Protein AF-0000000069435451 (afdb_homodimer)

Organism: Salmonella typhimurium (strain SL1344) (NCBI:txid216597)

Foldseek 3Di:
DLPQDEDDPVDDPLVVLLVVVLVCLLLCVPFAFAFDDLVVSCVSNVHDSPSVVSSVVLCVLLVQKDQDPPPGMGGHFQELVLLLVLLVLLLVLLLVLLLLLLVQPDPVLLVVLVVLLVQLVVCVVVVPLVSNLVSVLVNSCSSNVSSVHNVSNVVSVSSCSSLSSLVSLCCPPQNPSVNLSVLSVQLSVCSVVSPSVSNSVSSNVNSCSSVVCVVVSCVVVVVRHDDD/DLPQDEDDPVDDPLVVLLVVVLVCLLLCVPFAFAFDDLVVSCVSNVHDSVSVVSSVVLCVLLVQKDQDPPPGMGGHFQELVLLLVLLVLLLVLLLVLLLLLLVQPDPVLLVVLVVLLVQLVVCVVVVPLVSNLVSVLVNSCSSNVSSVHNVSNVVSVSSCSSLSSLVSLCCPPQNPSVNLSVLSVQLSVCSVVSPSVSNSVSSNVNSCSSVVCVVVSCVVVVVRHDDD

pLDDT: mean 94.06, std 7.67, range [33.41, 98.88]

Nearest PDB structures (foldseek):
  7u5q-assembly2_B  TM=8.990E-01  e=1.396E-15  Brucella melitensis ATCC 23457
  4p9f-assembly1_A  TM=8.411E-01  e=2.327E-09  Escherichia coli UMEA 3718-1
  7xp1-assembly1_A-2  TM=8.049E-01  e=1.745E-09  Pseudomonas aeruginosa PAO1
  7xp0-assembly1_A-2  TM=7.928E-01  e=4.337E-09  Pseudomonas aeruginosa PAO1
  3c7j-assembly1_A-2  TM=5.617E-01  e=1.128E-07  Pseudomonas syringae pv. tomato str. DC3000

InterPro domains:
  IPR000524 Transcription regulator HTH, GntR [PF00392] (15-75)
  IPR000524 Transcription regulator HTH, GntR [PR00035] (35-49)
  IPR000524 Transcription regulator HTH, GntR [PR00035] (49-65)
  IPR000524 Transcription regulator HTH, GntR [PS50949] (11-78)
  IPR000524 Transcription regulator HTH, GntR [SM00345] (17-75)
  IPR000524 Transcription regulator HTH, GntR [cd07377] (15-76)
  IPR008920 Transcription regulator FadR/GntR, C-terminal [G3DSA:1.20.120.530] (81-215)
  IPR008920 Transcription regulator FadR/GntR, C-terminal [SSF48008] (83-212)
  IPR011711 GntR, C-terminal [PF07729] (89-208)
  IPR011711 GntR, C-terminal [SM00895] (85-209)
  IPR036388 Winged helix-like DNA-binding domain superfamily [G3DSA:1.10.10.10] (11-76)
  IPR036390 Winged helix DNA-binding domain superfamily [SSF46785] (7-102)

Secondary structure (DSSP, 8-state):
-----PPPTTS-HHHHHHHHHHHHHHTTSS-TT-EE-HHHHHHHHT--HHHHHHHHHHHHHTTSEEEETTTEEEEPPBPHHHHHHHHHHHHHHHHHHHHHHHHH--HHHHHHHHHHHHHHHHHHHTT-HHHHHHHHHHHHHHHHHHTT-HHHHHHHHHHHHHHHHHHHHHTTTTS-HHHHHHHHHHHHHHHHTT-HHHHHHHHHHHHHHHHHHHHHHHHHTGGGB---/-----PPPTTS-HHHHHHHHHHHHHHTTSS-TT-EE-HHHHHHHHT--HHHHHHHHHHHHHTTSEEEETTTEEEEPPBPHHHHHHHHHHHHHHHHHHHHHHHHH--HHHHHHHHHHHHHHHHHHHTT-HHHHHHHHHHHHHHHHHHTT-HHHHHHHHHHHHHHHHHHHHHTTTTS-HHHHHHHHHHHHHHHHTT-HHHHHHHHHHHHHHHHHHHHHHHHHTGGGB---

Solvent-accessible surface area (backbone atoms only — not comparable to full-atom values): 23550 Å² total; per-residue (Å²): 127,82,73,60,57,81,76,64,84,92,45,64,63,31,57,51,51,30,52,52,52,49,50,31,42,34,68,50,74,46,43,48,62,39,76,48,51,62,67,59,51,16,60,43,52,70,49,64,55,64,43,46,51,53,19,48,51,54,38,32,74,40,60,48,29,45,79,38,87,98,73,49,29,28,30,39,46,44,44,65,66,58,32,48,38,33,47,52,44,43,45,28,39,51,32,48,28,42,28,49,16,22,77,55,60,45,71,68,56,51,50,53,51,50,50,50,53,50,51,32,50,50,21,56,75,67,68,34,62,68,56,28,55,52,42,53,51,48,53,55,47,49,37,21,54,51,38,69,26,63,60,55,41,55,52,41,62,53,47,38,51,59,41,43,30,54,49,53,68,27,36,78,72,79,51,33,62,68,58,53,50,52,38,51,48,48,27,50,54,21,38,75,67,44,33,40,67,53,20,27,53,33,42,49,59,54,57,42,50,53,69,68,40,48,63,60,51,38,67,77,40,50,86,38,39,48,94,122,128,82,74,61,56,80,73,63,84,91,45,62,62,31,57,51,51,31,51,53,52,49,50,33,43,34,69,50,74,46,44,50,64,38,75,48,52,60,66,59,51,17,59,46,54,71,49,65,54,64,43,47,51,52,20,49,50,55,38,32,74,41,58,49,29,44,80,37,86,97,73,48,30,28,29,38,47,45,45,66,68,58,30,50,39,33,46,52,46,43,46,27,38,49,32,48,29,42,28,49,15,22,77,54,61,45,71,69,56,51,50,52,51,51,50,48,52,51,52,33,51,50,21,57,75,68,68,32,61,69,56,28,54,51,44,52,52,48,53,55,46,49,37,21,53,51,40,68,24,63,60,55,42,54,52,41,63,54,48,38,52,59,40,42,30,54,48,54,69,27,37,78,72,78,51,32,61,68,59,54,51,51,38,50,48,48,27,50,55,22,39,76,66,45,32,41,67,53,20,27,53,33,43,50,58,56,58,42,49,55,68,69,41,47,62,59,51,40,68,76,39,49,86,37,38,50,91,123

Sequence (456 aa):
MTVETQLNPTQPVNQQIYRILRRDIVHCLIPPGTPLSEKEVSTRFNVSRQPVREAFIKLAENGLIQIRPQRGSYVNKISLSQVQNGCFVRQAIECAVVRRAAAMITDNQCYQLAQNLHLQHIAIERKQIDDFFQLDDDFHQKLAQIADCQLAWDTIENIKATIDRVRYMSLDHVSPPEMLLRQHHDIFSALENRDGNAVESAMTQHLQEISESVQLIRQENSGWFSEEMTVETQLNPTQPVNQQIYRILRRDIVHCLIPPGTPLSEKEVSTRFNVSRQPVREAFIKLAENGLIQIRPQRGSYVNKISLSQVQNGCFVRQAIECAVVRRAAAMITDNQCYQLAQNLHLQHIAIERKQIDDFFQLDDDFHQKLAQIADCQLAWDTIENIKATIDRVRYMSLDHVSPPEMLLRQHHDIFSALEN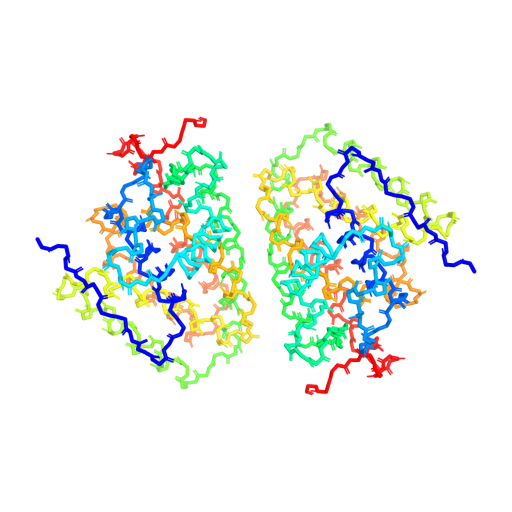RDGNAVESAMTQHLQEISESVQLIRQENSGWFSEE

Radius of gyration: 23.48 Å; Cα contacts (8 Å, |Δi|>4): 606; chains: 2; bounding box: 56×66×57 Å

Structure (mmCIF, N/CA/C/O backbone):
data_AF-0000000069435451-model_v1
#
loop_
_entity.id
_entity.type
_entity.pdbx_description
1 polymer 'GntR family transcriptional regulator'
#
loop_
_atom_site.group_PDB
_atom_site.id
_atom_site.type_symbol
_atom_site.label_atom_id
_atom_site.label_alt_id
_atom_site.label_comp_id
_atom_site.label_asym_id
_atom_site.label_entity_id
_atom_site.label_seq_id
_atom_site.pdbx_PDB_ins_code
_atom_site.Cartn_x
_atom_site.Cartn_y
_atom_site.Cartn_z
_atom_site.occupancy
_atom_site.B_iso_or_equiv
_atom_site.auth_seq_id
_atom_site.auth_comp_id
_atom_site.auth_asym_id
_atom_site.auth_atom_id
_atom_site.pdbx_PDB_model_num
ATOM 1 N N . MET A 1 1 ? 17.672 36.812 2.326 1 33.72 1 MET A N 1
ATOM 2 C CA . MET A 1 1 ? 18.656 35.875 2.869 1 33.72 1 MET A CA 1
ATOM 3 C C . MET A 1 1 ? 18.062 34.469 2.994 1 33.72 1 MET A C 1
ATOM 5 O O . MET A 1 1 ? 17.094 34.25 3.736 1 33.72 1 MET A O 1
ATOM 9 N N . THR A 1 2 ? 18.078 33.656 2.008 1 44.72 2 THR A N 1
ATOM 10 C CA . THR A 1 2 ? 17.359 32.375 1.986 1 44.72 2 THR A CA 1
ATOM 11 C C . THR A 1 2 ? 17.734 31.516 3.193 1 44.72 2 THR A C 1
ATOM 13 O O . THR A 1 2 ? 18.922 31.281 3.439 1 44.72 2 THR A O 1
ATOM 16 N N . VAL A 1 3 ? 16.984 31.609 4.203 1 50.03 3 VAL A N 1
ATOM 17 C CA . VAL A 1 3 ? 17.25 30.969 5.488 1 50.03 3 VAL A CA 1
ATOM 18 C C . VAL A 1 3 ? 17.703 29.531 5.266 1 50.03 3 VAL A C 1
ATOM 20 O O . VAL A 1 3 ? 16.984 28.719 4.664 1 50.03 3 VAL A O 1
ATOM 23 N N . GLU A 1 4 ? 18.953 29.359 5.324 1 60.5 4 GLU A N 1
ATOM 24 C CA . GLU A 1 4 ? 19.609 28.062 5.293 1 60.5 4 GLU A CA 1
ATOM 25 C C . GLU A 1 4 ? 19.031 27.125 6.363 1 60.5 4 GLU A C 1
ATOM 27 O O . GLU A 1 4 ? 19 27.484 7.543 1 60.5 4 GLU A O 1
ATOM 32 N N . THR A 1 5 ? 18.172 26.297 5.977 1 72.12 5 THR A N 1
ATOM 33 C CA . THR A 1 5 ? 17.688 25.312 6.934 1 72.12 5 THR A CA 1
ATOM 34 C C . THR A 1 5 ? 18.797 24.375 7.367 1 72.12 5 THR A C 1
ATOM 36 O O . THR A 1 5 ? 19.5 23.797 6.531 1 72.12 5 THR A O 1
ATOM 39 N N . GLN A 1 6 ? 19.141 24.469 8.539 1 78.69 6 GLN A N 1
ATOM 40 C CA . GLN A 1 6 ? 20.203 23.641 9.109 1 78.69 6 GLN A CA 1
ATOM 41 C C . GLN A 1 6 ? 19.75 22.203 9.289 1 78.69 6 GLN A C 1
ATOM 43 O O . GLN A 1 6 ? 18.719 21.938 9.914 1 78.69 6 GLN A O 1
ATOM 48 N N . LEU A 1 7 ? 20.547 21.328 8.664 1 85.62 7 LEU A N 1
ATOM 49 C CA . LEU A 1 7 ? 20.25 19.891 8.727 1 85.62 7 LEU A CA 1
ATOM 50 C C . LEU A 1 7 ? 20.953 19.25 9.906 1 85.62 7 LEU A C 1
ATOM 52 O O . LEU A 1 7 ? 22.031 19.703 10.32 1 85.62 7 LEU A O 1
ATOM 56 N N . ASN A 1 8 ? 20.328 18.375 10.469 1 85.94 8 ASN A N 1
ATOM 57 C CA . ASN A 1 8 ? 20.922 17.562 11.531 1 85.94 8 ASN A CA 1
ATOM 58 C C . ASN A 1 8 ? 21.984 16.625 10.984 1 85.94 8 ASN A C 1
ATOM 60 O O . ASN A 1 8 ? 21.688 15.734 10.188 1 85.94 8 ASN A O 1
ATOM 64 N N . PRO A 1 9 ? 23.141 16.734 11.398 1 83.25 9 PRO A N 1
ATOM 65 C CA . PRO A 1 9 ? 24.25 15.977 10.828 1 83.25 9 PRO A CA 1
ATOM 66 C C . PRO A 1 9 ? 24.172 14.484 11.156 1 83.25 9 PRO A C 1
ATOM 68 O O . PRO A 1 9 ? 24.859 13.672 10.531 1 83.25 9 PRO A O 1
ATOM 71 N N . THR A 1 10 ? 23.422 14.039 12.047 1 86.94 10 THR A N 1
ATOM 72 C CA . THR A 1 10 ? 23.375 12.641 12.461 1 86.94 10 THR A CA 1
ATOM 73 C C . THR A 1 10 ? 22.359 11.875 11.633 1 86.94 10 THR A C 1
ATOM 75 O O . THR A 1 10 ? 22.266 10.648 11.727 1 86.94 10 THR A O 1
ATOM 78 N N . GLN A 1 11 ? 21.672 12.602 10.82 1 88.75 11 GLN A N 1
ATOM 79 C CA . GLN A 1 11 ? 20.672 11.969 9.977 1 88.75 11 GLN A CA 1
ATOM 80 C C . GLN A 1 11 ? 21.047 12.062 8.5 1 88.75 11 GLN A C 1
ATOM 82 O O . GLN A 1 11 ? 21.672 13.039 8.078 1 88.75 11 GLN A O 1
ATOM 87 N N . PRO A 1 12 ? 20.656 11.062 7.801 1 89.94 12 PRO A N 1
ATOM 88 C CA . PRO A 1 12 ? 20.938 11.141 6.367 1 89.94 12 PRO A CA 1
ATOM 89 C C . PRO A 1 12 ? 20.344 12.391 5.719 1 89.94 12 PRO A C 1
ATOM 91 O O . PRO A 1 12 ? 19.156 12.688 5.91 1 89.94 12 PRO A O 1
ATOM 94 N N . VAL A 1 13 ? 21.156 13.023 5.02 1 91.94 13 VAL A N 1
ATOM 95 C CA . VAL A 1 13 ? 20.812 14.32 4.445 1 91.94 13 VAL A CA 1
ATOM 96 C C . VAL A 1 13 ? 19.641 14.18 3.492 1 91.94 13 VAL A C 1
ATOM 98 O O . VAL A 1 13 ? 18.703 14.992 3.521 1 91.94 13 VAL A O 1
ATOM 101 N N . ASN A 1 14 ? 19.625 13.148 2.574 1 92.25 14 ASN A N 1
ATOM 102 C CA . ASN A 1 14 ? 18.547 12.945 1.603 1 92.25 14 ASN A CA 1
ATOM 103 C C . ASN A 1 14 ? 17.203 12.766 2.287 1 92.25 14 ASN A C 1
ATOM 105 O O . ASN A 1 14 ? 16.188 13.273 1.811 1 92.25 14 ASN A O 1
ATOM 109 N N . GLN A 1 15 ? 17.219 12.133 3.434 1 92.88 15 GLN A N 1
ATOM 110 C CA . GLN A 1 15 ? 15.984 11.898 4.164 1 92.88 15 GLN A CA 1
ATOM 111 C C . GLN A 1 15 ? 15.453 13.188 4.773 1 92.88 15 GLN A C 1
ATOM 113 O O . GLN A 1 15 ? 14.234 13.414 4.805 1 92.88 15 GLN A O 1
ATOM 118 N N . GLN A 1 16 ? 16.328 13.914 5.297 1 94.88 16 GLN A N 1
ATOM 119 C CA . GLN A 1 16 ? 15.914 15.188 5.867 1 94.88 16 GLN A CA 1
ATOM 120 C C . GLN A 1 16 ? 15.328 16.109 4.797 1 94.88 16 GLN A C 1
ATOM 122 O O . GLN A 1 16 ? 14.289 16.734 5.004 1 94.88 16 GLN A O 1
ATOM 127 N N . ILE A 1 17 ? 16.016 16.172 3.699 1 95.81 17 ILE A N 1
ATOM 128 C CA . ILE A 1 17 ? 15.539 17 2.602 1 95.81 17 ILE A CA 1
ATOM 129 C C . ILE A 1 17 ? 14.164 16.516 2.146 1 95.81 17 ILE A C 1
ATOM 131 O O . ILE A 1 17 ? 13.258 17.312 1.923 1 95.81 17 ILE A O 1
ATOM 135 N N . TYR A 1 18 ? 14.031 15.211 2.008 1 95.69 18 TYR A N 1
ATOM 136 C CA . TYR A 1 18 ? 12.742 14.641 1.639 1 95.69 18 TYR A CA 1
ATOM 137 C C . TYR A 1 18 ? 11.648 15.086 2.602 1 95.69 18 TYR A C 1
ATOM 139 O O . TYR A 1 18 ? 10.594 15.547 2.176 1 95.69 18 TYR A O 1
ATOM 147 N N . ARG A 1 19 ? 11.898 15.008 3.873 1 94.25 19 ARG A N 1
ATOM 148 C CA . ARG A 1 19 ? 10.906 15.328 4.895 1 94.25 19 ARG A CA 1
ATOM 149 C C . ARG A 1 19 ? 10.516 16.797 4.832 1 94.25 19 ARG A C 1
ATOM 151 O O . ARG A 1 19 ? 9.328 17.141 4.93 1 94.25 19 ARG A O 1
ATOM 158 N N . ILE A 1 20 ? 11.477 17.594 4.684 1 95.94 20 ILE A N 1
ATOM 159 C CA . ILE A 1 20 ? 11.227 19.031 4.676 1 95.94 20 ILE A CA 1
ATOM 160 C C . ILE A 1 20 ? 10.422 19.422 3.432 1 95.94 20 ILE A C 1
ATOM 162 O O . ILE A 1 20 ? 9.414 20.125 3.525 1 95.94 20 ILE A O 1
ATOM 166 N N . LEU A 1 21 ? 10.828 18.922 2.277 1 96.5 21 LEU A N 1
ATOM 167 C CA . LEU A 1 21 ? 10.125 19.25 1.041 1 96.5 21 LEU A CA 1
ATOM 168 C C . LEU A 1 21 ? 8.719 18.656 1.043 1 96.5 21 LEU A C 1
ATOM 170 O O . LEU A 1 21 ? 7.77 19.281 0.574 1 96.5 21 LEU A O 1
ATOM 174 N N . ARG A 1 22 ? 8.625 17.453 1.527 1 96.19 22 ARG A N 1
ATOM 175 C CA . ARG A 1 22 ? 7.301 16.844 1.639 1 96.19 22 ARG A CA 1
ATOM 176 C C . ARG A 1 22 ? 6.367 17.703 2.475 1 96.19 22 ARG A C 1
ATOM 178 O O . ARG A 1 22 ? 5.227 17.969 2.08 1 96.19 22 ARG A O 1
ATOM 185 N N . ARG A 1 23 ? 6.855 18.141 3.6 1 95.12 23 ARG A N 1
ATOM 186 C CA . ARG A 1 23 ? 6.07 19.016 4.469 1 95.12 23 ARG A CA 1
ATOM 187 C C . ARG A 1 23 ? 5.664 20.297 3.742 1 95.12 23 ARG A C 1
ATOM 189 O O . ARG A 1 23 ? 4.5 20.703 3.785 1 95.12 23 ARG A O 1
ATOM 196 N N . ASP A 1 24 ? 6.598 20.875 3.051 1 96.31 24 ASP A N 1
ATOM 197 C CA . ASP A 1 24 ? 6.324 22.125 2.346 1 96.31 24 ASP A CA 1
ATOM 198 C C . ASP A 1 24 ? 5.273 21.922 1.256 1 96.31 24 ASP A C 1
ATOM 200 O O . ASP A 1 24 ? 4.414 22.781 1.048 1 96.31 24 ASP A O 1
ATOM 204 N N . ILE A 1 25 ? 5.316 20.828 0.601 1 97.06 25 ILE A N 1
ATOM 205 C CA . ILE A 1 25 ? 4.383 20.547 -0.482 1 97.06 25 ILE A CA 1
ATOM 206 C C . ILE A 1 25 ? 3.006 20.219 0.095 1 97.06 25 ILE A C 1
ATOM 208 O O . ILE A 1 25 ? 1.993 20.75 -0.369 1 97.06 25 ILE A O 1
ATOM 212 N N . VAL A 1 26 ? 2.963 19.453 1.135 1 96.06 26 VAL A N 1
ATOM 213 C CA . VAL A 1 26 ? 1.713 19.047 1.762 1 96.06 26 VAL A CA 1
ATOM 214 C C . VAL A 1 26 ? 1.021 20.25 2.387 1 96.06 26 VAL A C 1
ATOM 216 O O . VAL A 1 26 ? -0.2 20.391 2.287 1 96.06 26 VAL A O 1
ATOM 219 N N . HIS A 1 27 ? 1.807 21.141 2.916 1 93.69 27 HIS A N 1
ATOM 220 C CA . HIS A 1 27 ? 1.255 22.312 3.58 1 93.69 27 HIS A CA 1
ATOM 221 C C . HIS A 1 27 ? 1.042 23.453 2.594 1 93.69 27 HIS A C 1
ATOM 223 O O . HIS A 1 27 ? 0.733 24.578 2.994 1 93.69 27 HIS A O 1
ATOM 229 N N . CYS A 1 28 ? 1.318 23.266 1.311 1 91.19 28 CYS A N 1
ATOM 230 C CA . CYS A 1 28 ? 1.105 24.188 0.194 1 91.19 28 CYS A CA 1
ATOM 231 C C . CYS A 1 28 ? 1.979 25.422 0.332 1 91.19 28 CYS A C 1
ATOM 233 O O . CYS A 1 28 ? 1.61 26.5 -0.134 1 91.19 28 CYS A O 1
ATOM 235 N N . LEU A 1 29 ? 3.008 25.266 1.132 1 94.19 29 LEU A N 1
ATOM 236 C CA . LEU A 1 29 ? 4.043 26.297 1.11 1 94.19 29 LEU A CA 1
ATOM 237 C C . LEU A 1 29 ? 4.75 26.328 -0.239 1 94.19 29 LEU A C 1
ATOM 239 O O . LEU A 1 29 ? 5.258 27.375 -0.658 1 94.19 29 LEU A O 1
ATOM 243 N N . ILE A 1 30 ? 4.848 25.203 -0.855 1 96.19 30 ILE A N 1
ATOM 244 C CA . ILE A 1 30 ? 5.148 25.078 -2.277 1 96.19 30 ILE A CA 1
ATOM 245 C C . ILE A 1 30 ? 3.904 24.609 -3.029 1 96.19 30 ILE A C 1
ATOM 247 O O . ILE A 1 30 ? 3.574 23.422 -3.027 1 96.19 30 ILE A O 1
ATOM 251 N N . PRO A 1 31 ? 3.266 25.484 -3.719 1 95.69 31 PRO A N 1
ATOM 252 C CA . PRO A 1 31 ? 1.965 25.188 -4.316 1 95.69 31 PRO A CA 1
ATOM 253 C C . PRO A 1 31 ? 2.059 24.156 -5.441 1 95.69 31 PRO A C 1
ATOM 255 O O . PRO A 1 31 ? 3.111 24.016 -6.07 1 95.69 31 PRO A O 1
ATOM 258 N N . PRO A 1 32 ? 0.932 23.484 -5.684 1 96.38 32 PRO A N 1
ATOM 259 C CA . PRO A 1 32 ? 0.875 22.609 -6.855 1 96.38 32 PRO A CA 1
ATOM 260 C C . PRO A 1 32 ? 1.178 23.344 -8.156 1 96.38 32 PRO A C 1
ATOM 262 O O . PRO A 1 32 ? 0.757 24.484 -8.336 1 96.38 32 PRO A O 1
ATOM 265 N N . GLY A 1 33 ? 1.966 22.688 -8.992 1 94.75 33 GLY A N 1
ATOM 266 C CA . GLY A 1 33 ? 2.312 23.281 -10.281 1 94.75 33 GLY A CA 1
ATOM 267 C C . GLY A 1 33 ? 3.621 24.047 -10.258 1 94.75 33 GLY A C 1
ATOM 268 O O . GLY A 1 33 ? 4.137 24.438 -11.305 1 94.75 33 GLY A O 1
ATOM 269 N N . THR A 1 34 ? 4.203 24.25 -9.102 1 96 34 THR A N 1
ATOM 270 C CA . THR A 1 34 ? 5.422 25.031 -8.945 1 96 34 THR A CA 1
ATOM 271 C C . THR A 1 34 ? 6.641 24.25 -9.422 1 96 34 THR A C 1
ATOM 273 O O . THR A 1 34 ? 6.801 23.078 -9.078 1 96 34 THR A O 1
ATOM 276 N N . PRO A 1 35 ? 7.504 24.875 -10.18 1 95.81 35 PRO A N 1
ATOM 277 C CA . PRO A 1 35 ? 8.758 24.219 -10.547 1 95.81 35 PRO A CA 1
ATOM 278 C C . PRO A 1 35 ? 9.711 24.062 -9.367 1 95.81 35 PRO A C 1
ATOM 280 O O . PRO A 1 35 ? 9.773 24.922 -8.5 1 95.81 35 PRO A O 1
ATOM 283 N N . LEU A 1 36 ? 10.367 22.938 -9.352 1 94.94 36 LEU A N 1
ATOM 284 C CA . LEU A 1 36 ? 11.391 22.656 -8.359 1 94.94 36 LEU A CA 1
ATOM 285 C C . LEU A 1 36 ? 12.75 22.438 -9.016 1 94.94 36 LEU A C 1
ATOM 287 O O . LEU A 1 36 ? 12.898 21.578 -9.883 1 94.94 36 LEU A O 1
ATOM 291 N N . SER A 1 37 ? 13.727 23.203 -8.617 1 92.88 37 SER A N 1
ATOM 292 C CA . SER A 1 37 ? 15.07 23.109 -9.172 1 92.88 37 SER A CA 1
ATOM 293 C C . SER A 1 37 ? 16.016 22.406 -8.203 1 92.88 37 SER A C 1
ATOM 295 O O . SER A 1 37 ? 16.156 22.812 -7.051 1 92.88 37 SER A O 1
ATOM 297 N N . GLU A 1 38 ? 16.672 21.375 -8.742 1 93.38 38 GLU A N 1
ATOM 298 C CA . GLU A 1 38 ? 17.688 20.703 -7.934 1 93.38 38 GLU A CA 1
ATOM 299 C C . GLU A 1 38 ? 18.766 21.688 -7.484 1 93.38 38 GLU A C 1
ATOM 301 O O . GLU A 1 38 ? 19.234 21.609 -6.344 1 93.38 38 GLU A O 1
ATOM 306 N N . LYS A 1 39 ? 19.094 22.531 -8.367 1 93.12 39 LYS A N 1
ATOM 307 C CA . LYS A 1 39 ? 20.125 23.531 -8.078 1 93.12 39 LYS A CA 1
ATOM 308 C C . LYS A 1 39 ? 19.688 24.453 -6.945 1 93.12 39 LYS A C 1
ATOM 310 O O . LYS A 1 39 ? 20.453 24.703 -6.008 1 93.12 39 LYS A O 1
ATOM 315 N N . GLU A 1 40 ? 18.531 24.984 -7 1 93.94 40 GLU A N 1
ATOM 316 C CA . GLU A 1 40 ? 18.016 25.906 -5.988 1 93.94 40 GLU A CA 1
ATOM 317 C C . GLU A 1 40 ? 17.906 25.219 -4.629 1 93.94 40 GLU A C 1
ATOM 319 O O . GLU A 1 40 ? 18.234 25.812 -3.6 1 93.94 40 GLU A O 1
ATOM 324 N N . VAL A 1 41 ? 17.406 23.984 -4.625 1 95 41 VAL A N 1
ATOM 325 C CA . VAL A 1 41 ? 17.266 23.25 -3.375 1 95 41 VAL A CA 1
ATOM 326 C C . VAL A 1 41 ? 18.656 22.953 -2.791 1 95 41 VAL A C 1
ATOM 328 O O . VAL A 1 41 ? 18.859 23.047 -1.58 1 95 41 VAL A O 1
ATOM 331 N N . SER A 1 42 ? 19.547 22.547 -3.666 1 95.56 42 SER A N 1
ATOM 332 C CA . SER A 1 42 ? 20.906 22.312 -3.23 1 95.56 42 SER A CA 1
ATOM 333 C C . SER A 1 42 ? 21.5 23.547 -2.555 1 95.56 42 SER A C 1
ATOM 335 O O . SER A 1 42 ? 22.156 23.453 -1.52 1 95.56 42 SER A O 1
ATOM 337 N N . THR A 1 43 ? 21.281 24.703 -3.121 1 94.62 43 THR A N 1
ATOM 338 C CA . THR A 1 43 ? 21.75 25.969 -2.576 1 94.62 43 THR A CA 1
ATOM 339 C C . THR A 1 43 ? 21.062 26.281 -1.256 1 94.62 43 THR A C 1
ATOM 341 O O . THR A 1 43 ? 21.703 26.672 -0.285 1 94.62 43 THR A O 1
ATOM 344 N N . ARG A 1 44 ? 19.75 26.047 -1.197 1 93.12 44 ARG A N 1
ATOM 345 C CA . ARG A 1 44 ? 18.953 26.312 -0.01 1 93.12 44 ARG A CA 1
ATOM 346 C C . ARG A 1 44 ? 19.484 25.547 1.199 1 93.12 44 ARG A C 1
ATOM 348 O O . ARG A 1 44 ? 19.516 26.094 2.311 1 93.12 44 ARG A O 1
ATOM 355 N N . PHE A 1 45 ? 19.922 24.359 0.958 1 94.62 45 PHE A N 1
ATOM 356 C CA . PHE A 1 45 ? 20.312 23.5 2.076 1 94.62 45 PHE A CA 1
ATOM 357 C C . PHE A 1 45 ? 21.828 23.375 2.156 1 94.62 45 PHE A C 1
ATOM 359 O O . PHE A 1 45 ? 22.344 22.672 3.029 1 94.62 45 PHE A O 1
ATOM 366 N N . ASN A 1 46 ? 22.531 23.969 1.251 1 93.94 46 ASN A N 1
ATOM 367 C CA . ASN A 1 46 ? 23.984 23.922 1.192 1 93.94 46 ASN A CA 1
ATOM 368 C C . ASN A 1 46 ? 24.5 22.484 1.136 1 93.94 46 ASN A C 1
ATOM 370 O O . ASN A 1 46 ? 25.328 22.094 1.958 1 93.94 46 ASN A O 1
ATOM 374 N N . VAL A 1 47 ? 23.969 21.75 0.204 1 94.81 47 VAL A N 1
ATOM 375 C CA . VAL A 1 47 ? 24.375 20.359 -0.018 1 94.81 47 VAL A CA 1
ATOM 376 C C . VAL A 1 47 ? 24.625 20.125 -1.506 1 94.81 47 VAL A C 1
ATOM 378 O O . VAL A 1 47 ? 24.312 20.969 -2.338 1 94.81 47 VAL A O 1
ATOM 381 N N . SER A 1 48 ? 25.281 19.016 -1.74 1 93.56 48 SER A N 1
ATOM 382 C CA . SER A 1 48 ? 25.469 18.625 -3.135 1 93.56 48 SER A CA 1
ATOM 383 C C . SER A 1 48 ? 24.156 18.234 -3.789 1 93.56 48 SER A C 1
ATOM 385 O O . SER A 1 48 ? 23.141 18.078 -3.105 1 93.56 48 SER A O 1
ATOM 387 N N . ARG A 1 49 ? 24.156 18.016 -5.102 1 93.19 49 ARG A N 1
ATOM 388 C CA . ARG A 1 49 ? 22.938 17.703 -5.855 1 93.19 49 ARG A CA 1
ATOM 389 C C . ARG A 1 49 ? 22.5 16.266 -5.629 1 93.19 49 ARG A C 1
ATOM 391 O O . ARG A 1 49 ? 21.312 15.945 -5.77 1 93.19 49 ARG A O 1
ATOM 398 N N . GLN A 1 50 ? 23.344 15.484 -5.32 1 90.12 50 GLN A N 1
ATOM 399 C CA . GLN A 1 50 ? 23.047 14.062 -5.242 1 90.12 50 GLN A CA 1
ATOM 400 C C . GLN A 1 50 ? 21.969 13.773 -4.203 1 90.12 50 GLN A C 1
ATOM 402 O O . GLN A 1 50 ? 20.953 13.164 -4.512 1 90.12 50 GLN A O 1
ATOM 407 N N . PRO A 1 51 ? 22.094 14.188 -2.932 1 93.38 51 PRO A N 1
ATOM 408 C CA . PRO A 1 51 ? 21.031 13.938 -1.953 1 93.38 51 PRO A CA 1
ATOM 409 C C . PRO A 1 51 ? 19.703 14.586 -2.338 1 93.38 51 PRO A C 1
ATOM 411 O O . PRO A 1 51 ? 18.641 14.062 -2.006 1 93.38 51 PRO A O 1
ATOM 414 N N . VAL A 1 52 ? 19.766 15.664 -3.047 1 94.88 52 VAL A N 1
ATOM 415 C CA . VAL A 1 52 ? 18.562 16.328 -3.518 1 94.88 52 VAL A CA 1
ATOM 416 C C . VAL A 1 52 ? 17.844 15.461 -4.547 1 94.88 52 VAL A C 1
ATOM 418 O O . VAL A 1 52 ? 16.625 15.258 -4.473 1 94.88 52 VAL A O 1
ATOM 421 N N . ARG A 1 53 ? 18.594 14.969 -5.414 1 91.31 53 ARG A N 1
ATOM 422 C CA . ARG A 1 53 ? 18.047 14.078 -6.426 1 91.31 53 ARG A CA 1
ATOM 423 C C . ARG A 1 53 ? 17.375 12.867 -5.781 1 91.31 53 ARG A C 1
ATOM 425 O O . ARG A 1 53 ? 16.281 12.453 -6.207 1 91.31 53 ARG A O 1
ATOM 432 N N . GLU A 1 54 ? 17.984 12.352 -4.812 1 90 54 GLU A N 1
ATOM 433 C CA . GLU A 1 54 ? 17.438 11.211 -4.094 1 90 54 GLU A CA 1
ATOM 434 C C . GLU A 1 54 ? 16.109 11.57 -3.42 1 90 54 GLU A C 1
ATOM 436 O O . GLU A 1 54 ? 15.156 10.789 -3.451 1 90 54 GLU A O 1
ATOM 441 N N . ALA A 1 55 ? 16.078 12.68 -2.875 1 94.44 55 ALA A N 1
ATOM 442 C CA . ALA A 1 55 ? 14.844 13.164 -2.25 1 94.44 55 ALA A CA 1
ATOM 443 C C . ALA A 1 55 ? 13.742 13.359 -3.287 1 94.44 55 ALA A C 1
ATOM 445 O O . ALA A 1 55 ? 12.586 13.008 -3.047 1 94.44 55 ALA A O 1
ATOM 446 N N . PHE A 1 56 ? 14.172 13.891 -4.422 1 94.88 56 PHE A N 1
ATOM 447 C CA . PHE A 1 56 ? 13.227 14.117 -5.504 1 94.88 56 PHE A CA 1
ATOM 448 C C . PHE A 1 56 ? 12.641 12.797 -5.992 1 94.88 56 PHE A C 1
ATOM 450 O O . PHE A 1 56 ? 11.438 12.703 -6.25 1 94.88 56 PHE A O 1
ATOM 457 N N . ILE A 1 57 ? 13.422 11.836 -6.078 1 88.88 57 ILE A N 1
ATOM 458 C CA . ILE A 1 57 ? 12.969 10.523 -6.527 1 88.88 57 ILE A CA 1
ATOM 459 C C . ILE A 1 57 ? 11.922 9.977 -5.555 1 88.88 57 ILE A C 1
ATOM 461 O O . ILE A 1 57 ? 10.875 9.484 -5.973 1 88.88 57 ILE A O 1
ATOM 465 N N . LYS A 1 58 ? 12.188 10.094 -4.332 1 90.38 58 LYS A N 1
ATOM 466 C CA . LYS A 1 58 ? 11.234 9.625 -3.326 1 90.38 58 LYS A CA 1
ATOM 467 C C . LYS A 1 58 ? 9.938 10.414 -3.381 1 90.38 58 LYS A C 1
ATOM 469 O O . LYS A 1 58 ? 8.852 9.836 -3.271 1 90.38 58 LYS A O 1
ATOM 474 N N . LEU A 1 59 ? 10.055 11.703 -3.547 1 94.75 59 LEU A N 1
ATOM 475 C CA . LEU A 1 59 ? 8.875 12.539 -3.68 1 94.75 59 LEU A CA 1
ATOM 476 C C . LEU A 1 59 ? 8.062 12.148 -4.91 1 94.75 59 LEU A C 1
ATOM 478 O O . LEU A 1 59 ? 6.828 12.148 -4.871 1 94.75 59 LEU A O 1
ATOM 482 N N . ALA A 1 60 ? 8.758 11.812 -5.953 1 93.12 60 ALA A N 1
ATOM 483 C CA . ALA A 1 60 ? 8.094 11.391 -7.184 1 93.12 60 ALA A CA 1
ATOM 484 C C . ALA A 1 60 ? 7.383 10.055 -7 1 93.12 60 ALA A C 1
ATOM 486 O O . ALA A 1 60 ? 6.266 9.867 -7.488 1 93.12 60 ALA A O 1
ATOM 487 N N . GLU A 1 61 ? 7.961 9.195 -6.285 1 85.31 61 GLU A N 1
ATOM 488 C CA . GLU A 1 61 ? 7.375 7.887 -5.992 1 85.31 61 GLU A CA 1
ATOM 489 C C . GLU A 1 61 ? 6.07 8.031 -5.215 1 85.31 61 GLU A C 1
ATOM 491 O O . GLU A 1 61 ? 5.16 7.211 -5.359 1 85.31 61 GLU A O 1
ATOM 496 N N . ASN A 1 62 ? 6.031 9.086 -4.496 1 89.25 62 ASN A N 1
ATOM 497 C CA . ASN A 1 62 ? 4.836 9.32 -3.691 1 89.25 62 ASN A CA 1
ATOM 498 C C . ASN A 1 62 ? 3.836 10.211 -4.422 1 89.25 62 ASN A C 1
ATOM 500 O O . ASN A 1 62 ? 2.852 10.656 -3.828 1 89.25 62 ASN A O 1
ATOM 504 N N . GLY A 1 63 ? 4.188 10.609 -5.637 1 91.38 63 GLY A N 1
ATOM 505 C CA . GLY A 1 63 ? 3.256 11.32 -6.496 1 91.38 63 GLY A CA 1
ATOM 506 C C . GLY A 1 63 ? 3.227 12.812 -6.238 1 91.38 63 GLY A C 1
ATOM 507 O O . GLY A 1 63 ? 2.336 13.516 -6.719 1 91.38 63 GLY A O 1
ATOM 508 N N . LEU A 1 64 ? 4.172 13.32 -5.488 1 95.94 64 LEU A N 1
ATOM 509 C CA . LEU A 1 64 ? 4.137 14.727 -5.098 1 95.94 64 LEU A CA 1
ATOM 510 C C . LEU A 1 64 ? 4.812 15.602 -6.148 1 95.94 64 LEU A C 1
ATOM 512 O O . LEU A 1 64 ? 4.453 16.766 -6.312 1 95.94 64 LEU A O 1
ATOM 516 N N . ILE A 1 65 ? 5.773 15.008 -6.844 1 96.56 65 ILE A N 1
ATOM 517 C CA . ILE A 1 65 ? 6.426 15.781 -7.898 1 96.56 65 ILE A CA 1
ATOM 518 C C . ILE A 1 65 ? 6.57 14.922 -9.148 1 96.56 65 ILE A C 1
ATOM 520 O O . ILE A 1 65 ? 6.414 13.695 -9.094 1 96.56 65 ILE A O 1
ATOM 524 N N . GLN A 1 66 ? 6.758 15.523 -10.195 1 95.25 66 GLN A N 1
ATOM 525 C CA . GLN A 1 66 ? 7.094 14.883 -11.461 1 95.25 66 GLN A CA 1
ATOM 526 C C . GLN A 1 66 ? 8.469 15.328 -11.953 1 95.25 66 GLN A C 1
ATOM 528 O O . GLN A 1 66 ? 8.758 16.531 -12 1 95.25 66 GLN A O 1
ATOM 533 N N . ILE A 1 67 ? 9.258 14.359 -12.219 1 93.19 67 ILE A N 1
ATOM 534 C CA . ILE A 1 67 ? 10.586 14.641 -12.758 1 93.19 67 ILE A CA 1
ATOM 535 C C . ILE A 1 67 ? 10.57 14.484 -14.273 1 93.19 67 ILE A C 1
ATOM 537 O O . ILE A 1 67 ? 10.219 13.422 -14.797 1 93.19 67 ILE A O 1
ATOM 541 N N . ARG A 1 68 ? 10.852 15.477 -15.023 1 86.94 68 ARG A N 1
ATOM 542 C CA . ARG A 1 68 ? 10.938 15.43 -16.484 1 86.94 68 ARG A CA 1
ATOM 543 C C . ARG A 1 68 ? 12.367 15.648 -16.953 1 86.94 68 ARG A C 1
ATOM 545 O O . ARG A 1 68 ? 12.961 16.703 -16.703 1 86.94 68 ARG A O 1
ATOM 552 N N . PRO A 1 69 ? 12.82 14.664 -17.688 1 82.75 69 PRO A N 1
ATOM 553 C CA . PRO A 1 69 ? 14.195 14.805 -18.156 1 82.75 69 PRO A CA 1
ATOM 554 C C . PRO A 1 69 ? 14.398 16.078 -18.984 1 82.75 69 PRO A C 1
ATOM 556 O O . PRO A 1 69 ? 13.617 16.359 -19.891 1 82.75 69 PRO A O 1
ATOM 559 N N . GLN A 1 70 ? 15.352 16.812 -18.672 1 80.31 70 GLN A N 1
ATOM 560 C CA . GLN A 1 70 ? 15.82 18 -19.375 1 80.31 70 GLN A CA 1
ATOM 561 C C . GLN A 1 70 ? 14.781 19.125 -19.312 1 80.31 70 GLN A C 1
ATOM 563 O O . GLN A 1 70 ? 14.906 20.141 -20 1 80.31 70 GLN A O 1
ATOM 568 N N . ARG A 1 71 ? 13.656 18.906 -18.703 1 85.94 71 ARG A N 1
ATOM 569 C CA . ARG A 1 71 ? 12.617 19.938 -18.625 1 85.94 71 ARG A CA 1
ATOM 570 C C . ARG A 1 71 ? 12.398 20.375 -17.188 1 85.94 71 ARG A C 1
ATOM 572 O O . ARG A 1 71 ? 11.594 21.281 -16.922 1 85.94 71 ARG A O 1
ATOM 579 N N . GLY A 1 72 ? 13.047 19.641 -16.312 1 88.75 72 GLY A N 1
ATOM 580 C CA . GLY A 1 72 ? 12.945 20.016 -14.906 1 88.75 72 GLY A CA 1
ATOM 581 C C . GLY A 1 72 ? 11.898 19.219 -14.148 1 88.75 72 GLY A C 1
ATOM 582 O O . GLY A 1 72 ? 11.312 18.281 -14.695 1 88.75 72 GLY A O 1
ATOM 583 N N . SER A 1 73 ? 11.781 19.516 -12.781 1 94.94 73 SER A N 1
ATOM 584 C CA . SER A 1 73 ? 10.805 18.875 -11.898 1 94.94 73 SER A CA 1
ATOM 585 C C . SER A 1 73 ? 9.758 19.875 -11.422 1 94.94 73 SER A C 1
ATOM 587 O O . SER A 1 73 ? 10.023 21.078 -11.344 1 94.94 73 SER A O 1
ATOM 589 N N . TYR A 1 74 ? 8.555 19.391 -11.188 1 96.69 74 TYR A N 1
ATOM 590 C CA . TYR A 1 74 ? 7.492 20.25 -10.695 1 96.69 74 TYR A CA 1
ATOM 591 C C . TYR A 1 74 ? 6.625 19.531 -9.672 1 96.69 74 TYR A C 1
ATOM 593 O O . TYR A 1 74 ? 6.504 18.297 -9.711 1 96.69 74 TYR A O 1
ATOM 601 N N . VAL A 1 75 ? 6.051 20.312 -8.828 1 97.5 75 VAL A N 1
ATOM 602 C CA . VAL A 1 75 ? 5.074 19.766 -7.898 1 97.5 75 VAL A CA 1
ATOM 603 C C . VAL A 1 75 ? 3.793 19.406 -8.648 1 97.5 75 VAL A C 1
ATOM 605 O O . VAL A 1 75 ? 3.232 20.234 -9.367 1 97.5 75 VAL A O 1
ATOM 608 N N . ASN A 1 76 ? 3.32 18.203 -8.492 1 97.19 76 ASN A N 1
ATOM 609 C CA . ASN A 1 76 ? 2.119 17.75 -9.188 1 97.19 76 ASN A CA 1
ATOM 610 C C . ASN A 1 76 ? 0.885 18.531 -8.734 1 97.19 76 ASN A C 1
ATOM 612 O O . ASN A 1 76 ? 0.732 18.828 -7.551 1 97.19 76 ASN A O 1
ATOM 616 N N . LYS A 1 77 ? 0.053 18.844 -9.711 1 97.19 77 LYS A N 1
ATOM 617 C CA . LYS A 1 77 ? -1.298 19.219 -9.312 1 97.19 77 LYS A CA 1
ATOM 618 C C . LYS A 1 77 ? -2.018 18.078 -8.609 1 97.19 77 LYS A C 1
ATOM 620 O O . LYS A 1 77 ? -1.618 16.922 -8.742 1 97.19 77 LYS A O 1
ATOM 625 N N . ILE A 1 78 ? -3.01 18.438 -7.883 1 95.94 78 ILE A N 1
ATOM 626 C CA . ILE A 1 78 ? -3.723 17.422 -7.105 1 95.94 78 ILE A CA 1
ATOM 627 C C . ILE A 1 78 ? -4.77 16.75 -7.984 1 95.94 78 ILE A C 1
ATOM 629 O O . ILE A 1 78 ? -5.605 17.406 -8.594 1 95.94 78 ILE A O 1
ATOM 633 N N . SER A 1 79 ? -4.676 15.508 -8.109 1 95 79 SER A N 1
ATOM 634 C CA . SER A 1 79 ? -5.645 14.711 -8.852 1 95 79 SER A CA 1
ATOM 635 C C . SER A 1 79 ? -6.781 14.234 -7.949 1 95 79 SER A C 1
ATOM 637 O O . SER A 1 79 ? -6.547 13.531 -6.965 1 95 79 SER A O 1
ATOM 639 N N . LEU A 1 80 ? -8.008 14.625 -8.328 1 94.56 80 LEU A N 1
ATOM 640 C CA . LEU A 1 80 ? -9.18 14.203 -7.555 1 94.56 80 LEU A CA 1
ATOM 641 C C . LEU A 1 80 ? -9.289 12.688 -7.52 1 94.56 80 LEU A C 1
ATOM 643 O O . LEU A 1 80 ? -9.57 12.102 -6.469 1 94.56 80 LEU A O 1
ATOM 647 N N . SER A 1 81 ? -9.039 12.047 -8.633 1 94.44 81 SER A N 1
ATOM 648 C CA . SER A 1 81 ? -9.125 10.586 -8.719 1 94.44 81 SER A CA 1
ATOM 649 C C . SER A 1 81 ? -8.086 9.922 -7.828 1 94.44 81 SER A C 1
ATOM 651 O O . SER A 1 81 ? -8.367 8.906 -7.18 1 94.44 81 SER A O 1
ATOM 653 N N . GLN A 1 82 ? -6.891 10.453 -7.762 1 93.94 82 GLN A N 1
ATOM 654 C CA . GLN A 1 82 ? -5.852 9.891 -6.906 1 93.94 82 GLN A CA 1
ATOM 655 C C . GLN A 1 82 ? -6.219 10.039 -5.43 1 93.94 82 GLN A C 1
ATOM 657 O O . GLN A 1 82 ? -5.965 9.133 -4.633 1 93.94 82 GLN A O 1
ATOM 662 N N . VAL A 1 83 ? -6.797 11.18 -5.094 1 95.75 83 VAL A N 1
ATOM 663 C CA . VAL A 1 83 ? -7.242 11.383 -3.717 1 95.75 83 VAL A CA 1
ATOM 664 C C . VAL A 1 83 ? -8.328 10.367 -3.365 1 95.75 83 VAL A C 1
ATOM 666 O O . VAL A 1 83 ? -8.258 9.719 -2.32 1 95.75 83 VAL A O 1
ATOM 669 N N . GLN A 1 84 ? -9.289 10.195 -4.242 1 95.88 84 GLN A N 1
ATOM 670 C CA . GLN A 1 84 ? -10.406 9.289 -3.994 1 95.88 84 GLN A CA 1
ATOM 671 C C . GLN A 1 84 ? -9.922 7.844 -3.9 1 95.88 84 GLN A C 1
ATOM 673 O O . GLN A 1 84 ? -10.359 7.094 -3.023 1 95.88 84 GLN A O 1
ATOM 678 N N . ASN A 1 85 ? -9.031 7.473 -4.777 1 96.38 85 ASN A N 1
ATOM 679 C CA . ASN A 1 85 ? -8.461 6.133 -4.727 1 96.38 85 ASN A CA 1
ATOM 680 C C . ASN A 1 85 ? -7.664 5.91 -3.443 1 96.38 85 ASN A C 1
ATOM 682 O O . ASN A 1 85 ? -7.75 4.844 -2.828 1 96.38 85 ASN A O 1
ATOM 686 N N . GLY A 1 86 ? -6.887 6.898 -3.082 1 97.06 86 GLY A N 1
ATOM 687 C CA . GLY A 1 86 ? -6.164 6.824 -1.823 1 97.06 86 GLY A CA 1
ATOM 688 C C . GLY A 1 86 ? -7.074 6.664 -0.621 1 97.06 86 GLY A C 1
ATOM 689 O O . GLY A 1 86 ? -6.805 5.848 0.263 1 97.06 86 GLY A O 1
ATOM 690 N N . CYS A 1 87 ? -8.133 7.449 -0.593 1 97.69 87 CYS A N 1
ATOM 691 C CA . CYS A 1 87 ? -9.109 7.363 0.492 1 97.69 87 CYS A CA 1
ATOM 692 C C . CYS A 1 87 ? -9.711 5.965 0.573 1 97.69 87 CYS A C 1
ATOM 694 O O . CYS A 1 87 ? -9.859 5.41 1.664 1 97.69 87 CYS A O 1
ATOM 696 N N . PHE A 1 88 ? -10 5.426 -0.555 1 97.94 88 PHE A N 1
ATOM 697 C CA . PHE A 1 88 ? -10.586 4.094 -0.626 1 97.94 88 PHE A CA 1
ATOM 698 C C . PHE A 1 88 ? -9.648 3.051 -0.03 1 97.94 88 PHE A C 1
ATOM 700 O O . PHE A 1 88 ? -10.055 2.266 0.831 1 97.94 88 PHE A O 1
ATOM 707 N N . VAL A 1 89 ? -8.391 3.023 -0.434 1 98.38 89 VAL A N 1
ATOM 708 C CA . VAL A 1 89 ? -7.414 2.041 0.019 1 98.38 89 VAL A CA 1
ATOM 709 C C . VAL A 1 89 ? -7.094 2.271 1.494 1 98.38 89 VAL A C 1
ATOM 711 O O . VAL A 1 89 ? -7.027 1.321 2.277 1 98.38 89 VAL A O 1
ATOM 714 N N . ARG A 1 90 ? -6.906 3.498 1.876 1 98.38 90 ARG A N 1
ATOM 715 C CA . ARG A 1 90 ? -6.625 3.818 3.271 1 98.38 90 ARG A CA 1
ATOM 716 C C . ARG A 1 90 ? -7.738 3.316 4.184 1 98.38 90 ARG A C 1
ATOM 718 O O . ARG A 1 90 ? -7.469 2.697 5.219 1 98.38 90 ARG A O 1
ATOM 725 N N . GLN A 1 91 ? -8.969 3.635 3.789 1 98.19 91 GLN A N 1
ATOM 726 C CA . GLN A 1 91 ? -10.102 3.197 4.602 1 98.19 91 GLN A CA 1
ATOM 727 C C . GLN A 1 91 ? -10.109 1.681 4.762 1 98.19 91 GLN A C 1
ATOM 729 O O . GLN A 1 91 ? -10.312 1.167 5.863 1 98.19 91 GLN A O 1
ATOM 734 N N . ALA A 1 92 ? -9.883 0.976 3.678 1 98.5 92 ALA A N 1
ATOM 735 C CA . ALA A 1 92 ? -9.867 -0.484 3.727 1 98.5 92 ALA A CA 1
ATOM 736 C C . ALA A 1 92 ? -8.844 -0.986 4.738 1 98.5 92 ALA A C 1
ATOM 738 O O . ALA A 1 92 ? -9.164 -1.805 5.602 1 98.5 92 ALA A O 1
ATOM 739 N N . ILE A 1 93 ? -7.684 -0.473 4.695 1 98.75 93 ILE A N 1
ATOM 740 C CA . ILE A 1 93 ? -6.574 -0.945 5.52 1 98.75 93 ILE A CA 1
ATOM 741 C C . ILE A 1 93 ? -6.797 -0.531 6.973 1 98.75 93 ILE A C 1
ATOM 743 O O . ILE A 1 93 ? -6.695 -1.356 7.883 1 98.75 93 ILE A O 1
ATOM 747 N N . GLU A 1 94 ? -7.145 0.724 7.207 1 98.69 94 GLU A N 1
ATOM 748 C CA . GLU A 1 94 ? -7.219 1.229 8.578 1 98.69 94 GLU A CA 1
ATOM 749 C C . GLU A 1 94 ? -8.422 0.651 9.312 1 98.69 94 GLU A C 1
ATOM 751 O O . GLU A 1 94 ? -8.375 0.446 10.523 1 98.69 94 GLU A O 1
ATOM 756 N N . CYS A 1 95 ? -9.5 0.383 8.594 1 98.5 95 CYS A N 1
ATOM 757 C CA . CYS A 1 95 ? -10.625 -0.282 9.234 1 98.5 95 CYS A CA 1
ATOM 758 C C . CYS A 1 95 ? -10.242 -1.689 9.68 1 98.5 95 CYS A C 1
ATOM 760 O O . CYS A 1 95 ? -10.602 -2.117 10.781 1 98.5 95 CYS A O 1
ATOM 762 N N . ALA A 1 96 ? -9.508 -2.408 8.836 1 98.44 96 ALA A N 1
ATOM 763 C CA . ALA A 1 96 ? -9.016 -3.719 9.242 1 98.44 96 ALA A CA 1
ATOM 764 C C . ALA A 1 96 ? -8.055 -3.602 10.422 1 98.44 96 ALA A C 1
ATOM 766 O O . ALA A 1 96 ? -8.117 -4.398 11.367 1 98.44 96 ALA A O 1
ATOM 767 N N . VAL A 1 97 ? -7.191 -2.623 10.398 1 98.69 97 VAL A N 1
ATOM 768 C CA . VAL A 1 97 ? -6.191 -2.383 11.438 1 98.69 97 VAL A CA 1
ATOM 769 C C . VAL A 1 97 ? -6.879 -2.139 12.773 1 98.69 97 VAL A C 1
ATOM 771 O O . VAL A 1 97 ? -6.527 -2.76 13.781 1 98.69 97 VAL A O 1
ATOM 774 N N . VAL A 1 98 ? -7.867 -1.271 12.789 1 98.69 98 VAL A N 1
ATOM 775 C CA . VAL A 1 98 ? -8.469 -0.897 14.07 1 98.69 98 VAL A CA 1
ATOM 776 C C . VAL A 1 98 ? -9.289 -2.062 14.617 1 98.69 98 VAL A C 1
ATOM 778 O O . VAL A 1 98 ? -9.383 -2.25 15.828 1 98.69 98 VAL A O 1
ATOM 781 N N . ARG A 1 99 ? -9.93 -2.82 13.727 1 98.12 99 ARG A N 1
ATOM 782 C CA . ARG A 1 99 ? -10.633 -4.016 14.18 1 98.12 99 ARG A CA 1
ATOM 783 C C . ARG A 1 99 ? -9.672 -4.984 14.867 1 98.12 99 ARG A C 1
ATOM 785 O O . ARG A 1 99 ? -9.969 -5.496 15.953 1 98.12 99 ARG A O 1
ATOM 792 N N . ARG A 1 100 ? -8.57 -5.273 14.258 1 98.12 100 ARG A N 1
ATOM 793 C CA . ARG A 1 100 ? -7.559 -6.133 14.859 1 98.12 100 ARG A CA 1
ATOM 794 C C . ARG A 1 100 ? -7.012 -5.516 16.141 1 98.12 100 ARG A C 1
ATOM 796 O O . ARG A 1 100 ? -6.789 -6.223 17.141 1 98.12 100 ARG A O 1
ATOM 803 N N . ALA A 1 101 ? -6.77 -4.207 16.141 1 98.5 101 ALA A N 1
ATOM 804 C CA . ALA A 1 101 ? -6.266 -3.502 17.312 1 98.5 101 ALA A CA 1
ATOM 805 C C . ALA A 1 101 ? -7.215 -3.66 18.5 1 98.5 101 ALA A C 1
ATOM 807 O O . ALA A 1 101 ? -6.773 -3.797 19.641 1 98.5 101 ALA A O 1
ATOM 808 N N . ALA A 1 102 ? -8.508 -3.639 18.25 1 98.38 102 ALA A N 1
ATOM 809 C CA . ALA A 1 102 ? -9.508 -3.775 19.297 1 98.38 102 ALA A CA 1
ATOM 810 C C . ALA A 1 102 ? -9.359 -5.109 20.031 1 98.38 102 ALA A C 1
ATOM 812 O O . ALA A 1 102 ? -9.609 -5.203 21.234 1 98.38 102 ALA A O 1
ATOM 813 N N . ALA A 1 103 ? -8.953 -6.102 19.312 1 97.69 103 ALA A N 1
ATOM 814 C CA . ALA A 1 103 ? -8.805 -7.438 19.891 1 97.69 103 ALA A CA 1
ATOM 815 C C . ALA A 1 103 ? -7.484 -7.582 20.625 1 97.69 103 ALA A C 1
ATOM 817 O O . ALA A 1 103 ? -7.309 -8.5 21.438 1 97.69 103 ALA A O 1
ATOM 818 N N . MET A 1 104 ? -6.562 -6.676 20.453 1 97.88 104 MET A N 1
ATOM 819 C CA . MET A 1 104 ? -5.199 -6.902 20.922 1 97.88 104 MET A CA 1
ATOM 820 C C . MET A 1 104 ? -4.789 -5.832 21.922 1 97.88 104 MET A C 1
ATOM 822 O O . MET A 1 104 ? -3.805 -6 22.641 1 97.88 104 MET A O 1
ATOM 826 N N . ILE A 1 105 ? -5.453 -4.742 21.984 1 98.12 105 ILE A N 1
ATOM 827 C CA . ILE A 1 105 ? -5.012 -3.545 22.688 1 98.12 105 ILE A CA 1
ATOM 828 C C . ILE A 1 105 ? -4.836 -3.865 24.172 1 98.12 105 ILE A C 1
ATOM 830 O O . ILE A 1 105 ? -5.633 -4.602 24.766 1 98.12 105 ILE A O 1
ATOM 834 N N . THR A 1 106 ? -3.803 -3.311 24.719 1 98.06 106 THR A N 1
ATOM 835 C CA . THR A 1 106 ? -3.496 -3.461 26.141 1 98.06 106 THR A CA 1
ATOM 836 C C . THR A 1 106 ? -3.777 -2.166 26.891 1 98.06 106 THR A C 1
ATOM 838 O O . THR A 1 106 ? -3.965 -1.112 26.281 1 98.06 106 THR A O 1
ATOM 841 N N . ASP A 1 107 ? -3.693 -2.297 28.188 1 97.44 107 ASP A N 1
ATOM 842 C CA . ASP A 1 107 ? -3.92 -1.121 29.016 1 97.44 107 ASP A CA 1
ATOM 843 C C . ASP A 1 107 ? -2.838 -0.068 28.781 1 97.44 107 ASP A C 1
ATOM 845 O O . ASP A 1 107 ? -3.129 1.13 28.75 1 97.44 107 ASP A O 1
ATOM 849 N N . ASN A 1 108 ? -1.705 -0.546 28.641 1 98.12 108 ASN A N 1
ATOM 850 C CA . ASN A 1 108 ? -0.61 0.383 28.391 1 98.12 108 ASN A CA 1
ATOM 851 C C . ASN A 1 108 ? -0.794 1.109 27.047 1 98.12 108 ASN A C 1
ATOM 853 O O . ASN A 1 108 ? -0.536 2.311 26.953 1 98.12 108 ASN A O 1
ATOM 857 N N . GLN A 1 109 ? -1.224 0.438 26.078 1 98.19 109 GLN A N 1
ATOM 858 C CA . GLN A 1 109 ? -1.455 1.035 24.766 1 98.19 109 GLN A CA 1
ATOM 859 C C . GLN A 1 109 ? -2.645 1.99 24.812 1 98.19 109 GLN A C 1
ATOM 861 O O . GLN A 1 109 ? -2.635 3.027 24.141 1 98.19 109 GLN A O 1
ATOM 866 N N . CYS A 1 110 ? -3.645 1.638 25.609 1 97.88 110 CYS A N 1
ATOM 867 C CA . CYS A 1 110 ? -4.75 2.562 25.828 1 97.88 110 CYS A CA 1
ATOM 868 C C . CYS A 1 110 ? -4.254 3.871 26.438 1 97.88 110 CYS A C 1
ATOM 870 O O . CYS A 1 110 ? -4.664 4.949 26 1 97.88 110 CYS A O 1
ATOM 872 N N . TYR A 1 111 ? -3.381 3.723 27.359 1 98.25 111 TYR A N 1
ATOM 873 C CA . TYR A 1 111 ? -2.812 4.906 28 1 98.25 111 TYR A CA 1
ATOM 874 C C . TYR A 1 111 ? -2.049 5.754 26.984 1 98.25 111 TYR A C 1
ATOM 876 O O . TYR A 1 111 ? -2.172 6.98 26.984 1 98.25 111 TYR A O 1
ATOM 884 N N . GLN A 1 112 ? -1.279 5.168 26.094 1 98.5 112 GLN A N 1
ATOM 885 C CA . GLN A 1 112 ? -0.511 5.875 25.078 1 98.5 112 GLN A CA 1
ATOM 886 C C . GLN A 1 112 ? -1.431 6.609 24.109 1 98.5 112 GLN A C 1
ATOM 888 O O . GLN A 1 112 ? -1.138 7.734 23.703 1 98.5 112 GLN A O 1
ATOM 893 N N . LEU A 1 113 ? -2.514 5.977 23.75 1 98.75 113 LEU A N 1
ATOM 894 C CA . LEU A 1 113 ? -3.479 6.617 22.859 1 98.75 113 LEU A CA 1
ATOM 895 C C . LEU A 1 113 ? -4.141 7.805 23.547 1 98.75 113 LEU A C 1
ATOM 897 O O . LEU A 1 113 ? -4.324 8.859 22.938 1 98.75 113 LEU A O 1
ATOM 901 N N . ALA A 1 114 ? -4.465 7.605 24.828 1 98.62 114 ALA A N 1
ATOM 902 C CA . ALA A 1 114 ? -5.062 8.695 25.609 1 98.62 114 ALA A CA 1
ATOM 903 C C . ALA A 1 114 ? -4.109 9.883 25.703 1 98.62 114 ALA A C 1
ATOM 905 O O . ALA A 1 114 ? -4.535 11.039 25.609 1 98.62 114 ALA A O 1
ATOM 906 N N . GLN A 1 115 ? -2.867 9.594 25.859 1 98.75 115 GLN A N 1
ATOM 907 C CA . GLN A 1 115 ? -1.866 10.656 25.906 1 98.75 115 GLN A CA 1
ATOM 908 C C . GLN A 1 115 ? -1.791 11.391 24.578 1 98.75 115 GLN A C 1
ATOM 910 O O . GLN A 1 115 ? -1.687 12.625 24.547 1 98.75 115 GLN A O 1
ATOM 915 N N . ASN A 1 116 ? -1.822 10.664 23.516 1 98.88 116 ASN A N 1
ATOM 916 C CA . ASN A 1 116 ? -1.823 11.289 22.188 1 98.88 116 ASN A CA 1
ATOM 917 C C . ASN A 1 116 ? -3.025 12.203 22 1 98.88 116 ASN A C 1
ATOM 919 O O . ASN A 1 116 ? -2.885 13.328 21.516 1 98.88 116 ASN A O 1
ATOM 923 N N . LEU A 1 117 ? -4.23 11.734 22.453 1 98.81 117 LEU A N 1
ATOM 924 C CA . LEU A 1 117 ? -5.449 12.523 22.297 1 98.81 117 LEU A CA 1
ATOM 925 C C . LEU A 1 117 ? -5.379 13.789 23.141 1 98.81 117 LEU A C 1
ATOM 927 O O . LEU A 1 117 ? -5.848 14.852 22.703 1 98.81 117 LEU A O 1
ATOM 931 N N . HIS A 1 118 ? -4.777 13.672 24.281 1 98.81 118 HIS A N 1
ATOM 932 C CA . HIS A 1 118 ? -4.578 14.844 25.125 1 98.81 118 HIS A CA 1
ATOM 933 C C . HIS A 1 118 ? -3.664 15.859 24.453 1 98.81 118 HIS A C 1
ATOM 935 O O . HIS A 1 118 ? -3.939 17.062 24.469 1 98.81 118 HIS A O 1
ATOM 941 N N . LEU A 1 119 ? -2.604 15.414 23.844 1 98.81 119 LEU A N 1
ATOM 942 C CA . LEU A 1 119 ? -1.686 16.281 23.125 1 98.81 119 LEU A CA 1
ATOM 943 C C . LEU A 1 119 ? -2.373 16.922 21.922 1 98.81 119 LEU A C 1
ATOM 945 O O . LEU A 1 119 ? -2.109 18.094 21.609 1 98.81 119 LEU A O 1
ATOM 949 N N . GLN A 1 120 ? -3.262 16.156 21.25 1 98.75 120 GLN A N 1
ATOM 950 C CA . GLN A 1 120 ? -4.055 16.75 20.172 1 98.75 120 GLN A CA 1
ATOM 951 C C . GLN A 1 120 ? -4.91 17.906 20.688 1 98.75 120 GLN A C 1
ATOM 953 O O . GLN A 1 120 ? -4.965 18.969 20.062 1 98.75 120 GLN A O 1
ATOM 958 N N . HIS A 1 121 ? -5.535 17.656 21.797 1 98.75 121 HIS A N 1
ATOM 959 C CA . HIS A 1 121 ? -6.363 18.688 22.422 1 98.75 121 HIS A CA 1
ATOM 960 C C . HIS A 1 121 ? -5.551 19.953 22.703 1 98.75 121 HIS A C 1
ATOM 962 O O . HIS A 1 121 ? -5.992 21.062 22.406 1 98.75 121 HIS A O 1
ATOM 968 N N . ILE A 1 122 ? -4.379 19.781 23.266 1 98.81 122 ILE A N 1
ATOM 969 C CA . ILE A 1 122 ? -3.498 20.906 23.594 1 98.81 122 ILE A CA 1
ATOM 970 C C . ILE A 1 122 ? -3.105 21.656 22.328 1 98.81 122 ILE A C 1
ATOM 972 O O . ILE A 1 122 ? -3.121 22.891 22.297 1 98.81 122 ILE A O 1
ATOM 976 N N . ALA A 1 123 ? -2.746 20.906 21.281 1 98.5 123 ALA A N 1
ATOM 977 C CA . ALA A 1 123 ? -2.371 21.516 20.016 1 98.5 123 ALA A CA 1
ATOM 978 C C . ALA A 1 123 ? -3.506 22.375 19.469 1 98.5 123 ALA A C 1
ATOM 980 O O . ALA A 1 123 ? -3.268 23.469 18.938 1 98.5 123 ALA A O 1
ATOM 981 N N . ILE A 1 124 ? -4.723 21.906 19.625 1 97.88 124 ILE A N 1
ATOM 982 C CA . ILE A 1 124 ? -5.895 22.625 19.141 1 97.88 124 ILE A CA 1
ATOM 983 C C . ILE A 1 124 ? -6.074 23.906 19.953 1 97.88 124 ILE A C 1
ATOM 985 O O . ILE A 1 124 ? -6.258 24.984 19.391 1 97.88 124 ILE A O 1
ATOM 989 N N . GLU A 1 125 ? -5.938 23.812 21.266 1 97.94 125 GLU A N 1
ATOM 990 C CA . GLU A 1 125 ? -6.098 24.969 22.156 1 97.94 125 GLU A CA 1
ATOM 991 C C . GLU A 1 125 ? -5.059 26.031 21.859 1 97.94 125 GLU A C 1
ATOM 993 O O . GLU A 1 125 ? -5.355 27.234 21.938 1 97.94 125 GLU A O 1
ATOM 998 N N . ARG A 1 126 ? -3.932 25.562 21.5 1 97.94 126 ARG A N 1
ATOM 999 C CA . ARG A 1 126 ? -2.83 26.484 21.25 1 97.94 126 ARG A CA 1
ATOM 1000 C C . ARG A 1 126 ? -2.801 26.922 19.781 1 97.94 126 ARG A C 1
ATOM 1002 O O . ARG A 1 126 ? -1.857 27.594 19.344 1 97.94 126 ARG A O 1
ATOM 1009 N N . LYS A 1 127 ? -3.738 26.469 19 1 96.12 127 LYS A N 1
ATOM 1010 C CA . LYS A 1 127 ? -3.879 26.797 17.594 1 96.12 127 LYS A CA 1
ATOM 1011 C C . LYS A 1 127 ? -2.639 26.391 16.797 1 96.12 127 LYS A C 1
ATOM 1013 O O . LYS A 1 127 ? -2.172 27.125 15.938 1 96.12 127 LYS A O 1
ATOM 1018 N N . GLN A 1 128 ? -2.088 25.312 17.234 1 96.25 128 GLN A N 1
ATOM 1019 C CA . GLN A 1 128 ? -0.944 24.734 16.547 1 96.25 128 GLN A CA 1
ATOM 1020 C C . GLN A 1 128 ? -1.39 23.641 15.57 1 96.25 128 GLN A C 1
ATOM 1022 O O . GLN A 1 128 ? -1.281 22.453 15.867 1 96.25 128 GLN A O 1
ATOM 1027 N N . ILE A 1 129 ? -1.72 24 14.406 1 94.38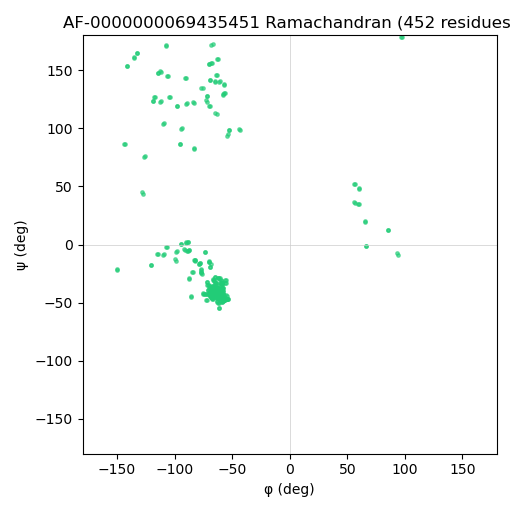 129 ILE A N 1
ATOM 1028 C CA . ILE A 1 129 ? -2.354 23.125 13.422 1 94.38 129 ILE A CA 1
ATOM 1029 C C . ILE A 1 129 ? -1.358 22.078 12.953 1 94.38 129 ILE A C 1
ATOM 1031 O O . ILE A 1 129 ? -1.72 20.906 12.773 1 94.38 129 ILE A O 1
ATOM 1035 N N . ASP A 1 130 ? -0.14 22.469 12.758 1 94.38 130 ASP A N 1
ATOM 1036 C CA . ASP A 1 130 ? 0.894 21.531 12.328 1 94.38 130 ASP A CA 1
ATOM 1037 C C . ASP A 1 130 ? 1.09 20.422 13.352 1 94.38 130 ASP A C 1
ATOM 1039 O O . ASP A 1 130 ? 1.227 19.25 12.992 1 94.38 130 ASP A O 1
ATOM 1043 N N . ASP A 1 131 ? 1.11 20.828 14.57 1 96.19 131 ASP A N 1
ATOM 1044 C CA . ASP A 1 131 ? 1.254 19.828 15.633 1 96.19 131 ASP A CA 1
ATOM 1045 C C . ASP A 1 131 ? 0.073 18.859 15.641 1 96.19 131 ASP A C 1
ATOM 1047 O O . ASP A 1 131 ? 0.257 17.656 15.773 1 96.19 131 ASP A O 1
ATOM 1051 N N . PHE A 1 132 ? -1.141 19.422 15.531 1 97.75 132 PHE A N 1
ATOM 1052 C CA . PHE A 1 132 ? -2.316 18.562 15.484 1 97.75 132 PHE A CA 1
ATOM 1053 C C . PHE A 1 132 ? -2.217 17.578 14.32 1 97.75 132 PHE A C 1
ATOM 1055 O O . PHE A 1 132 ? -2.484 16.391 14.484 1 97.75 132 PHE A O 1
ATOM 1062 N N . PHE A 1 133 ? -1.792 18.109 13.188 1 96.75 133 PHE A N 1
ATOM 1063 C CA . PHE A 1 133 ? -1.649 17.297 11.984 1 96.75 133 PHE A CA 1
ATOM 1064 C C . PHE A 1 133 ? -0.711 16.125 12.227 1 96.75 133 PHE A C 1
ATOM 1066 O O . PHE A 1 133 ? -1.025 14.992 11.859 1 96.75 133 PHE A O 1
ATOM 1073 N N . GLN A 1 134 ? 0.403 16.344 12.859 1 95.88 134 GLN A N 1
ATOM 1074 C CA . GLN A 1 134 ? 1.39 15.312 13.156 1 95.88 134 GLN A CA 1
ATOM 1075 C C . GLN A 1 134 ? 0.862 14.328 14.195 1 95.88 134 GLN A C 1
ATOM 1077 O O . GLN A 1 134 ? 1.058 13.117 14.07 1 95.88 134 GLN A O 1
ATOM 1082 N N . LEU A 1 135 ? 0.194 14.812 15.188 1 98.19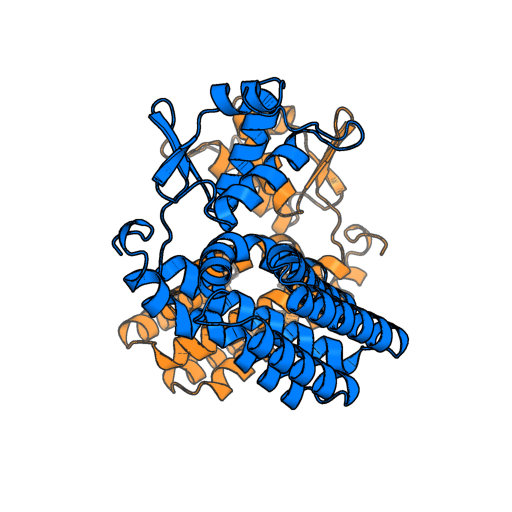 135 LEU A N 1
ATOM 1083 C CA . LEU A 1 135 ? -0.347 13.977 16.25 1 98.19 135 LEU A CA 1
ATOM 1084 C C . LEU A 1 135 ? -1.462 13.078 15.727 1 98.19 135 LEU A C 1
ATOM 1086 O O . LEU A 1 135 ? -1.619 11.945 16.172 1 98.19 135 LEU A O 1
ATOM 1090 N N . ASP A 1 136 ? -2.229 13.625 14.828 1 97.88 136 ASP A N 1
ATOM 1091 C CA . ASP A 1 136 ? -3.232 12.828 14.133 1 97.88 136 ASP A CA 1
ATOM 1092 C C . ASP A 1 136 ? -2.592 11.633 13.43 1 97.88 136 ASP A C 1
ATOM 1094 O O . ASP A 1 136 ? -3.049 10.5 13.578 1 97.88 136 ASP A O 1
ATOM 1098 N N . ASP A 1 137 ? -1.552 11.852 12.727 1 96.88 137 ASP A N 1
ATOM 1099 C CA . ASP A 1 137 ? -0.813 10.789 12.062 1 96.88 137 ASP A CA 1
ATOM 1100 C C . ASP A 1 137 ? -0.284 9.773 13.07 1 96.88 137 ASP A C 1
ATOM 1102 O O . ASP A 1 137 ? -0.372 8.562 12.844 1 96.88 137 ASP A O 1
ATOM 1106 N N . ASP A 1 138 ? 0.239 10.305 14.086 1 98.25 138 ASP A N 1
ATOM 1107 C CA . ASP A 1 138 ? 0.79 9.453 15.133 1 98.25 138 ASP A CA 1
ATOM 1108 C C . ASP A 1 138 ? -0.284 8.539 15.719 1 98.25 138 ASP A C 1
ATOM 1110 O O . ASP A 1 138 ? -0.003 7.391 16.078 1 98.25 138 ASP A O 1
ATOM 1114 N N . PHE A 1 139 ? -1.489 9.062 15.883 1 98.81 139 PHE A N 1
ATOM 1115 C CA . PHE A 1 139 ? -2.613 8.281 16.391 1 98.81 139 PHE A CA 1
ATOM 1116 C C . PHE A 1 139 ? -2.869 7.066 15.508 1 98.81 139 PHE A C 1
ATOM 1118 O O . PHE A 1 139 ? -2.965 5.941 16 1 98.81 139 PHE A O 1
ATOM 1125 N N . HIS A 1 140 ? -2.865 7.262 14.234 1 98.56 140 HIS A N 1
ATOM 1126 C CA . HIS A 1 140 ? -3.107 6.18 13.281 1 98.56 140 HIS A CA 1
ATOM 1127 C C . HIS A 1 140 ? -1.933 5.207 13.242 1 98.56 140 HIS A C 1
ATOM 1129 O O . HIS A 1 140 ? -2.127 3.994 13.133 1 98.56 140 HIS A O 1
ATOM 1135 N N . GLN A 1 141 ? -0.719 5.746 13.32 1 98.38 141 GLN A N 1
ATOM 1136 C CA . GLN A 1 141 ? 0.464 4.895 13.359 1 98.38 141 GLN A CA 1
ATOM 1137 C C . GLN A 1 141 ? 0.436 3.975 14.578 1 98.38 141 GLN A C 1
ATOM 1139 O O . GLN A 1 141 ? 0.771 2.791 14.477 1 98.38 141 GLN A O 1
ATOM 1144 N N . LYS A 1 142 ? 0.072 4.504 15.695 1 98.62 142 LYS A N 1
ATOM 1145 C CA . LYS A 1 142 ? -0.017 3.707 16.922 1 98.62 142 LYS A CA 1
ATOM 1146 C C . LYS A 1 142 ? -1.036 2.582 16.766 1 98.62 142 LYS A C 1
ATOM 1148 O O . LYS A 1 142 ? -0.825 1.476 17.266 1 98.62 142 LYS A O 1
ATOM 1153 N N . LEU A 1 143 ? -2.135 2.861 16.109 1 98.75 143 LEU A N 1
ATOM 1154 C CA . LEU A 1 143 ? -3.133 1.824 15.867 1 98.75 143 LEU A CA 1
ATOM 1155 C C . LEU A 1 143 ? -2.543 0.682 15.047 1 98.75 143 LEU A C 1
ATOM 1157 O O . LEU A 1 143 ? -2.801 -0.49 15.336 1 98.75 143 LEU A O 1
ATOM 1161 N N . ALA A 1 144 ? -1.779 1.019 14.062 1 98.44 144 ALA A N 1
ATOM 1162 C CA . ALA A 1 144 ? -1.121 -0.005 13.258 1 98.44 144 ALA A CA 1
ATOM 1163 C C . ALA A 1 144 ? -0.139 -0.817 14.094 1 98.44 144 ALA A C 1
ATOM 1165 O O . ALA A 1 144 ? -0.011 -2.029 13.914 1 98.44 144 ALA A O 1
ATOM 1166 N N . GLN A 1 145 ? 0.557 -0.146 15 1 97.94 145 GLN A N 1
ATOM 1167 C CA . GLN A 1 145 ? 1.479 -0.827 15.906 1 97.94 145 GLN A CA 1
ATOM 1168 C C . GLN A 1 145 ? 0.734 -1.785 16.828 1 97.94 145 GLN A C 1
ATOM 1170 O O . GLN A 1 145 ? 1.181 -2.912 17.062 1 97.94 145 GLN A O 1
ATOM 1175 N N . ILE A 1 146 ? -0.355 -1.355 17.375 1 98.38 146 ILE A N 1
ATOM 1176 C CA . ILE A 1 146 ? -1.181 -2.178 18.25 1 98.38 146 ILE A CA 1
ATOM 1177 C C . ILE A 1 146 ? -1.671 -3.408 17.484 1 98.38 146 ILE A C 1
ATOM 1179 O O . ILE A 1 146 ? -1.674 -4.52 18.031 1 98.38 146 ILE A O 1
ATOM 1183 N N . ALA A 1 147 ? -2.031 -3.209 16.25 1 98.25 147 ALA A N 1
ATOM 1184 C CA . ALA A 1 147 ? -2.51 -4.305 15.398 1 98.25 147 ALA A CA 1
ATOM 1185 C C . ALA A 1 147 ? -1.358 -5.207 14.969 1 98.25 147 ALA A C 1
ATOM 1187 O O . ALA A 1 147 ? -1.568 -6.195 14.258 1 98.25 147 ALA A O 1
ATOM 1188 N N . ASP A 1 148 ? -0.111 -4.848 15.281 1 97.5 148 ASP A N 1
ATOM 1189 C CA . ASP A 1 148 ? 1.095 -5.613 14.992 1 97.5 148 ASP A CA 1
ATOM 1190 C C . ASP A 1 148 ? 1.255 -5.828 13.484 1 97.5 148 ASP A C 1
ATOM 1192 O O . ASP A 1 148 ? 1.455 -6.957 13.031 1 97.5 148 ASP A O 1
ATOM 1196 N N . CYS A 1 149 ? 1.104 -4.77 12.789 1 97.56 149 CYS A N 1
ATOM 1197 C CA . CYS A 1 149 ? 1.307 -4.82 11.344 1 97.56 149 CYS A CA 1
ATOM 1198 C C . CYS A 1 149 ? 1.961 -3.537 10.836 1 97.56 149 CYS A C 1
ATOM 1200 O O . CYS A 1 149 ? 1.282 -2.654 10.312 1 97.56 149 CYS A O 1
ATOM 1202 N N . GLN A 1 150 ? 3.191 -3.488 10.867 1 95.38 150 GLN A N 1
ATOM 1203 C CA . GLN A 1 150 ? 3.955 -2.33 10.414 1 95.38 150 GLN A CA 1
ATOM 1204 C C . GLN A 1 150 ? 3.758 -2.092 8.922 1 95.38 150 GLN A C 1
ATOM 1206 O O . GLN A 1 150 ? 3.742 -0.945 8.469 1 95.38 150 GLN A O 1
ATOM 1211 N N . LEU A 1 151 ? 3.586 -3.145 8.211 1 96.06 151 LEU A N 1
ATOM 1212 C CA . LEU A 1 151 ? 3.379 -3.043 6.773 1 96.06 151 LEU A CA 1
ATOM 1213 C C . LEU A 1 151 ? 2.146 -2.201 6.457 1 96.06 151 LEU A C 1
ATOM 1215 O O . LEU A 1 151 ? 2.137 -1.448 5.48 1 96.06 151 LEU A O 1
ATOM 1219 N N . ALA A 1 152 ? 1.12 -2.34 7.27 1 98.12 152 ALA A N 1
ATOM 1220 C CA . ALA A 1 152 ? -0.091 -1.547 7.07 1 98.12 152 ALA A CA 1
ATOM 1221 C C . ALA A 1 152 ? 0.219 -0.053 7.102 1 98.12 152 ALA A C 1
ATOM 1223 O O . ALA A 1 152 ? -0.193 0.691 6.211 1 98.12 152 ALA A O 1
ATOM 1224 N N . TRP A 1 153 ? 0.993 0.332 8.047 1 97.38 153 TRP A N 1
ATOM 1225 C CA . TRP A 1 153 ? 1.32 1.749 8.164 1 97.38 153 TRP A CA 1
ATOM 1226 C C . TRP A 1 153 ? 2.227 2.199 7.023 1 97.38 153 TRP A C 1
ATOM 1228 O O . TRP A 1 153 ? 2.035 3.281 6.461 1 97.38 153 TRP A O 1
ATOM 1238 N N . ASP A 1 154 ? 3.158 1.391 6.715 1 94.19 154 ASP A N 1
ATOM 1239 C CA . ASP A 1 154 ? 4.047 1.721 5.605 1 94.19 154 ASP A CA 1
ATOM 1240 C C . ASP A 1 154 ? 3.26 1.925 4.312 1 94.19 154 ASP A C 1
ATOM 1242 O O . ASP A 1 154 ? 3.559 2.832 3.535 1 94.19 154 ASP A O 1
ATOM 1246 N N . THR A 1 155 ? 2.318 1.052 4.109 1 95.75 155 THR A N 1
ATOM 1247 C CA . THR A 1 155 ? 1.467 1.145 2.926 1 95.75 155 THR A CA 1
ATOM 1248 C C . THR A 1 155 ? 0.66 2.439 2.941 1 95.75 155 THR A C 1
ATOM 1250 O O . THR A 1 155 ? 0.606 3.156 1.939 1 95.75 155 THR A O 1
ATOM 1253 N N . ILE A 1 156 ? 0.093 2.785 4.078 1 97 156 ILE A N 1
ATOM 1254 C CA . ILE A 1 156 ? -0.689 4.008 4.219 1 97 156 ILE A CA 1
ATOM 1255 C C . ILE A 1 156 ? 0.201 5.223 3.965 1 97 156 ILE A C 1
ATOM 1257 O O . ILE A 1 156 ? -0.188 6.148 3.246 1 97 156 ILE A O 1
ATOM 1261 N N . GLU A 1 157 ? 1.361 5.18 4.527 1 92.75 157 GLU A N 1
ATOM 1262 C CA . GLU A 1 157 ? 2.299 6.289 4.379 1 92.75 157 GLU A CA 1
ATOM 1263 C C . GLU A 1 157 ? 2.635 6.535 2.912 1 92.75 157 GLU A C 1
ATOM 1265 O O . GLU A 1 157 ? 2.814 7.684 2.496 1 92.75 157 GLU A O 1
ATOM 1270 N N . ASN A 1 158 ? 2.648 5.516 2.209 1 89.75 158 ASN A N 1
ATOM 1271 C CA . ASN A 1 158 ? 3.014 5.617 0.8 1 89.75 158 ASN A CA 1
ATOM 1272 C C . ASN A 1 158 ? 1.868 6.18 -0.037 1 89.75 158 ASN A C 1
ATOM 1274 O O . ASN A 1 158 ? 2.096 6.742 -1.109 1 89.75 158 ASN A O 1
ATOM 1278 N N . ILE A 1 159 ? 0.667 6.078 0.462 1 93.31 159 ILE A N 1
ATOM 1279 C CA . ILE A 1 159 ? -0.435 6.469 -0.41 1 93.31 159 ILE A CA 1
ATOM 1280 C C . ILE A 1 159 ? -1.052 7.77 0.091 1 93.31 159 ILE A C 1
ATOM 1282 O O . ILE A 1 159 ? -1.832 8.406 -0.62 1 93.31 159 ILE A O 1
ATOM 1286 N N . LYS A 1 160 ? -0.642 8.227 1.261 1 94.31 160 LYS A N 1
ATOM 1287 C CA . LYS A 1 160 ? -1.427 9.281 1.89 1 94.31 160 LYS A CA 1
ATOM 1288 C C . LYS A 1 160 ? -0.901 10.664 1.499 1 94.31 160 LYS A C 1
ATOM 1290 O O . LYS A 1 160 ? -1.508 11.68 1.835 1 94.31 160 LYS A O 1
ATOM 1295 N N . ALA A 1 161 ? 0.152 10.773 0.766 1 91.88 161 ALA A N 1
ATOM 1296 C CA . ALA A 1 161 ? 0.771 12.062 0.492 1 91.88 161 ALA A CA 1
ATOM 1297 C C . ALA A 1 161 ? -0.199 12.992 -0.233 1 91.88 161 ALA A C 1
ATOM 1299 O O . ALA A 1 161 ? -0.354 14.156 0.145 1 91.88 161 ALA A O 1
ATOM 1300 N N . THR A 1 162 ? -0.856 12.492 -1.223 1 91.38 162 THR A N 1
ATOM 1301 C CA . THR A 1 162 ? -1.809 13.305 -1.973 1 91.38 162 THR A CA 1
ATOM 1302 C C . THR A 1 162 ? -3.039 13.617 -1.125 1 91.38 162 THR A C 1
ATOM 1304 O O . THR A 1 162 ? -3.564 14.734 -1.168 1 91.38 162 THR A O 1
ATOM 1307 N N . ILE A 1 163 ? -3.475 12.695 -0.34 1 95.81 163 ILE A N 1
ATOM 1308 C CA . ILE A 1 163 ? -4.602 12.875 0.57 1 95.81 163 ILE A CA 1
ATOM 1309 C C . ILE A 1 163 ? -4.273 13.969 1.585 1 95.81 163 ILE A C 1
ATOM 1311 O O . ILE A 1 163 ? -5.121 14.805 1.901 1 95.81 163 ILE A O 1
ATOM 1315 N N . ASP A 1 164 ? -3.037 13.984 2.006 1 96.19 164 ASP A N 1
ATOM 1316 C CA . ASP A 1 164 ? -2.602 14.891 3.068 1 96.19 164 ASP A CA 1
ATOM 1317 C C . ASP A 1 164 ? -2.664 16.344 2.611 1 96.19 164 ASP A C 1
ATOM 1319 O O . ASP A 1 164 ? -2.904 17.234 3.42 1 96.19 164 ASP A O 1
ATOM 1323 N N . ARG A 1 165 ? -2.488 16.594 1.381 1 95.06 165 ARG A N 1
ATOM 1324 C CA . ARG A 1 165 ? -2.607 17.953 0.866 1 95.06 165 ARG A CA 1
ATOM 1325 C C . ARG A 1 165 ? -4.035 18.469 1.009 1 95.06 165 ARG A C 1
ATOM 1327 O O . ARG A 1 165 ? -4.254 19.578 1.479 1 95.06 165 ARG A O 1
ATOM 1334 N N . VAL A 1 166 ? -4.965 17.625 0.661 1 95 166 VAL A N 1
ATOM 1335 C CA . VAL A 1 166 ? -6.375 17.984 0.786 1 95 166 VAL A CA 1
ATOM 1336 C C . VAL A 1 166 ? -6.75 18.078 2.262 1 95 166 VAL A C 1
ATOM 1338 O O . VAL A 1 166 ? -7.438 19.031 2.666 1 95 166 VAL A O 1
ATOM 1341 N N . ARG A 1 167 ? -6.301 17.125 3.008 1 95.06 167 ARG A N 1
ATOM 1342 C CA . ARG A 1 167 ? -6.555 17.125 4.445 1 95.06 167 ARG A CA 1
ATOM 1343 C C . ARG A 1 167 ? -6.078 18.438 5.082 1 95.06 167 ARG A C 1
ATOM 1345 O O . ARG A 1 167 ? -6.812 19.062 5.848 1 95.06 167 ARG A O 1
ATOM 1352 N N . TYR A 1 168 ? -4.906 18.859 4.75 1 94.75 168 TYR A N 1
ATOM 1353 C CA . TYR A 1 168 ? -4.352 20.078 5.344 1 94.75 168 TYR A CA 1
ATOM 1354 C C . TYR A 1 168 ? -5.176 21.297 4.953 1 94.75 168 TYR A C 1
ATOM 1356 O O . TYR A 1 168 ? -5.461 22.156 5.793 1 94.75 168 TYR A O 1
ATOM 1364 N N . MET A 1 169 ? -5.559 21.344 3.73 1 92.94 169 MET A N 1
ATOM 1365 C CA . MET A 1 169 ? -6.348 22.469 3.238 1 92.94 169 MET A CA 1
ATOM 1366 C C . MET A 1 169 ? -7.711 22.516 3.924 1 92.94 169 MET A C 1
ATOM 1368 O O . MET A 1 169 ? -8.305 23.594 4.047 1 92.94 169 MET A O 1
ATOM 1372 N N . SER A 1 170 ? -8.141 21.375 4.309 1 93.44 170 SER A N 1
ATOM 1373 C CA . SER A 1 170 ? -9.492 21.297 4.852 1 93.44 170 SER A CA 1
ATOM 1374 C C . SER A 1 170 ? -9.523 21.688 6.324 1 93.44 170 SER A C 1
ATOM 1376 O O . SER A 1 170 ? -10.594 21.953 6.875 1 93.44 170 SER A O 1
ATOM 1378 N N . LEU A 1 171 ? -8.414 21.781 6.992 1 90.88 171 LEU A N 1
ATOM 1379 C CA . LEU A 1 171 ? -8.344 21.906 8.445 1 90.88 171 LEU A CA 1
ATOM 1380 C C . LEU A 1 171 ? -8.867 23.266 8.906 1 90.88 171 LEU A C 1
ATOM 1382 O O . LEU A 1 171 ? -9.32 23.406 10.039 1 90.88 171 LEU A O 1
ATOM 1386 N N . ASP A 1 172 ? -8.906 24.141 8.031 1 85.62 172 ASP A N 1
ATOM 1387 C CA . ASP A 1 172 ? -9.297 25.484 8.414 1 85.62 172 ASP A CA 1
ATOM 1388 C C . ASP A 1 172 ? -10.805 25.578 8.656 1 85.62 172 ASP A C 1
ATOM 1390 O O . ASP A 1 172 ? -11.25 26.172 9.641 1 85.62 172 ASP A O 1
ATOM 1394 N N . HIS A 1 173 ? -11.617 24.969 7.797 1 84.69 173 HIS A N 1
ATOM 1395 C CA . HIS A 1 173 ? -13.039 25.219 8 1 84.69 173 HIS A CA 1
ATOM 1396 C C . HIS A 1 173 ? -13.883 24.016 7.555 1 84.69 173 HIS A C 1
ATOM 1398 O O . HIS A 1 173 ? -14.977 23.797 8.078 1 84.69 173 HIS A O 1
ATOM 1404 N N . VAL A 1 174 ? -13.406 23.234 6.773 1 88.19 174 VAL A N 1
ATOM 1405 C CA . VAL A 1 174 ? -14.211 22.156 6.238 1 88.19 174 VAL A CA 1
ATOM 1406 C C . VAL A 1 174 ? -14.172 20.953 7.199 1 88.19 174 VAL A C 1
ATOM 1408 O O . VAL A 1 174 ? -15.203 20.359 7.492 1 88.19 174 VAL A O 1
ATOM 1411 N N . SER A 1 175 ? -13.008 20.625 7.688 1 92.5 175 SER A N 1
ATOM 1412 C CA . SER A 1 175 ? -12.773 19.594 8.68 1 92.5 175 SER A CA 1
ATOM 1413 C C . SER A 1 175 ? -11.992 20.125 9.875 1 92.5 175 SER A C 1
ATOM 1415 O O . SER A 1 175 ? -10.828 19.766 10.07 1 92.5 175 SER A O 1
ATOM 1417 N N . PRO A 1 176 ? -12.727 20.891 10.719 1 94.44 176 PRO A N 1
ATOM 1418 C CA . PRO A 1 176 ? -12 21.531 11.828 1 94.44 176 PRO A CA 1
ATOM 1419 C C . PRO A 1 176 ? -11.391 20.516 12.789 1 94.44 176 PRO A C 1
ATOM 1421 O O . PRO A 1 176 ? -11.992 19.469 13.055 1 94.44 176 PRO A O 1
ATOM 1424 N N . PRO A 1 177 ? -10.242 20.812 13.367 1 96.88 177 PRO A N 1
ATOM 1425 C CA . PRO A 1 177 ? -9.523 19.891 14.258 1 96.88 177 PRO A CA 1
ATOM 1426 C C . PRO A 1 177 ? -10.383 19.422 15.43 1 96.88 177 PRO A C 1
ATOM 1428 O O . PRO A 1 177 ? -10.266 18.266 15.859 1 96.88 177 PRO A O 1
ATOM 1431 N N . GLU A 1 178 ? -11.305 20.25 15.875 1 97.31 178 GLU A N 1
ATOM 1432 C CA . GLU A 1 178 ? -12.164 19.875 16.984 1 97.31 178 GLU A CA 1
ATOM 1433 C C . GLU A 1 178 ? -13.07 18.703 16.625 1 97.31 178 GLU A C 1
ATOM 1435 O O . GLU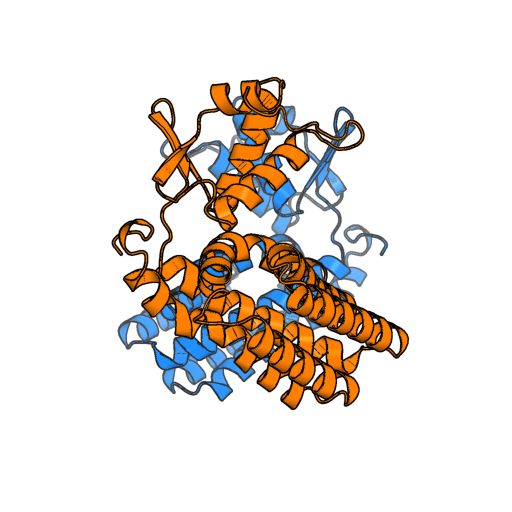 A 1 178 ? -13.289 17.797 17.422 1 97.31 178 GLU A O 1
ATOM 1440 N N . MET A 1 179 ? -13.57 18.812 15.445 1 96.94 179 MET A N 1
ATOM 1441 C CA . MET A 1 179 ? -14.414 17.719 14.961 1 96.94 179 MET A CA 1
ATOM 1442 C C . MET A 1 179 ? -13.609 16.438 14.812 1 96.94 179 MET A C 1
ATOM 1444 O O . MET A 1 179 ? -14.062 15.367 15.227 1 96.94 179 MET A O 1
ATOM 1448 N N . LEU A 1 180 ? -12.461 16.531 14.242 1 97.75 180 LEU A N 1
ATOM 1449 C CA . LEU A 1 180 ? -11.602 15.359 14.047 1 97.75 180 LEU A CA 1
ATOM 1450 C C . LEU A 1 180 ? -11.195 14.758 15.383 1 97.75 180 LEU A C 1
ATOM 1452 O O . LEU A 1 180 ? -11.148 13.531 15.531 1 97.75 180 LEU A O 1
ATOM 1456 N N . LEU A 1 181 ? -10.906 15.609 16.344 1 98.5 181 LEU A N 1
ATOM 1457 C CA . LEU A 1 181 ? -10.547 15.125 17.672 1 98.5 181 LEU A CA 1
ATOM 1458 C C . LEU A 1 181 ? -11.703 14.359 18.312 1 98.5 181 LEU A C 1
ATOM 1460 O O . LEU A 1 181 ? -11.5 13.312 18.922 1 98.5 181 LEU A O 1
ATOM 1464 N N . ARG A 1 182 ? -12.883 14.875 18.141 1 98.5 182 ARG A N 1
ATOM 1465 C CA . ARG A 1 182 ? -14.055 14.164 18.641 1 98.5 182 ARG A CA 1
ATOM 1466 C C . ARG A 1 182 ? -14.18 12.781 18 1 98.5 182 ARG A C 1
ATOM 1468 O O . ARG A 1 182 ? -14.492 11.805 18.688 1 98.5 182 ARG A O 1
ATOM 1475 N N . GLN A 1 183 ? -13.945 12.742 16.781 1 98.38 183 GLN A N 1
ATOM 1476 C CA . GLN A 1 183 ? -14.008 11.469 16.062 1 98.38 183 GLN A CA 1
ATOM 1477 C C . GLN A 1 183 ? -12.914 10.516 16.531 1 98.38 183 GLN A C 1
ATOM 1479 O O . GLN A 1 183 ? -13.141 9.312 16.641 1 98.38 183 GLN A O 1
ATOM 1484 N N . HIS A 1 184 ? -11.711 11.039 16.812 1 98.75 184 HIS A N 1
ATOM 1485 C CA . HIS A 1 184 ? -10.656 10.211 17.391 1 98.75 184 HIS A CA 1
ATOM 1486 C C . HIS A 1 184 ? -11.062 9.672 18.75 1 98.75 184 HIS A C 1
ATOM 1488 O O . HIS A 1 184 ? -10.766 8.516 19.078 1 98.75 184 HIS A O 1
ATOM 1494 N N . HIS A 1 185 ? -11.758 10.484 19.5 1 98.75 185 HIS A N 1
ATOM 1495 C CA . HIS A 1 185 ? -12.25 10.031 20.797 1 98.75 185 HIS A CA 1
ATOM 1496 C C . HIS A 1 185 ? -13.273 8.914 20.625 1 98.75 185 HIS A C 1
ATOM 1498 O O . HIS A 1 185 ? -13.32 7.977 21.438 1 98.75 185 HIS A O 1
ATOM 1504 N N . ASP A 1 186 ? -14.117 9.023 19.641 1 98.69 186 ASP A N 1
ATOM 1505 C CA . ASP A 1 186 ? -15.07 7.957 19.359 1 98.69 186 ASP A CA 1
ATOM 1506 C C . ASP A 1 186 ? -14.367 6.645 19.047 1 98.69 186 ASP A C 1
ATOM 1508 O O . ASP A 1 186 ? -14.766 5.586 19.531 1 98.69 186 ASP A O 1
ATOM 1512 N N . ILE A 1 187 ? -13.336 6.711 18.234 1 98.75 187 ILE A N 1
ATOM 1513 C CA . ILE A 1 187 ? -12.539 5.535 17.906 1 98.75 187 ILE A CA 1
ATOM 1514 C C . ILE A 1 187 ? -11.906 4.957 19.172 1 98.75 187 ILE A C 1
ATOM 1516 O O . ILE A 1 187 ? -11.992 3.754 19.422 1 98.75 187 ILE A O 1
ATOM 1520 N N . PHE A 1 188 ? -11.352 5.84 19.984 1 98.75 188 PHE A N 1
ATOM 1521 C CA . PHE A 1 188 ? -10.68 5.43 21.203 1 98.75 188 PHE A CA 1
ATOM 1522 C C . PHE A 1 188 ? -11.664 4.762 22.172 1 98.75 188 PHE A C 1
ATOM 1524 O O . PHE A 1 188 ? -11.359 3.721 22.75 1 98.75 188 PHE A O 1
ATOM 1531 N N . SER A 1 189 ? -12.844 5.344 22.281 1 98.38 189 SER A N 1
ATOM 1532 C CA . SER A 1 189 ? -13.867 4.785 23.172 1 98.38 189 SER A CA 1
ATOM 1533 C C . SER A 1 189 ? -14.273 3.383 22.719 1 98.38 189 SER A C 1
ATOM 1535 O O . SER A 1 189 ? -14.414 2.48 23.547 1 98.38 189 SER A O 1
ATOM 1537 N N . ALA A 1 190 ? -14.414 3.223 21.484 1 98.25 190 ALA A N 1
ATOM 1538 C CA . ALA A 1 190 ? -14.758 1.91 20.953 1 98.25 190 ALA A CA 1
ATOM 1539 C C . ALA A 1 190 ? -13.625 0.914 21.172 1 98.25 190 ALA A C 1
ATOM 1541 O O . ALA A 1 190 ? -13.867 -0.268 21.422 1 98.25 190 ALA A O 1
ATOM 1542 N N . LEU A 1 191 ? -12.383 1.35 21.078 1 97.94 191 LEU A N 1
ATOM 1543 C CA . LEU A 1 191 ? -11.211 0.512 21.328 1 97.94 191 LEU A CA 1
ATOM 1544 C C . LEU A 1 191 ? -11.164 0.063 22.781 1 97.94 191 LEU A C 1
ATOM 1546 O O . LEU A 1 191 ? -10.891 -1.104 23.062 1 97.94 191 LEU A O 1
ATOM 1550 N N . GLU A 1 192 ? -11.43 0.981 23.656 1 96.5 192 GLU A N 1
ATOM 1551 C CA . GLU A 1 192 ? -11.43 0.673 25.078 1 96.5 192 GLU A CA 1
ATOM 1552 C C . GLU A 1 192 ? -12.445 -0.416 25.406 1 96.5 192 GLU A C 1
ATOM 1554 O O . GLU A 1 192 ? -12.219 -1.24 26.297 1 96.5 192 GLU A O 1
ATOM 1559 N N . ASN A 1 193 ? -13.492 -0.407 24.688 1 96.5 193 ASN A N 1
ATOM 1560 C CA . ASN A 1 193 ? -14.555 -1.385 24.906 1 96.5 193 ASN A CA 1
ATOM 1561 C C . ASN A 1 193 ? -14.305 -2.666 24.125 1 96.5 193 ASN A C 1
ATOM 1563 O O . ASN A 1 193 ? -15.125 -3.584 24.141 1 96.5 193 ASN A O 1
ATOM 1567 N N . ARG A 1 194 ? -13.281 -2.639 23.344 1 96.62 194 ARG A N 1
ATOM 1568 C CA . ARG A 1 194 ? -12.875 -3.773 22.516 1 96.62 194 ARG A CA 1
ATOM 1569 C C . ARG A 1 194 ? -14.016 -4.227 21.609 1 96.62 194 ARG A C 1
ATOM 1571 O O . ARG A 1 194 ? -14.25 -5.43 21.453 1 96.62 194 ARG A O 1
ATOM 1578 N N . ASP A 1 195 ? -14.727 -3.307 21.172 1 96.5 195 ASP A N 1
ATOM 1579 C CA . ASP A 1 195 ? -15.844 -3.547 20.266 1 96.5 195 ASP A CA 1
ATOM 1580 C C . ASP A 1 195 ? -15.414 -3.389 18.812 1 96.5 195 ASP A C 1
ATOM 1582 O O . ASP A 1 195 ? -15.383 -2.273 18.281 1 96.5 195 ASP A O 1
ATOM 1586 N N . GLY A 1 196 ? -15.164 -4.492 18.172 1 96.56 196 GLY A N 1
ATOM 1587 C CA . GLY A 1 196 ? -14.641 -4.492 16.812 1 96.56 196 GLY A CA 1
ATOM 1588 C C . GLY A 1 196 ? -15.562 -3.805 15.828 1 96.56 196 GLY A C 1
ATOM 1589 O O . GLY A 1 196 ? -15.102 -3.057 14.961 1 96.56 196 GLY A O 1
ATOM 1590 N N . ASN A 1 197 ? -16.797 -4.012 15.922 1 96.81 197 ASN A N 1
ATOM 1591 C CA . ASN A 1 197 ? -17.766 -3.4 15.008 1 96.81 197 ASN A CA 1
ATOM 1592 C C . ASN A 1 197 ? -17.859 -1.895 15.227 1 96.81 197 ASN A C 1
ATOM 1594 O O . ASN A 1 197 ? -17.891 -1.124 14.266 1 96.81 197 ASN A O 1
ATOM 1598 N N . ALA A 1 198 ? -17.906 -1.505 16.469 1 98 198 ALA A N 1
ATOM 1599 C CA . ALA A 1 198 ? -18.016 -0.084 16.781 1 98 198 ALA A CA 1
ATOM 1600 C C . ALA A 1 198 ? -16.766 0.678 16.344 1 98 198 ALA A C 1
ATOM 1602 O O . ALA A 1 198 ? -16.859 1.803 15.852 1 98 198 ALA A O 1
ATOM 1603 N N . VAL A 1 199 ? -15.617 0.084 16.547 1 98.44 199 VAL A N 1
ATOM 1604 C CA . VAL A 1 199 ? -14.383 0.788 16.203 1 98.44 199 VAL A CA 1
ATOM 1605 C C . VAL A 1 199 ? -14.281 0.942 14.688 1 98.44 199 VAL A C 1
ATOM 1607 O O . VAL A 1 199 ? -13.844 1.983 14.188 1 98.44 199 VAL A O 1
ATOM 1610 N N . GLU A 1 200 ? -14.672 -0.067 13.969 1 97.94 200 GLU A N 1
ATOM 1611 C CA . GLU A 1 200 ? -14.672 0.015 12.516 1 97.94 200 GLU A CA 1
ATOM 1612 C C . GLU A 1 200 ? -15.625 1.103 12.023 1 97.94 200 GLU A C 1
ATOM 1614 O O . GLU A 1 200 ? -15.289 1.863 11.109 1 97.94 200 GLU A O 1
ATOM 1619 N N . SER A 1 201 ? -16.781 1.167 12.602 1 98.19 201 SER A N 1
ATOM 1620 C CA . SER A 1 201 ? -17.766 2.188 12.227 1 98.19 201 SER A CA 1
ATOM 1621 C C . SER A 1 201 ? -17.234 3.588 12.516 1 98.19 201 SER A C 1
ATOM 1623 O O . SER A 1 201 ? -17.359 4.492 11.688 1 98.19 201 SER A O 1
ATOM 1625 N N . ALA A 1 202 ? -16.625 3.773 13.672 1 98.56 202 ALA A N 1
ATOM 1626 C CA . ALA A 1 202 ? -16.062 5.066 14.039 1 98.56 202 ALA A CA 1
ATOM 1627 C C . ALA A 1 202 ? -14.938 5.461 13.094 1 98.56 202 ALA A C 1
ATOM 1629 O O . ALA A 1 202 ? -14.844 6.617 12.672 1 98.56 202 ALA A O 1
ATOM 1630 N N . MET A 1 203 ? -14.109 4.527 12.734 1 98.62 203 MET A N 1
ATOM 1631 C CA . MET A 1 203 ? -13 4.785 11.82 1 98.62 203 MET A CA 1
ATOM 1632 C C . MET A 1 203 ? -13.516 5.133 10.422 1 98.62 203 MET A C 1
ATOM 1634 O O . MET A 1 203 ? -13 6.039 9.773 1 98.62 203 MET A O 1
ATOM 1638 N N . THR A 1 204 ? -14.523 4.406 10 1 98 204 THR A N 1
ATOM 1639 C CA . THR A 1 204 ? -15.133 4.684 8.703 1 98 204 THR A CA 1
ATOM 1640 C C . THR A 1 204 ? -15.641 6.121 8.648 1 98 204 THR A C 1
ATOM 1642 O O . THR A 1 204 ? -15.359 6.844 7.688 1 98 204 THR A O 1
ATOM 1645 N N . GLN A 1 205 ? -16.328 6.555 9.664 1 97.19 205 GLN A N 1
ATOM 1646 C CA . GLN A 1 205 ? -16.844 7.918 9.727 1 97.19 205 GLN A CA 1
ATOM 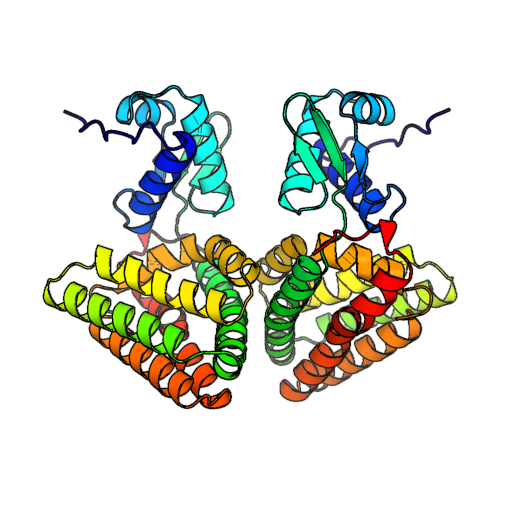1647 C C . GLN A 1 205 ? -15.711 8.938 9.688 1 97.19 205 GLN A C 1
ATOM 1649 O O . GLN A 1 205 ? -15.789 9.93 8.961 1 97.19 205 GLN A O 1
ATOM 1654 N N . HIS A 1 206 ? -14.68 8.68 10.438 1 98 206 HIS A N 1
ATOM 1655 C CA . HIS A 1 206 ? -13.531 9.57 10.508 1 98 206 HIS A CA 1
ATOM 1656 C C . HIS A 1 206 ? -12.852 9.711 9.148 1 98 206 HIS A C 1
ATOM 1658 O O . HIS A 1 206 ? -12.578 10.828 8.703 1 98 206 HIS A O 1
ATOM 1664 N N . LEU A 1 207 ? -12.656 8.578 8.445 1 97.25 207 LEU A N 1
ATOM 1665 C CA . LEU A 1 207 ? -11.891 8.562 7.207 1 97.25 207 LEU A CA 1
ATOM 1666 C C . LEU A 1 207 ? -12.727 9.07 6.035 1 97.25 207 LEU A C 1
ATOM 1668 O O . LEU A 1 207 ? -12.188 9.461 5 1 97.25 207 LEU A O 1
ATOM 1672 N N . GLN A 1 208 ? -14 9.117 6.18 1 95.12 208 GLN A N 1
ATOM 1673 C CA . GLN A 1 208 ? -14.867 9.562 5.098 1 95.12 208 GLN A CA 1
ATOM 1674 C C . GLN A 1 208 ? -14.859 11.086 4.988 1 95.12 208 GLN A C 1
ATOM 1676 O O . GLN A 1 208 ? -15.328 11.648 3.992 1 95.12 208 GLN A O 1
ATOM 1681 N N . GLU A 1 209 ? -14.375 11.766 6.02 1 91.31 209 GLU A N 1
ATOM 1682 C CA . GLU A 1 209 ? -14.352 13.227 6.039 1 91.31 209 GLU A CA 1
ATOM 1683 C C . GLU A 1 209 ? -13.648 13.781 4.805 1 91.31 209 GLU A C 1
ATOM 1685 O O . GLU A 1 209 ? -14.148 14.719 4.172 1 91.31 209 GLU A O 1
ATOM 1690 N N . ILE A 1 210 ? -12.492 13.234 4.488 1 89.19 210 ILE A N 1
ATOM 1691 C CA . ILE A 1 210 ? -11.719 13.766 3.377 1 89.19 210 ILE A CA 1
ATOM 1692 C C . ILE A 1 210 ? -12.422 13.461 2.057 1 89.19 210 ILE A C 1
ATOM 1694 O O . ILE A 1 210 ? -12.5 14.32 1.174 1 89.19 210 ILE A O 1
ATOM 1698 N N . SER A 1 211 ? -12.914 12.242 1.931 1 89.88 211 SER A N 1
ATOM 1699 C CA . SER A 1 211 ? -13.641 11.875 0.715 1 89.88 211 SER A CA 1
ATOM 1700 C C . SER A 1 211 ? -14.852 12.781 0.497 1 89.88 211 SER A C 1
ATOM 1702 O O . SER A 1 211 ? -15.18 13.125 -0.64 1 89.88 211 SER A O 1
ATOM 1704 N N . GLU A 1 212 ? -15.445 13.242 1.543 1 88.5 212 GLU A N 1
ATOM 1705 C CA . GLU A 1 212 ? -16.641 14.07 1.47 1 88.5 212 GLU A CA 1
ATOM 1706 C C . GLU A 1 212 ? -16.297 15.539 1.235 1 88.5 212 GLU A C 1
ATOM 1708 O O . GLU A 1 212 ? -17.094 16.281 0.67 1 88.5 212 GLU A O 1
ATOM 1713 N N . SER A 1 213 ? -15.109 15.914 1.606 1 90.69 213 SER A N 1
ATOM 1714 C CA . SER A 1 213 ? -14.742 17.328 1.582 1 90.69 213 SER A CA 1
ATOM 1715 C C . SER A 1 213 ? -13.945 17.672 0.331 1 90.69 213 SER A C 1
ATOM 1717 O O . SER A 1 213 ? -13.758 18.844 0.009 1 90.69 213 SER A O 1
ATOM 1719 N N . VAL A 1 214 ? -13.484 16.688 -0.348 1 93.56 214 VAL A N 1
ATOM 1720 C CA . VAL A 1 214 ? -12.484 16.906 -1.388 1 93.56 214 VAL A CA 1
ATOM 1721 C C . VAL A 1 214 ? -13.086 17.734 -2.514 1 93.56 214 VAL A C 1
ATOM 1723 O O . VAL A 1 214 ? -12.398 18.578 -3.102 1 93.56 214 VAL A O 1
ATOM 1726 N N . GLN A 1 215 ? -14.336 17.609 -2.797 1 91.75 215 GLN A N 1
ATOM 1727 C CA . GLN A 1 215 ? -14.953 18.391 -3.869 1 91.75 215 GLN A CA 1
ATOM 1728 C C . GLN A 1 215 ? -15.016 19.859 -3.508 1 91.75 215 GLN A C 1
ATOM 1730 O O . GLN A 1 215 ? -14.773 20.734 -4.355 1 91.75 215 GLN A O 1
ATOM 1735 N N . LEU A 1 216 ? -15.414 20.141 -2.328 1 94 216 LEU A N 1
ATOM 1736 C CA . LEU A 1 216 ? -15.461 21.516 -1.866 1 94 216 LEU A CA 1
ATOM 1737 C C . LEU A 1 216 ? -14.07 22.141 -1.881 1 94 216 LEU A C 1
ATOM 1739 O O . LEU A 1 216 ? -13.906 23.297 -2.305 1 94 216 LEU A O 1
ATOM 1743 N N . ILE A 1 217 ? -13.117 21.422 -1.439 1 94.69 217 ILE A N 1
ATOM 1744 C CA . ILE A 1 217 ? -11.742 21.906 -1.414 1 94.69 217 ILE A CA 1
ATOM 1745 C C . ILE A 1 217 ? -11.258 22.188 -2.838 1 94.69 217 ILE A C 1
ATOM 1747 O O . ILE A 1 217 ? -10.578 23.188 -3.09 1 94.69 217 ILE A O 1
ATOM 1751 N N . ARG A 1 218 ? -11.602 21.297 -3.762 1 94.62 218 ARG A N 1
ATOM 1752 C CA . ARG A 1 218 ? -11.266 21.484 -5.168 1 94.62 218 ARG A CA 1
ATOM 1753 C C . ARG A 1 218 ? -11.875 22.766 -5.719 1 94.62 218 ARG A C 1
ATOM 1755 O O . ARG A 1 218 ? -11.203 23.516 -6.43 1 94.62 218 ARG A O 1
ATOM 1762 N N . GLN A 1 219 ? -13.078 22.984 -5.375 1 94.06 219 GLN A N 1
ATOM 1763 C CA . GLN A 1 219 ? -13.758 24.188 -5.844 1 94.06 219 GLN A CA 1
ATOM 1764 C C . GLN A 1 219 ? -13.086 25.453 -5.309 1 94.06 219 GLN A C 1
ATOM 1766 O O . GLN A 1 219 ? -12.945 26.438 -6.027 1 94.06 219 GLN A O 1
ATOM 1771 N N . GLU A 1 220 ? -12.641 25.406 -4.109 1 94.12 220 GLU A N 1
ATOM 1772 C CA . GLU A 1 220 ? -12.031 26.547 -3.459 1 94.12 220 GLU A CA 1
ATOM 1773 C C . GLU A 1 220 ? -10.594 26.766 -3.936 1 94.12 220 GLU A C 1
ATOM 1775 O O . GLU A 1 220 ? -10.023 27.844 -3.746 1 94.12 220 GLU A O 1
ATOM 1780 N N . ASN A 1 221 ? -9.984 25.703 -4.418 1 93.69 221 ASN A N 1
ATOM 1781 C CA . ASN A 1 221 ? -8.594 25.75 -4.863 1 93.69 221 ASN A CA 1
ATOM 1782 C C . ASN A 1 221 ? -8.445 25.188 -6.281 1 93.69 221 ASN A C 1
ATOM 1784 O O . ASN A 1 221 ? -7.566 24.375 -6.543 1 93.69 221 ASN A O 1
ATOM 1788 N N . SER A 1 222 ? -9.312 25.562 -7.184 1 92.19 222 SER A N 1
ATOM 1789 C CA . SER A 1 222 ? -9.438 24.953 -8.5 1 92.19 222 SER A CA 1
ATOM 1790 C C . SER A 1 222 ? -8.117 24.984 -9.258 1 92.19 222 SER A C 1
ATOM 1792 O O . SER A 1 222 ? -7.766 24.031 -9.953 1 92.19 222 SER A O 1
ATOM 1794 N N . GLY A 1 223 ? -7.324 25.969 -9.07 1 94.88 223 GLY A N 1
ATOM 1795 C CA . GLY A 1 223 ? -6.062 26.094 -9.781 1 94.88 223 GLY A CA 1
ATOM 1796 C C . GLY A 1 223 ? -5.023 25.078 -9.344 1 94.88 223 GLY A C 1
ATOM 1797 O O . GLY A 1 223 ? -4.023 24.875 -10.031 1 94.88 223 GLY A O 1
ATOM 1798 N N . TRP A 1 224 ? -5.27 24.453 -8.227 1 95.69 224 TRP A N 1
ATOM 1799 C CA . TRP A 1 224 ? -4.293 23.531 -7.652 1 95.69 224 TRP A CA 1
ATOM 1800 C C . TRP A 1 224 ? -4.629 22.078 -8.008 1 95.69 224 TRP A C 1
ATOM 1802 O O . TRP A 1 224 ? -3.844 21.172 -7.738 1 95.69 224 TRP A O 1
ATOM 1812 N N . PHE A 1 225 ? -5.762 21.844 -8.648 1 96.69 225 PHE A N 1
ATOM 1813 C CA . PHE A 1 225 ? -6.203 20.5 -8.992 1 96.69 225 PHE A CA 1
ATOM 1814 C C . PHE A 1 225 ? -6.051 20.25 -10.492 1 96.69 225 PHE A C 1
ATOM 1816 O O . PHE A 1 225 ? -6.184 21.172 -11.297 1 96.69 225 PHE A O 1
ATOM 1823 N N . SER A 1 226 ? -5.723 19.047 -10.828 1 94.75 226 SER A N 1
ATOM 1824 C CA . SER A 1 226 ? -5.648 18.656 -12.234 1 94.75 226 SER A CA 1
ATOM 1825 C C . SER A 1 226 ? -7.035 18.594 -12.867 1 94.75 226 SER A C 1
ATOM 1827 O O . SER A 1 226 ? -8.031 18.438 -12.164 1 94.75 226 SER A O 1
ATOM 1829 N N . GLU A 1 227 ? -7.016 18.781 -14.266 1 83.94 227 GLU A N 1
ATOM 1830 C CA . GLU A 1 227 ? -8.273 18.719 -15.008 1 83.94 227 GLU A CA 1
ATOM 1831 C C . GLU A 1 227 ? -8.648 17.266 -15.336 1 83.94 227 GLU A C 1
ATOM 1833 O O . GLU A 1 227 ? -7.852 16.531 -15.922 1 83.94 227 GLU A O 1
ATOM 1838 N N . GLU A 1 228 ? -9.234 16.562 -14.438 1 76.56 228 GLU A N 1
ATOM 1839 C CA . GLU A 1 228 ? -9.594 15.188 -14.75 1 76.56 228 GLU A CA 1
ATOM 1840 C C . GLU A 1 228 ? -11.023 15.102 -15.297 1 76.56 228 GLU A C 1
ATOM 1842 O O . GLU A 1 228 ? -11.859 15.953 -14.992 1 76.56 228 GLU A O 1
ATOM 1847 N N . MET B 1 1 ? 26.188 -23.812 -21.641 1 33.41 1 MET B N 1
ATOM 1848 C CA . MET B 1 1 ? 25.891 -22.641 -22.484 1 33.41 1 MET B CA 1
ATOM 1849 C C . MET B 1 1 ? 24.797 -21.781 -21.844 1 33.41 1 MET B C 1
ATOM 1851 O O . MET B 1 1 ? 23.656 -22.234 -21.703 1 33.41 1 MET B O 1
ATOM 1855 N N . THR B 1 2 ? 25.062 -20.906 -20.969 1 44.69 2 THR B N 1
ATOM 1856 C CA . THR B 1 2 ? 24.062 -20.172 -20.188 1 44.69 2 THR B CA 1
ATOM 1857 C C . THR B 1 2 ? 23.062 -19.516 -21.125 1 44.69 2 THR B C 1
ATOM 1859 O O . THR B 1 2 ? 23.438 -18.766 -22.031 1 44.69 2 THR B O 1
ATOM 1862 N N . VAL B 1 3 ? 21.984 -20.156 -21.359 1 49.5 3 VAL B N 1
ATOM 1863 C CA . VAL B 1 3 ? 20.953 -19.734 -22.297 1 49.5 3 VAL B CA 1
ATOM 1864 C C . VAL B 1 3 ? 20.688 -18.234 -22.141 1 49.5 3 VAL B C 1
ATOM 1866 O O . VAL B 1 3 ? 20.297 -17.781 -21.062 1 49.5 3 VAL B O 1
ATOM 1869 N N . GLU B 1 4 ? 21.297 -17.5 -23 1 59.62 4 GLU B N 1
ATOM 1870 C CA . GLU B 1 4 ? 21.062 -16.062 -23.125 1 59.62 4 GLU B CA 1
ATOM 1871 C C . GLU B 1 4 ? 19.578 -15.758 -23.297 1 59.62 4 GLU B C 1
ATOM 1873 O O . GLU B 1 4 ? 18.938 -16.281 -24.219 1 59.62 4 GLU B O 1
ATOM 1878 N N . THR B 1 5 ? 18.969 -15.414 -22.25 1 71.94 5 THR B N 1
ATOM 1879 C CA . THR B 1 5 ? 17.578 -15 -22.391 1 71.94 5 THR B CA 1
ATOM 1880 C C . THR B 1 5 ? 17.469 -13.742 -23.25 1 71.94 5 THR B C 1
ATOM 1882 O O . THR B 1 5 ? 18.156 -12.75 -23 1 71.94 5 THR B O 1
ATOM 1885 N N . GLN B 1 6 ? 16.922 -13.898 -24.344 1 78.5 6 GLN B N 1
ATOM 1886 C CA . GLN B 1 6 ? 16.75 -12.797 -25.297 1 78.5 6 GLN B CA 1
ATOM 1887 C C . GLN B 1 6 ? 15.688 -11.82 -24.812 1 78.5 6 GLN B C 1
ATOM 1889 O O . GLN B 1 6 ? 14.555 -12.219 -24.516 1 78.5 6 GLN B O 1
ATOM 1894 N N . LEU B 1 7 ? 16.156 -10.578 -24.703 1 85.5 7 LEU B N 1
ATOM 1895 C CA . LEU B 1 7 ? 15.258 -9.516 -24.266 1 85.5 7 LEU B CA 1
ATOM 1896 C C . LEU B 1 7 ? 14.555 -8.859 -25.438 1 85.5 7 LEU B C 1
ATOM 1898 O O . LEU B 1 7 ? 15.102 -8.828 -26.547 1 85.5 7 LEU B O 1
ATOM 1902 N N . ASN B 1 8 ? 13.406 -8.539 -25.234 1 85.88 8 ASN B N 1
ATOM 1903 C CA . ASN B 1 8 ? 12.641 -7.781 -26.234 1 85.88 8 ASN B CA 1
ATOM 1904 C C . ASN B 1 8 ? 13.148 -6.348 -26.359 1 85.88 8 ASN B C 1
ATOM 1906 O O . ASN B 1 8 ? 13.086 -5.574 -25.406 1 85.88 8 ASN B O 1
ATOM 1910 N N . PRO B 1 9 ? 13.586 -5.977 -27.438 1 83.19 9 PRO B N 1
ATOM 1911 C CA . PRO B 1 9 ? 14.219 -4.668 -27.625 1 83.19 9 PRO B CA 1
ATOM 1912 C C . PRO B 1 9 ? 13.234 -3.51 -27.484 1 83.19 9 PRO B C 1
ATOM 1914 O O . PRO B 1 9 ? 13.641 -2.357 -27.344 1 83.19 9 PRO B O 1
ATOM 1917 N N . THR B 1 10 ? 12 -3.664 -27.547 1 86.88 10 THR B N 1
ATOM 1918 C CA . THR B 1 10 ? 11.016 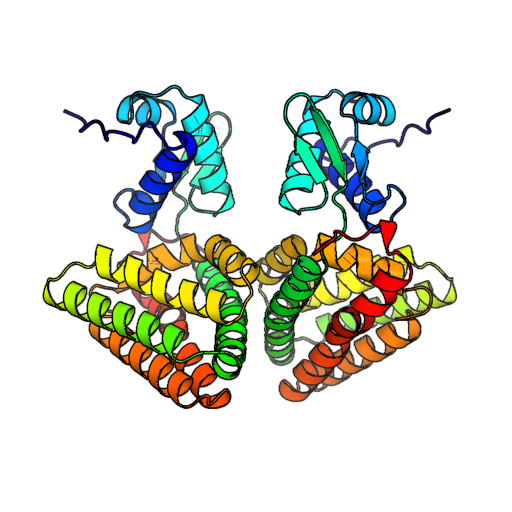-2.588 -27.516 1 86.88 10 THR B CA 1
ATOM 1919 C C . THR B 1 10 ? 10.617 -2.254 -26.078 1 86.88 10 THR B C 1
ATOM 1921 O O . THR B 1 10 ? 9.906 -1.278 -25.844 1 86.88 10 THR B O 1
ATOM 1924 N N . GLN B 1 11 ? 11.133 -3.049 -25.203 1 88.5 11 GLN B N 1
ATOM 1925 C CA . GLN B 1 11 ? 10.82 -2.822 -23.797 1 88.5 11 GLN B CA 1
ATOM 1926 C C . GLN B 1 11 ? 12.062 -2.414 -23.016 1 88.5 11 GLN B C 1
ATOM 1928 O O . GLN B 1 11 ? 13.172 -2.854 -23.328 1 88.5 11 GLN B O 1
ATOM 1933 N N . PRO B 1 12 ? 11.828 -1.607 -22.047 1 89.88 12 PRO B N 1
ATOM 1934 C CA . PRO B 1 12 ? 12.977 -1.24 -21.219 1 89.88 12 PRO B CA 1
ATOM 1935 C C . PRO B 1 12 ? 13.688 -2.453 -20.625 1 89.88 12 PRO B C 1
ATOM 1937 O O . PRO B 1 12 ? 13.031 -3.318 -20.031 1 89.88 12 PRO B O 1
ATOM 1940 N N . VAL B 1 13 ? 14.906 -2.457 -20.781 1 91.94 13 VAL B N 1
ATOM 1941 C CA . VAL B 1 13 ? 15.734 -3.604 -20.422 1 91.94 13 VAL B CA 1
ATOM 1942 C C . VAL B 1 13 ? 15.633 -3.859 -18.922 1 91.94 13 VAL B C 1
ATOM 1944 O O . VAL B 1 13 ? 15.484 -5.008 -18.484 1 91.94 13 VAL B O 1
ATOM 1947 N N . ASN B 1 14 ? 15.742 -2.797 -18.047 1 92.25 14 ASN B N 1
ATOM 1948 C CA . ASN B 1 14 ? 15.688 -2.941 -16.594 1 92.25 14 ASN B CA 1
ATOM 1949 C C . ASN B 1 14 ? 14.375 -3.584 -16.141 1 92.25 14 ASN B C 1
ATOM 1951 O O . ASN B 1 14 ? 14.367 -4.41 -15.219 1 92.25 14 ASN B O 1
ATOM 1955 N N . GLN B 1 15 ? 13.328 -3.281 -16.844 1 92.81 15 GLN B N 1
ATOM 1956 C CA . GLN B 1 15 ? 12.023 -3.832 -16.484 1 92.81 15 GLN B CA 1
ATOM 1957 C C . GLN B 1 15 ? 11.945 -5.316 -16.828 1 92.81 15 GLN B C 1
ATOM 1959 O O . GLN B 1 15 ? 11.352 -6.102 -16.094 1 92.81 15 GLN B O 1
ATOM 1964 N N . GLN B 1 16 ? 12.438 -5.605 -17.938 1 94.81 16 GLN B N 1
ATOM 1965 C CA . GLN B 1 16 ? 12.438 -7.008 -18.344 1 94.81 16 GLN B CA 1
ATOM 1966 C C . GLN B 1 16 ? 13.273 -7.848 -17.375 1 94.81 16 GLN B C 1
ATOM 1968 O O . GLN B 1 16 ? 12.852 -8.93 -16.969 1 94.81 16 GLN B O 1
ATOM 1973 N N . ILE B 1 17 ? 14.422 -7.348 -17.062 1 95.75 17 ILE B N 1
ATOM 1974 C CA . ILE B 1 17 ? 15.289 -8.062 -16.141 1 95.75 17 ILE B CA 1
ATOM 1975 C C . ILE B 1 17 ? 14.586 -8.219 -14.789 1 95.75 17 ILE B C 1
ATOM 1977 O O . ILE B 1 17 ? 14.609 -9.289 -14.195 1 95.75 17 ILE B O 1
ATOM 1981 N N . TYR B 1 18 ? 13.969 -7.141 -14.336 1 95.62 18 TYR B N 1
ATOM 1982 C CA . TYR B 1 18 ? 13.211 -7.203 -13.086 1 95.62 18 TYR B CA 1
ATOM 1983 C C . TYR B 1 18 ? 12.164 -8.312 -13.141 1 95.62 18 TYR B C 1
ATOM 1985 O O . TYR B 1 18 ? 12.078 -9.133 -12.227 1 95.62 18 TYR B O 1
ATOM 1993 N N . ARG B 1 19 ? 11.422 -8.391 -14.195 1 94.12 19 ARG B N 1
ATOM 1994 C CA . ARG B 1 19 ? 10.336 -9.359 -14.328 1 94.12 19 ARG B CA 1
ATOM 1995 C C . ARG B 1 19 ? 10.875 -10.789 -14.328 1 94.12 19 ARG B C 1
ATOM 1997 O O . ARG B 1 19 ? 10.312 -11.664 -13.68 1 94.12 19 ARG B O 1
ATOM 2004 N N . ILE B 1 20 ? 11.906 -10.969 -15.039 1 95.81 20 ILE B N 1
ATOM 2005 C CA . ILE B 1 20 ? 12.469 -12.312 -15.164 1 95.81 20 ILE B CA 1
ATOM 2006 C C . ILE B 1 20 ? 13.023 -12.766 -13.812 1 95.81 20 ILE B C 1
ATOM 2008 O O . ILE B 1 20 ? 12.734 -13.875 -13.359 1 95.81 20 ILE B O 1
ATOM 2012 N N . LEU B 1 21 ? 13.781 -11.906 -13.164 1 96.38 21 LEU B N 1
ATOM 2013 C CA . LEU B 1 21 ? 14.367 -12.273 -11.875 1 96.38 21 LEU B CA 1
ATOM 2014 C C . LEU B 1 21 ? 13.289 -12.445 -10.812 1 96.38 21 LEU B C 1
ATOM 2016 O O . LEU B 1 21 ? 13.375 -13.352 -9.977 1 96.38 21 LEU B O 1
ATOM 2020 N N . ARG B 1 22 ? 12.328 -11.57 -10.836 1 96.06 22 ARG B N 1
ATOM 2021 C CA . ARG B 1 22 ? 11.211 -11.719 -9.906 1 96.06 22 ARG B CA 1
ATOM 2022 C C . ARG B 1 22 ? 10.555 -13.086 -10.062 1 96.06 22 ARG B C 1
ATOM 2024 O O . ARG B 1 22 ? 10.297 -13.773 -9.07 1 96.06 22 ARG B O 1
ATOM 2031 N N . ARG B 1 23 ? 10.281 -13.445 -11.281 1 95 23 ARG B N 1
ATOM 2032 C CA . ARG B 1 23 ? 9.68 -14.75 -11.555 1 95 23 ARG B CA 1
ATOM 2033 C C . ARG B 1 23 ? 10.562 -15.875 -11.031 1 95 23 ARG B C 1
ATOM 2035 O O . ARG B 1 23 ? 10.07 -16.797 -10.375 1 95 23 ARG B O 1
ATOM 2042 N N . ASP B 1 24 ? 11.828 -15.789 -11.289 1 96.19 24 ASP B N 1
ATOM 2043 C CA . ASP B 1 24 ? 12.75 -16.844 -10.867 1 96.19 24 ASP B CA 1
ATOM 2044 C C . ASP B 1 24 ? 12.789 -16.953 -9.344 1 96.19 24 ASP B C 1
ATOM 2046 O O . ASP B 1 24 ? 12.859 -18.047 -8.797 1 96.19 24 ASP B O 1
ATOM 2050 N N . ILE B 1 25 ? 12.727 -15.867 -8.68 1 97 25 ILE B N 1
ATOM 2051 C CA . ILE B 1 25 ? 12.781 -15.852 -7.219 1 97 25 ILE B CA 1
ATOM 2052 C C . ILE B 1 25 ? 11.461 -16.359 -6.645 1 97 25 ILE B C 1
ATOM 2054 O O . ILE B 1 25 ? 11.453 -17.203 -5.746 1 97 25 ILE B O 1
ATOM 2058 N N . VAL B 1 26 ? 10.375 -15.938 -7.195 1 96 26 VAL B N 1
ATOM 2059 C CA . VAL B 1 26 ? 9.047 -16.328 -6.727 1 96 26 VAL B CA 1
ATOM 2060 C C . VAL B 1 26 ? 8.82 -17.812 -6.961 1 96 26 VAL B C 1
ATOM 2062 O O . VAL B 1 26 ? 8.266 -18.5 -6.105 1 96 26 VAL B O 1
ATOM 2065 N N . HIS B 1 27 ? 9.336 -18.297 -8.055 1 93.69 27 HIS B N 1
ATOM 2066 C CA . HIS B 1 27 ? 9.148 -19.703 -8.406 1 93.69 27 HIS B CA 1
ATOM 2067 C C . HIS B 1 27 ? 10.242 -20.578 -7.793 1 93.69 27 HIS B C 1
ATOM 2069 O O . HIS B 1 27 ? 10.336 -21.766 -8.102 1 93.69 27 HIS B O 1
ATOM 2075 N N . CYS B 1 28 ? 11.156 -20.016 -7.027 1 91.12 28 CYS B N 1
ATOM 2076 C CA . CYS B 1 28 ? 12.227 -20.672 -6.277 1 91.12 28 CYS B CA 1
ATOM 2077 C C . CYS B 1 28 ? 13.227 -21.328 -7.215 1 91.12 28 CYS B C 1
ATOM 2079 O O . CYS B 1 28 ? 13.844 -22.328 -6.863 1 91.12 28 CYS B O 1
ATOM 2081 N N . LEU B 1 29 ? 13.203 -20.859 -8.438 1 94.12 29 LEU B N 1
ATOM 2082 C CA . LEU B 1 29 ? 14.297 -21.219 -9.32 1 94.12 29 LEU B CA 1
ATOM 2083 C C . LEU B 1 29 ? 15.617 -20.625 -8.844 1 94.12 29 LEU B C 1
ATOM 2085 O O . LEU B 1 29 ? 16.688 -21.172 -9.094 1 94.12 29 LEU B O 1
ATOM 2089 N N . ILE B 1 30 ? 15.539 -19.5 -8.219 1 96.12 30 ILE B N 1
ATOM 2090 C CA . ILE B 1 30 ? 16.594 -18.953 -7.383 1 96.12 30 ILE B CA 1
ATOM 2091 C C . ILE B 1 30 ? 16.172 -19 -5.918 1 96.12 30 ILE B C 1
ATOM 2093 O O . ILE B 1 30 ? 15.414 -18.141 -5.449 1 96.12 30 ILE B O 1
ATOM 2097 N N . PRO B 1 31 ? 16.688 -19.906 -5.18 1 95.56 31 PRO B N 1
ATOM 2098 C CA . PRO B 1 31 ? 16.203 -20.156 -3.82 1 95.56 31 PRO B CA 1
ATOM 2099 C C . PRO B 1 31 ? 16.516 -19 -2.867 1 95.56 31 PRO B C 1
ATOM 2101 O O . PRO B 1 31 ? 17.469 -18.25 -3.092 1 95.56 31 PRO B O 1
ATOM 2104 N N . PRO B 1 32 ? 15.711 -18.938 -1.815 1 96.25 32 PRO B N 1
ATOM 2105 C CA . PRO B 1 32 ? 16.047 -17.969 -0.757 1 96.25 32 PRO B CA 1
ATOM 2106 C C . PRO B 1 32 ? 17.438 -18.188 -0.182 1 96.25 32 PRO B C 1
ATOM 2108 O O . PRO B 1 32 ? 17.875 -19.328 -0.016 1 96.25 32 PRO B O 1
ATOM 2111 N N . GLY B 1 33 ? 18.125 -17.078 0.031 1 94.62 33 GLY B N 1
ATOM 2112 C CA . GLY B 1 33 ? 19.453 -17.141 0.599 1 94.62 33 GLY B CA 1
ATOM 2113 C C . GLY B 1 33 ? 20.562 -17.172 -0.451 1 94.62 33 GLY B C 1
ATOM 2114 O O . GLY B 1 33 ? 21.734 -17.031 -0.126 1 94.62 33 GLY B O 1
ATOM 2115 N N . THR B 1 34 ? 20.219 -17.281 -1.703 1 95.94 34 THR B N 1
ATOM 2116 C CA . THR B 1 34 ? 21.188 -17.391 -2.791 1 95.94 34 THR B CA 1
ATOM 2117 C C . THR B 1 34 ? 21.812 -16.031 -3.104 1 95.94 34 THR B C 1
ATOM 2119 O O . THR B 1 34 ? 21.094 -15.039 -3.213 1 95.94 34 THR B O 1
ATOM 2122 N N . PRO B 1 35 ? 23.094 -16 -3.266 1 95.75 35 PRO B N 1
ATOM 2123 C CA . PRO B 1 35 ? 23.734 -14.758 -3.703 1 95.75 35 PRO B CA 1
ATOM 2124 C C . PRO B 1 35 ? 23.406 -14.398 -5.152 1 95.75 35 PRO B C 1
ATOM 2126 O O . PRO B 1 35 ? 23.281 -15.297 -5.996 1 95.75 35 PRO B O 1
ATOM 2129 N N . LEU B 1 36 ? 23.234 -13.148 -5.375 1 94.94 36 LEU B N 1
ATOM 2130 C CA . LEU B 1 36 ? 23 -12.617 -6.715 1 94.94 36 LEU B CA 1
ATOM 2131 C C . LEU B 1 36 ? 24.109 -11.633 -7.105 1 94.94 36 LEU B C 1
ATOM 2133 O O . LEU B 1 36 ? 24.312 -10.633 -6.422 1 94.94 36 LEU B O 1
ATOM 2137 N N . SER B 1 37 ? 24.75 -11.891 -8.18 1 92.81 37 SER B N 1
ATOM 2138 C CA . SER B 1 37 ? 25.844 -11.039 -8.664 1 92.81 37 SER B CA 1
ATOM 2139 C C . SER B 1 37 ? 25.391 -10.188 -9.844 1 92.81 37 SER B C 1
ATOM 2141 O O . SER B 1 37 ? 24.891 -10.711 -10.844 1 92.81 37 SER B O 1
ATOM 2143 N N . GLU B 1 38 ? 25.625 -8.891 -9.68 1 93.31 38 GLU B N 1
ATOM 2144 C CA . GLU B 1 38 ? 25.344 -8 -10.797 1 93.31 38 GLU B CA 1
ATOM 2145 C C . GLU B 1 38 ? 26.125 -8.398 -12.039 1 93.31 38 GLU B C 1
ATOM 2147 O O . GLU B 1 38 ? 25.594 -8.352 -13.156 1 93.31 38 GLU B O 1
ATOM 2152 N N . LYS B 1 39 ? 27.312 -8.773 -11.812 1 93.12 39 LYS B N 1
ATOM 2153 C CA . LYS B 1 39 ? 28.172 -9.18 -12.914 1 93.12 39 LYS B CA 1
ATOM 2154 C C . LYS B 1 39 ? 27.625 -10.414 -13.625 1 93.12 39 LYS B C 1
ATOM 2156 O O . LYS B 1 39 ? 27.547 -10.445 -14.852 1 93.12 39 LYS B O 1
ATOM 2161 N N . GLU B 1 40 ? 27.266 -11.414 -12.922 1 93.88 40 GLU B N 1
ATOM 2162 C CA . GLU B 1 40 ? 26.75 -12.648 -13.492 1 93.88 40 GLU B CA 1
ATOM 2163 C C . GLU B 1 40 ? 25.438 -12.406 -14.242 1 93.88 40 GLU B C 1
ATOM 2165 O O . GLU B 1 40 ? 25.234 -12.953 -15.328 1 93.88 40 GLU B O 1
ATOM 2170 N N . VAL B 1 41 ? 24.562 -11.602 -13.656 1 95 41 VAL B N 1
ATOM 2171 C CA . VAL B 1 41 ? 23.297 -11.297 -14.305 1 95 41 VAL B CA 1
ATOM 2172 C C . VAL B 1 41 ? 23.547 -10.5 -15.578 1 95 41 VAL B C 1
ATOM 2174 O O . VAL B 1 41 ? 22.906 -10.742 -16.609 1 95 41 VAL B O 1
ATOM 2177 N N . SER B 1 42 ? 24.422 -9.539 -15.469 1 95.5 42 SER B N 1
ATOM 2178 C CA . SER B 1 42 ? 24.797 -8.766 -16.656 1 95.5 42 SER B CA 1
ATOM 2179 C C . SER B 1 42 ? 25.266 -9.672 -17.781 1 95.5 42 SER B C 1
ATOM 2181 O O . SER B 1 42 ? 24.906 -9.484 -18.938 1 95.5 42 SER B O 1
ATOM 2183 N N . THR B 1 43 ? 26.078 -10.641 -17.453 1 94.56 43 THR B N 1
ATOM 2184 C CA . THR B 1 43 ? 26.609 -11.594 -18.422 1 94.56 43 THR B CA 1
ATOM 2185 C C . THR B 1 43 ? 25.484 -12.477 -18.969 1 94.56 43 THR B C 1
ATOM 2187 O O . THR B 1 43 ? 25.406 -12.703 -20.188 1 94.56 43 THR B O 1
ATOM 2190 N N . ARG B 1 44 ? 24.594 -12.914 -18.094 1 93.06 44 ARG B N 1
ATOM 2191 C CA . ARG B 1 44 ? 23.484 -13.781 -18.469 1 93.06 44 ARG B CA 1
ATOM 2192 C C . ARG B 1 44 ? 22.609 -13.133 -19.531 1 93.06 44 ARG B C 1
ATOM 2194 O O . ARG B 1 44 ? 22.141 -13.805 -20.453 1 93.06 44 ARG B O 1
ATOM 2201 N N . PHE B 1 45 ? 22.438 -11.852 -19.406 1 94.44 45 PHE B N 1
ATOM 2202 C CA . PHE B 1 45 ? 21.484 -11.172 -20.297 1 94.44 45 PHE B CA 1
ATOM 2203 C C . PHE B 1 45 ? 22.234 -10.344 -21.328 1 94.44 45 PHE B C 1
ATOM 2205 O O . PHE B 1 45 ? 21.609 -9.68 -22.172 1 94.44 45 PHE B O 1
ATOM 2212 N N . ASN B 1 46 ? 23.516 -10.32 -21.266 1 93.81 46 ASN B N 1
ATOM 2213 C CA . ASN B 1 46 ? 24.359 -9.562 -22.188 1 93.81 46 ASN B CA 1
ATOM 2214 C C . ASN B 1 46 ? 24 -8.086 -22.203 1 93.81 46 ASN B C 1
ATOM 2216 O O . ASN B 1 46 ? 23.734 -7.516 -23.266 1 93.81 46 ASN B O 1
ATOM 2220 N N . VAL B 1 47 ? 23.953 -7.504 -21.031 1 94.75 47 VAL B N 1
ATOM 2221 C CA . VAL B 1 47 ? 23.656 -6.086 -20.859 1 94.75 47 VAL B CA 1
ATOM 2222 C C . VAL B 1 47 ? 24.672 -5.457 -19.906 1 94.75 47 VAL B C 1
ATOM 2224 O O . VAL B 1 47 ? 25.469 -6.168 -19.281 1 94.75 47 VAL B O 1
ATOM 2227 N N . SER B 1 48 ? 24.672 -4.145 -19.953 1 93.5 48 SER B N 1
ATOM 2228 C CA . SER B 1 48 ? 25.516 -3.438 -19 1 93.5 48 SER B CA 1
ATOM 2229 C C . SER B 1 48 ? 25.031 -3.611 -17.562 1 93.5 48 SER B C 1
ATOM 2231 O O . SER B 1 48 ? 23.922 -4.109 -17.344 1 93.5 48 SER B O 1
ATOM 2233 N N . ARG B 1 49 ? 25.797 -3.146 -16.578 1 93.12 49 ARG B N 1
ATOM 2234 C CA . ARG B 1 49 ? 25.469 -3.32 -15.172 1 93.12 49 ARG B CA 1
ATOM 2235 C C . ARG B 1 49 ? 24.375 -2.355 -14.742 1 93.12 49 ARG B C 1
ATOM 2237 O O . ARG B 1 49 ? 23.641 -2.627 -13.789 1 93.12 49 ARG B O 1
ATOM 2244 N N . GLN B 1 50 ? 24.25 -1.347 -15.367 1 90.12 50 GLN B N 1
ATOM 2245 C CA . GLN B 1 50 ? 23.344 -0.291 -14.938 1 90.12 50 GLN B CA 1
ATOM 2246 C C . GLN B 1 50 ? 21.906 -0.787 -14.898 1 90.12 50 GLN B C 1
ATOM 2248 O O . GLN B 1 50 ? 21.234 -0.7 -13.867 1 90.12 50 GLN B O 1
ATOM 2253 N N . PRO B 1 51 ? 21.328 -1.348 -15.961 1 93.31 51 PRO B N 1
ATOM 2254 C CA . PRO B 1 51 ? 19.953 -1.847 -15.898 1 93.31 51 PRO B CA 1
ATOM 2255 C C . PRO B 1 51 ? 19.766 -2.961 -14.875 1 93.31 51 PRO B C 1
ATOM 2257 O O . PRO B 1 51 ? 18.688 -3.104 -14.289 1 93.31 51 PRO B O 1
ATOM 2260 N N . VAL B 1 52 ? 20.797 -3.709 -14.641 1 94.88 52 VAL B N 1
ATOM 2261 C CA . VAL B 1 52 ? 20.75 -4.766 -13.633 1 94.88 52 VAL B CA 1
ATOM 2262 C C . VAL B 1 52 ? 20.625 -4.152 -12.242 1 94.88 52 VAL B C 1
ATOM 2264 O O . VAL B 1 52 ? 19.781 -4.586 -11.445 1 94.88 52 VAL B O 1
ATOM 2267 N N . ARG B 1 53 ? 21.391 -3.197 -12.008 1 91.19 53 ARG B N 1
ATOM 2268 C CA . ARG B 1 53 ? 21.312 -2.494 -10.734 1 91.19 53 ARG B CA 1
ATOM 2269 C C . ARG B 1 53 ? 19.922 -1.924 -10.5 1 91.19 53 ARG B C 1
ATOM 2271 O O . ARG B 1 53 ? 19.391 -2.008 -9.383 1 91.19 53 ARG B O 1
ATOM 2278 N N . GLU B 1 54 ? 19.375 -1.383 -11.5 1 89.81 54 GLU B N 1
ATOM 2279 C CA . GLU B 1 54 ? 18.031 -0.831 -11.398 1 89.81 54 GLU B CA 1
ATOM 2280 C C . GLU B 1 54 ? 17 -1.918 -11.078 1 89.81 54 GLU B C 1
ATOM 2282 O O . GLU B 1 54 ? 16.109 -1.712 -10.258 1 89.81 54 GLU B O 1
ATOM 2287 N N . ALA B 1 55 ? 17.156 -2.988 -11.672 1 94.44 55 ALA B N 1
ATOM 2288 C CA . ALA B 1 55 ? 16.281 -4.125 -11.398 1 94.44 55 ALA B CA 1
ATOM 2289 C C . ALA B 1 55 ? 16.438 -4.609 -9.961 1 94.44 55 ALA B C 1
ATOM 2291 O O . ALA B 1 55 ? 15.461 -4.922 -9.289 1 94.44 55 ALA B O 1
ATOM 2292 N N . PHE B 1 56 ? 17.703 -4.621 -9.555 1 94.81 56 PHE B N 1
ATOM 2293 C CA . PHE B 1 56 ? 18 -5.051 -8.188 1 94.81 56 PHE B CA 1
ATOM 2294 C C . PHE B 1 56 ? 17.359 -4.117 -7.176 1 94.81 56 PHE B C 1
ATOM 2296 O O . PHE B 1 56 ? 16.797 -4.57 -6.168 1 94.81 56 PHE B O 1
ATOM 2303 N N . ILE B 1 57 ? 17.391 -2.904 -7.43 1 88.81 57 ILE B N 1
ATOM 2304 C CA . ILE B 1 57 ? 16.797 -1.916 -6.539 1 88.81 57 ILE B CA 1
ATOM 2305 C C . ILE B 1 57 ? 15.289 -2.158 -6.422 1 88.81 57 ILE B C 1
ATOM 2307 O O . ILE B 1 57 ? 14.742 -2.166 -5.32 1 88.81 57 ILE B O 1
ATOM 2311 N N . LYS B 1 58 ? 14.68 -2.387 -7.504 1 90.25 58 LYS B N 1
ATOM 2312 C CA . LYS B 1 58 ? 13.242 -2.65 -7.492 1 90.25 58 LYS B CA 1
ATOM 2313 C C . LYS B 1 58 ? 12.93 -3.943 -6.746 1 90.25 58 LYS B C 1
ATOM 2315 O O . LYS B 1 58 ? 11.961 -4.008 -5.98 1 90.25 58 LYS B O 1
ATOM 2320 N N . LEU B 1 59 ? 13.734 -4.941 -6.973 1 94.75 59 LEU B N 1
ATOM 2321 C CA . LEU B 1 59 ? 13.562 -6.203 -6.262 1 94.75 59 LEU B CA 1
ATOM 2322 C C . LEU B 1 59 ? 13.727 -6.012 -4.762 1 94.75 59 LEU B C 1
ATOM 2324 O O . LEU B 1 59 ? 13.008 -6.617 -3.965 1 94.75 59 LEU B O 1
ATOM 2328 N N . ALA B 1 60 ? 14.656 -5.164 -4.414 1 93.12 60 ALA B N 1
ATOM 2329 C CA . ALA B 1 60 ? 14.898 -4.875 -3.002 1 93.12 60 ALA B CA 1
ATOM 2330 C C . ALA B 1 60 ? 13.727 -4.125 -2.383 1 93.12 60 ALA B C 1
ATOM 2332 O O . ALA B 1 60 ? 13.328 -4.406 -1.25 1 93.12 60 ALA B O 1
ATOM 2333 N N . GLU B 1 61 ? 13.156 -3.26 -3.098 1 85.31 61 GLU B N 1
ATOM 2334 C CA . GLU B 1 61 ? 12 -2.496 -2.645 1 85.31 61 GLU B CA 1
ATOM 2335 C C . GLU B 1 61 ? 10.812 -3.41 -2.359 1 85.31 61 GLU B C 1
ATOM 2337 O O . GLU B 1 61 ? 10 -3.125 -1.476 1 85.31 61 GLU B O 1
ATOM 2342 N N . ASN B 1 62 ? 10.82 -4.473 -3.07 1 89.06 62 ASN B N 1
ATOM 2343 C CA . ASN B 1 62 ? 9.719 -5.414 -2.896 1 89.06 62 ASN B CA 1
ATOM 2344 C C . ASN B 1 62 ? 10.078 -6.508 -1.892 1 89.06 62 ASN B C 1
ATOM 2346 O O . ASN B 1 62 ? 9.344 -7.488 -1.748 1 89.06 62 ASN B O 1
ATOM 2350 N N . GLY B 1 63 ? 11.281 -6.43 -1.344 1 91.25 63 GLY B N 1
ATOM 2351 C CA . GLY B 1 63 ? 11.672 -7.305 -0.254 1 91.25 63 GLY B CA 1
ATOM 2352 C C . GLY B 1 63 ? 12.211 -8.641 -0.729 1 91.25 63 GLY B C 1
ATOM 2353 O O . GLY B 1 63 ? 12.367 -9.57 0.066 1 91.25 63 GLY B O 1
ATOM 2354 N N . LEU B 1 64 ? 12.492 -8.773 -1.992 1 95.81 64 LEU B N 1
ATOM 2355 C CA . LEU B 1 64 ? 12.891 -10.062 -2.541 1 95.81 64 LEU B CA 1
ATOM 2356 C C . LEU B 1 64 ? 14.398 -10.258 -2.418 1 95.81 64 LEU B C 1
ATOM 2358 O O . LEU B 1 64 ? 14.875 -11.391 -2.303 1 95.81 64 LEU B O 1
ATOM 2362 N N . ILE B 1 65 ? 15.117 -9.148 -2.451 1 96.5 65 ILE B N 1
ATOM 2363 C CA . ILE B 1 65 ? 16.562 -9.273 -2.291 1 96.5 65 ILE B CA 1
ATOM 2364 C C . ILE B 1 65 ? 17.062 -8.211 -1.315 1 96.5 65 ILE B C 1
ATOM 2366 O O . ILE B 1 65 ? 16.344 -7.258 -1.001 1 96.5 65 ILE B O 1
ATOM 2370 N N . GLN B 1 66 ? 18.156 -8.414 -0.812 1 95.19 66 GLN B N 1
ATOM 2371 C CA . GLN B 1 66 ? 18.875 -7.438 -0.001 1 95.19 66 GLN B CA 1
ATOM 2372 C C . GLN B 1 66 ? 20.203 -7.055 -0.658 1 95.19 66 GLN B C 1
ATOM 2374 O O . GLN B 1 66 ? 20.984 -7.922 -1.057 1 95.19 66 GLN B O 1
ATOM 2379 N N . ILE B 1 67 ? 20.359 -5.797 -0.793 1 93.25 67 ILE B N 1
ATOM 2380 C CA . ILE B 1 67 ? 21.609 -5.281 -1.354 1 93.25 67 ILE B CA 1
ATOM 2381 C C . ILE B 1 67 ? 22.531 -4.84 -0.226 1 93.25 67 ILE B C 1
ATOM 2383 O O . ILE B 1 67 ? 22.172 -3.992 0.591 1 93.25 67 ILE B O 1
ATOM 2387 N N . ARG B 1 68 ? 23.672 -5.398 -0.082 1 87.06 68 ARG B N 1
ATOM 2388 C CA . ARG B 1 68 ? 24.672 -5.016 0.912 1 87.06 68 ARG B CA 1
ATOM 2389 C C . ARG B 1 68 ? 25.891 -4.406 0.247 1 87.06 68 ARG B C 1
ATOM 2391 O O . ARG B 1 68 ? 26.562 -5.066 -0.548 1 87.06 68 ARG B O 1
ATOM 2398 N N . PRO B 1 69 ? 26.172 -3.211 0.682 1 82.62 69 PRO B N 1
ATOM 2399 C CA . PRO B 1 69 ? 27.344 -2.566 0.079 1 82.62 69 PRO B CA 1
ATOM 2400 C C . PRO B 1 69 ? 28.625 -3.373 0.264 1 82.62 69 PRO B C 1
ATOM 2402 O O . PRO B 1 69 ? 28.922 -3.826 1.374 1 82.62 69 PRO B O 1
ATOM 2405 N N . GLN B 1 70 ? 29.312 -3.6 -0.759 1 80.25 70 GLN B N 1
ATOM 2406 C CA . GLN B 1 70 ? 30.625 -4.246 -0.821 1 80.25 70 GLN B CA 1
ATOM 2407 C C . GLN B 1 70 ? 30.531 -5.715 -0.406 1 80.25 70 GLN B C 1
ATOM 2409 O O . GLN B 1 70 ? 31.547 -6.375 -0.216 1 80.25 70 GLN B O 1
ATOM 2414 N N . ARG B 1 71 ? 29.391 -6.211 -0.047 1 86.25 71 ARG B N 1
ATOM 2415 C CA . ARG B 1 71 ? 29.234 -7.598 0.378 1 86.25 71 ARG B CA 1
ATOM 2416 C C . ARG B 1 71 ? 28.359 -8.375 -0.6 1 86.25 71 ARG B C 1
ATOM 2418 O O . ARG B 1 71 ? 28.156 -9.586 -0.438 1 86.25 71 ARG B O 1
ATOM 2425 N N . GLY B 1 72 ? 27.797 -7.609 -1.502 1 88.69 72 GLY B N 1
ATOM 2426 C CA . GLY B 1 72 ? 26.969 -8.258 -2.516 1 88.69 72 GLY B CA 1
ATOM 2427 C C . GLY B 1 72 ? 25.5 -8.242 -2.191 1 88.69 72 GLY B C 1
ATOM 2428 O O . GLY B 1 72 ? 25.078 -7.625 -1.209 1 88.69 72 GLY B O 1
ATOM 2429 N N . SER B 1 73 ? 24.641 -8.828 -3.154 1 94.94 73 SER B N 1
ATOM 2430 C CA . SER B 1 73 ? 23.203 -8.945 -3.006 1 94.94 73 SER B CA 1
ATOM 2431 C C . SER B 1 73 ? 22.766 -10.398 -2.85 1 94.94 73 SER B C 1
ATOM 2433 O O . SER B 1 73 ? 23.453 -11.305 -3.334 1 94.94 73 SER B O 1
ATOM 2435 N N . TYR B 1 74 ? 21.703 -10.617 -2.109 1 96.62 74 TYR B N 1
ATOM 2436 C CA . TYR B 1 74 ? 21.188 -11.969 -1.921 1 96.62 74 TYR B CA 1
ATOM 2437 C C . TYR B 1 74 ? 19.672 -11.984 -1.929 1 96.62 74 TYR B C 1
ATOM 2439 O O . TYR B 1 74 ? 19.031 -11 -1.565 1 96.62 74 TYR B O 1
ATOM 2447 N N . VAL B 1 75 ? 19.172 -13.117 -2.314 1 97.44 75 VAL B N 1
ATOM 2448 C CA . VAL B 1 75 ? 17.719 -13.32 -2.213 1 97.44 75 VAL B CA 1
ATOM 2449 C C . VAL B 1 75 ? 17.328 -13.477 -0.748 1 97.44 75 VAL B C 1
ATOM 2451 O O . VAL B 1 75 ? 17.891 -14.305 -0.03 1 97.44 75 VAL B O 1
ATOM 2454 N N . ASN B 1 76 ? 16.375 -12.719 -0.302 1 97.12 76 ASN B N 1
ATOM 2455 C CA . ASN B 1 76 ? 15.945 -12.773 1.091 1 97.12 76 ASN B CA 1
ATOM 2456 C C . ASN B 1 76 ? 15.328 -14.125 1.431 1 97.12 76 ASN B C 1
ATOM 2458 O O . ASN B 1 76 ? 14.594 -14.695 0.621 1 97.12 76 ASN B O 1
ATOM 2462 N N . LYS B 1 77 ? 15.648 -14.586 2.619 1 97.12 77 LYS B N 1
ATOM 2463 C CA . LYS B 1 77 ? 14.805 -15.656 3.156 1 97.12 77 LYS B CA 1
ATOM 2464 C C . LYS B 1 77 ? 13.375 -15.172 3.375 1 97.12 77 LYS B C 1
ATOM 2466 O O . LYS B 1 77 ? 13.133 -13.961 3.445 1 97.12 77 LYS B O 1
ATOM 2471 N N . ILE B 1 78 ? 12.508 -16.109 3.436 1 95.94 78 ILE B N 1
ATOM 2472 C CA . ILE B 1 78 ? 11.094 -15.758 3.566 1 95.94 78 ILE B CA 1
ATOM 2473 C C . ILE B 1 78 ? 10.766 -15.5 5.035 1 95.94 78 ILE B C 1
ATOM 2475 O O . ILE B 1 78 ? 11.023 -16.344 5.895 1 95.94 78 ILE B O 1
ATOM 2479 N N . SER B 1 79 ? 10.305 -14.375 5.316 1 94.94 79 SER B N 1
ATOM 2480 C CA . SER B 1 79 ? 9.859 -14.016 6.66 1 94.94 79 SER B CA 1
ATOM 2481 C C . SER B 1 79 ? 8.391 -14.352 6.871 1 94.94 79 SER B C 1
ATOM 2483 O O . SER B 1 79 ? 7.523 -13.844 6.156 1 94.94 79 SER B O 1
ATOM 2485 N N . LEU B 1 80 ? 8.133 -15.188 7.887 1 94.56 80 LEU B N 1
ATOM 2486 C CA . LEU B 1 80 ? 6.762 -15.562 8.203 1 94.56 80 LEU B CA 1
ATOM 2487 C C . LEU B 1 80 ? 5.938 -14.328 8.562 1 94.56 80 LEU B C 1
ATOM 2489 O O . LEU B 1 80 ? 4.793 -14.188 8.117 1 94.56 80 LEU B O 1
ATOM 2493 N N . SER B 1 81 ? 6.52 -13.438 9.32 1 94.44 81 SER B N 1
ATOM 2494 C CA . SER B 1 81 ? 5.816 -12.227 9.742 1 94.44 81 SER B CA 1
ATOM 2495 C C . SER B 1 81 ? 5.488 -11.336 8.547 1 94.44 81 SER B C 1
ATOM 2497 O O . SER B 1 81 ? 4.406 -10.75 8.484 1 94.44 81 SER B O 1
ATOM 2499 N N . GLN B 1 82 ? 6.375 -11.227 7.598 1 93.94 82 GLN B N 1
ATOM 2500 C CA . GLN B 1 82 ? 6.121 -10.43 6.406 1 93.94 82 GLN B CA 1
ATOM 2501 C C . GLN B 1 82 ? 5 -11.031 5.566 1 93.94 82 GLN B C 1
ATOM 2503 O O . GLN B 1 82 ? 4.172 -10.305 5.012 1 93.94 82 GLN B O 1
ATOM 2508 N N . VAL B 1 83 ? 4.996 -12.352 5.477 1 95.75 83 VAL B N 1
ATOM 2509 C CA . VAL B 1 83 ? 3.926 -13.023 4.75 1 95.75 83 VAL B CA 1
ATOM 2510 C C . VAL B 1 83 ? 2.586 -12.758 5.434 1 95.75 83 VAL B C 1
ATOM 2512 O O . VAL B 1 83 ? 1.609 -12.398 4.773 1 95.75 83 VAL B O 1
ATOM 2515 N N . GLN B 1 84 ?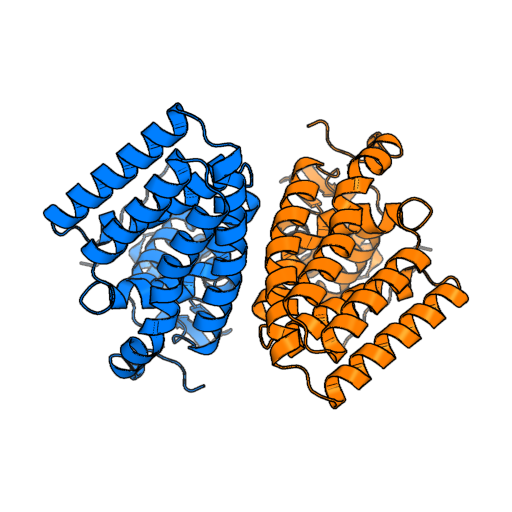 2.547 -12.898 6.738 1 95.94 84 GLN B N 1
ATOM 2516 C CA . GLN B 1 84 ? 1.312 -12.711 7.492 1 95.94 84 GLN B CA 1
ATOM 2517 C C . GLN B 1 84 ? 0.82 -11.273 7.402 1 95.94 84 GLN B C 1
ATOM 2519 O O . GLN B 1 84 ? -0.375 -11.023 7.223 1 95.94 84 GLN B O 1
ATOM 2524 N N . ASN B 1 85 ? 1.727 -10.344 7.504 1 96.44 85 ASN B N 1
ATOM 2525 C CA . ASN B 1 85 ? 1.366 -8.938 7.359 1 96.44 85 ASN B CA 1
ATOM 2526 C C . ASN B 1 85 ? 0.852 -8.633 5.957 1 96.44 85 ASN B C 1
ATOM 2528 O O . ASN B 1 85 ? -0.125 -7.898 5.793 1 96.44 85 ASN B O 1
ATOM 2532 N N . GLY B 1 86 ? 1.528 -9.172 4.977 1 97.06 86 GLY B N 1
ATOM 2533 C CA . GLY B 1 86 ? 1.061 -9.023 3.609 1 97.06 86 GLY B CA 1
ATOM 2534 C C . GLY B 1 86 ? -0.336 -9.578 3.393 1 97.06 86 GLY B C 1
ATOM 2535 O O . GLY B 1 86 ? -1.167 -8.938 2.742 1 97.06 86 GLY B O 1
ATOM 2536 N N . CYS B 1 87 ? -0.577 -10.766 3.924 1 97.69 87 CYS B N 1
ATOM 2537 C CA . CYS B 1 87 ? -1.892 -11.391 3.814 1 97.69 87 CYS B CA 1
ATOM 2538 C C . CYS B 1 87 ? -2.965 -10.508 4.449 1 97.69 87 CYS B C 1
ATOM 2540 O O . CYS B 1 87 ? -4.043 -10.336 3.883 1 97.69 87 CYS B O 1
ATOM 2542 N N . PHE B 1 88 ? -2.627 -9.953 5.551 1 97.94 88 PHE B N 1
ATOM 2543 C CA . PHE B 1 88 ? -3.559 -9.094 6.273 1 97.94 88 PHE B CA 1
ATOM 2544 C C . PHE B 1 88 ? -3.932 -7.879 5.434 1 97.94 88 PHE B C 1
ATOM 2546 O O . PHE B 1 88 ? -5.117 -7.586 5.25 1 97.94 88 PHE B O 1
ATOM 2553 N N . VAL B 1 89 ? -2.967 -7.16 4.883 1 98.38 89 VAL B N 1
ATOM 2554 C CA . VAL B 1 89 ? -3.193 -5.945 4.105 1 98.38 89 VAL B CA 1
ATOM 2555 C C . VAL B 1 89 ? -3.885 -6.293 2.791 1 98.38 89 VAL B C 1
ATOM 2557 O O . VAL B 1 89 ? -4.836 -5.621 2.385 1 98.38 89 VAL B O 1
ATOM 2560 N N . ARG B 1 90 ? -3.449 -7.324 2.146 1 98.38 90 ARG B N 1
ATOM 2561 C CA . ARG B 1 90 ? -4.066 -7.75 0.895 1 98.38 90 ARG B CA 1
ATOM 2562 C C . ARG B 1 90 ? -5.547 -8.055 1.092 1 98.38 90 ARG B C 1
ATOM 2564 O O . ARG B 1 90 ? -6.387 -7.613 0.303 1 98.38 90 ARG B O 1
ATOM 2571 N N . GLN B 1 91 ? -5.816 -8.836 2.135 1 98.19 91 GLN B N 1
ATOM 2572 C CA . GLN B 1 91 ? -7.211 -9.18 2.404 1 98.19 91 GLN B CA 1
ATOM 2573 C C . GLN B 1 91 ? -8.055 -7.93 2.611 1 98.19 91 GLN B C 1
ATOM 2575 O O . GLN B 1 91 ? -9.156 -7.82 2.066 1 98.19 91 GLN B O 1
ATOM 2580 N N . ALA B 1 92 ? -7.547 -6.996 3.375 1 98.5 92 ALA B N 1
ATOM 2581 C CA . ALA B 1 92 ? -8.273 -5.758 3.631 1 98.5 92 ALA B CA 1
ATOM 2582 C C . ALA B 1 92 ? -8.617 -5.043 2.326 1 98.5 92 ALA B C 1
ATOM 2584 O O . ALA B 1 92 ? -9.773 -4.68 2.094 1 98.5 92 ALA B O 1
ATOM 2585 N N . ILE B 1 93 ? -7.691 -4.91 1.476 1 98.75 93 ILE B N 1
ATOM 2586 C CA . ILE B 1 93 ? -7.844 -4.141 0.245 1 98.75 93 ILE B CA 1
ATOM 2587 C C . ILE B 1 93 ? -8.742 -4.902 -0.729 1 98.75 93 ILE B C 1
ATOM 2589 O O . ILE B 1 93 ? -9.688 -4.34 -1.279 1 98.75 93 ILE B O 1
ATOM 2593 N N . GLU B 1 94 ? -8.484 -6.18 -0.927 1 98.69 94 GLU B N 1
ATOM 2594 C CA . GLU B 1 94 ? -9.195 -6.93 -1.958 1 98.69 94 GLU B CA 1
ATOM 2595 C C . GLU B 1 94 ? -10.648 -7.176 -1.558 1 98.69 94 GLU B C 1
ATOM 2597 O O . GLU B 1 94 ? -11.531 -7.234 -2.414 1 98.69 94 GLU B O 1
ATOM 2602 N N . CYS B 1 95 ? -10.906 -7.32 -0.267 1 98.5 95 CYS B N 1
ATOM 2603 C CA . CYS B 1 95 ? -12.297 -7.434 0.161 1 98.5 95 CYS B CA 1
ATOM 2604 C C . CYS B 1 95 ? -13.055 -6.145 -0.12 1 98.5 95 CYS B C 1
ATOM 2606 O O . CYS B 1 95 ? -14.203 -6.184 -0.578 1 98.5 95 CYS B O 1
ATOM 2608 N N . ALA B 1 96 ? -12.43 -5.004 0.138 1 98.44 96 ALA B N 1
ATOM 2609 C CA . ALA B 1 96 ? -13.055 -3.73 -0.213 1 98.44 96 ALA B CA 1
ATOM 2610 C C . ALA B 1 96 ? -13.25 -3.613 -1.722 1 98.44 96 ALA B C 1
ATOM 2612 O O . ALA B 1 96 ? -14.297 -3.164 -2.186 1 98.44 96 ALA B O 1
ATOM 2613 N N . VAL B 1 97 ? -12.273 -4.02 -2.488 1 98.69 97 VAL B N 1
ATOM 2614 C CA . VAL B 1 97 ? -12.281 -3.951 -3.945 1 98.69 97 VAL B CA 1
ATOM 2615 C C . VAL B 1 97 ? -13.445 -4.77 -4.496 1 98.69 97 VAL B C 1
ATOM 2617 O O . VAL B 1 97 ? -14.219 -4.281 -5.316 1 98.69 97 VAL B O 1
ATOM 2620 N N . VAL B 1 98 ? -13.594 -5.988 -4.031 1 98.69 98 VAL B N 1
ATOM 2621 C CA . VAL B 1 98 ? -14.602 -6.859 -4.621 1 98.69 98 VAL B CA 1
ATOM 2622 C C . VAL B 1 98 ? -16 -6.383 -4.215 1 98.69 98 VAL B C 1
ATOM 2624 O O . VAL B 1 98 ? -16.953 -6.52 -4.984 1 98.69 98 VAL B O 1
ATOM 2627 N N . ARG B 1 99 ? -16.125 -5.875 -2.994 1 98.12 99 ARG B N 1
ATOM 2628 C CA . ARG B 1 99 ? -17.406 -5.289 -2.6 1 98.12 99 ARG B CA 1
ATOM 2629 C C . ARG B 1 99 ? -17.797 -4.145 -3.529 1 98.12 99 ARG B C 1
ATOM 2631 O O . ARG B 1 99 ? -18.938 -4.082 -3.998 1 98.12 99 ARG B O 1
ATOM 2638 N N . ARG B 1 100 ? -16.906 -3.234 -3.771 1 98.12 100 ARG B N 1
ATOM 2639 C CA . ARG B 1 100 ? -17.156 -2.141 -4.703 1 98.12 100 ARG B CA 1
ATOM 2640 C C . ARG B 1 100 ? -17.406 -2.666 -6.109 1 98.12 100 ARG B C 1
ATOM 2642 O O . ARG B 1 100 ? -18.281 -2.164 -6.82 1 98.12 100 ARG B O 1
ATOM 2649 N N . ALA B 1 101 ? -16.641 -3.658 -6.543 1 98.5 101 ALA B N 1
ATOM 2650 C CA . ALA B 1 101 ? -16.797 -4.258 -7.867 1 98.5 101 ALA B CA 1
ATOM 2651 C C . ALA B 1 101 ? -18.203 -4.828 -8.047 1 98.5 101 ALA B C 1
ATOM 2653 O O . ALA B 1 101 ? -18.781 -4.734 -9.125 1 98.5 101 ALA B O 1
ATOM 2654 N N . ALA B 1 102 ? -18.75 -5.426 -7 1 98.31 102 ALA B N 1
ATOM 2655 C CA . ALA B 1 102 ? -20.078 -6.012 -7.059 1 98.31 102 ALA B CA 1
ATOM 2656 C C . ALA B 1 102 ? -21.125 -4.953 -7.398 1 98.31 102 ALA B C 1
ATOM 2658 O O . ALA B 1 102 ? -22.125 -5.246 -8.07 1 98.31 102 ALA B O 1
ATOM 2659 N N . ALA B 1 103 ? -20.906 -3.768 -6.973 1 97.62 103 ALA B N 1
ATOM 2660 C CA . ALA B 1 103 ? -21.844 -2.676 -7.195 1 97.62 103 ALA B CA 1
ATOM 2661 C C . ALA B 1 103 ? -21.656 -2.066 -8.586 1 97.62 103 ALA B C 1
ATOM 2663 O O . ALA B 1 103 ? -22.547 -1.359 -9.078 1 97.62 103 ALA B O 1
ATOM 2664 N N . MET B 1 104 ? -20.594 -2.354 -9.25 1 97.81 104 MET B N 1
ATOM 2665 C CA . MET B 1 104 ? -20.234 -1.602 -10.453 1 97.81 104 MET B CA 1
ATOM 2666 C C . MET B 1 104 ? -20.156 -2.52 -11.672 1 97.81 104 MET B C 1
ATOM 2668 O O . MET B 1 104 ? -20.172 -2.051 -12.805 1 97.81 104 MET B O 1
ATOM 2672 N N . ILE B 1 105 ? -20.062 -3.785 -11.484 1 98.12 105 ILE B N 1
ATOM 2673 C CA . ILE B 1 105 ? -19.703 -4.738 -12.531 1 98.12 105 ILE B CA 1
ATOM 2674 C C . ILE B 1 105 ? -20.75 -4.688 -13.648 1 98.12 105 ILE B C 1
ATOM 2676 O O . ILE B 1 105 ? -21.938 -4.57 -13.383 1 98.12 105 ILE B O 1
ATOM 2680 N N . THR B 1 106 ? -20.266 -4.77 -14.844 1 98.06 106 THR B N 1
ATOM 2681 C CA . THR B 1 106 ? -21.109 -4.789 -16.031 1 98.06 106 THR B CA 1
ATOM 2682 C C . THR B 1 106 ? -21.141 -6.184 -16.641 1 98.06 106 THR B C 1
ATOM 2684 O O . THR B 1 106 ? -20.328 -7.039 -16.297 1 98.06 106 THR B O 1
ATOM 2687 N N . ASP B 1 107 ? -22.016 -6.312 -17.594 1 97.44 107 ASP B N 1
ATOM 2688 C CA . ASP B 1 107 ? -22.125 -7.594 -18.281 1 97.44 107 ASP B CA 1
ATOM 2689 C C . ASP B 1 107 ? -20.859 -7.918 -19.062 1 97.44 107 ASP B C 1
ATOM 2691 O O . ASP B 1 107 ? -20.406 -9.07 -19.094 1 97.44 107 ASP B O 1
ATOM 2695 N N . ASN B 1 108 ? -20.344 -6.926 -19.625 1 98.12 108 ASN B N 1
ATOM 2696 C CA . ASN B 1 108 ? -19.094 -7.129 -20.359 1 98.12 108 ASN B CA 1
ATOM 2697 C C . ASN B 1 108 ? -17.953 -7.559 -19.438 1 98.12 108 ASN B C 1
ATOM 2699 O O . ASN B 1 108 ? -17.172 -8.43 -19.781 1 98.12 108 ASN B O 1
ATOM 2703 N N . GLN B 1 109 ? -17.891 -6.992 -18.312 1 98.19 109 GLN B N 1
ATOM 2704 C CA . GLN B 1 109 ? -16.859 -7.34 -17.344 1 98.19 109 GLN B CA 1
ATOM 2705 C C . GLN B 1 109 ? -17.094 -8.734 -16.766 1 98.19 109 GLN B C 1
ATOM 2707 O O . GLN B 1 109 ? -16.141 -9.469 -16.516 1 98.19 109 GLN B O 1
ATOM 2712 N N . CYS B 1 110 ? -18.359 -9.086 -16.594 1 97.88 110 CYS B N 1
ATOM 2713 C CA . CYS B 1 110 ? -18.688 -10.453 -16.203 1 97.88 110 CYS B CA 1
ATOM 2714 C C . CYS B 1 110 ? -18.172 -11.453 -17.234 1 97.88 110 CYS B C 1
ATOM 2716 O O . CYS B 1 110 ? -17.594 -12.477 -16.875 1 97.88 110 CYS B O 1
ATOM 2718 N N . TYR B 1 111 ? -18.375 -11.094 -18.469 1 98.25 111 TYR B N 1
ATOM 2719 C CA . TYR B 1 111 ? -17.906 -11.953 -19.547 1 98.25 111 TYR B CA 1
ATOM 2720 C C . TYR B 1 111 ? -16.375 -12.094 -19.5 1 98.25 111 TYR B C 1
ATOM 2722 O O . TYR B 1 111 ? -15.852 -13.195 -19.672 1 98.25 111 TYR B O 1
ATOM 2730 N N . GLN B 1 112 ? -15.641 -11.039 -19.266 1 98.5 112 GLN B N 1
ATOM 2731 C CA . GLN B 1 112 ? -14.188 -11.062 -19.203 1 98.5 112 GLN B CA 1
ATOM 2732 C C . GLN B 1 112 ? -13.703 -11.93 -18.047 1 98.5 112 GLN B C 1
ATOM 2734 O O . GLN B 1 112 ? -12.719 -12.656 -18.172 1 98.5 112 GLN B O 1
ATOM 2739 N N . LEU B 1 113 ? -14.383 -11.844 -16.922 1 98.75 113 LEU B N 1
ATOM 2740 C CA . LEU B 1 113 ? -14.023 -12.672 -15.781 1 98.75 113 LEU B CA 1
ATOM 2741 C C . LEU B 1 113 ? -14.273 -14.141 -16.078 1 98.75 113 LEU B C 1
ATOM 2743 O O . LEU B 1 113 ? -13.461 -15 -15.727 1 98.75 113 LEU B O 1
ATOM 2747 N N . ALA B 1 114 ? -15.414 -14.391 -16.734 1 98.62 114 ALA B N 1
ATOM 2748 C CA . ALA B 1 114 ? -15.734 -15.766 -17.109 1 98.62 114 ALA B CA 1
ATOM 2749 C C . ALA B 1 114 ? -14.688 -16.344 -18.062 1 98.62 114 ALA B C 1
ATOM 2751 O O . ALA B 1 114 ? -14.305 -17.5 -17.953 1 98.62 114 ALA B O 1
ATOM 2752 N N . GLN B 1 115 ? -14.227 -15.516 -18.938 1 98.75 115 GLN B N 1
ATOM 2753 C CA . GLN B 1 115 ? -13.18 -15.945 -19.859 1 98.75 115 GLN B CA 1
ATOM 2754 C C . GLN B 1 115 ? -11.883 -16.266 -19.109 1 98.75 115 GLN B C 1
ATOM 2756 O O . GLN B 1 115 ? -11.211 -17.25 -19.406 1 98.75 115 GLN B O 1
ATOM 2761 N N . ASN B 1 116 ? -11.547 -15.438 -18.188 1 98.88 116 ASN B N 1
ATOM 2762 C CA . ASN B 1 116 ? -10.367 -15.688 -17.359 1 98.88 116 ASN B CA 1
ATOM 2763 C C . ASN B 1 116 ? -10.477 -17.016 -16.609 1 98.88 116 ASN B C 1
ATOM 2765 O O . ASN B 1 116 ? -9.523 -17.797 -16.594 1 98.88 116 ASN B O 1
ATOM 2769 N N . LEU B 1 117 ? -11.68 -17.297 -16.031 1 98.81 117 LEU B N 1
ATOM 2770 C CA . LEU B 1 117 ? -11.891 -18.531 -15.281 1 98.81 117 LEU B CA 1
ATOM 2771 C C . LEU B 1 117 ? -11.789 -19.75 -16.188 1 98.81 117 LEU B C 1
ATOM 2773 O O . LEU B 1 117 ? -11.258 -20.781 -15.781 1 98.81 117 LEU B O 1
ATOM 2777 N N . HIS B 1 118 ? -12.281 -19.578 -17.375 1 98.81 118 HIS B N 1
ATOM 2778 C CA . HIS B 1 118 ? -12.164 -20.656 -18.359 1 98.81 118 HIS B CA 1
ATOM 2779 C C . HIS B 1 118 ? -10.703 -20.938 -18.688 1 98.81 118 HIS B C 1
ATOM 2781 O O . HIS B 1 118 ? -10.289 -22.109 -18.766 1 98.81 118 HIS B O 1
ATOM 2787 N N . LEU B 1 119 ? -9.914 -19.922 -18.891 1 98.81 119 LEU B N 1
ATOM 2788 C CA . LEU B 1 119 ? -8.492 -20.078 -19.172 1 98.81 119 LEU B CA 1
ATOM 2789 C C . LEU B 1 119 ? -7.762 -20.703 -17.984 1 98.81 119 LEU B C 1
ATOM 2791 O O . LEU B 1 119 ? -6.836 -21.5 -18.172 1 98.81 119 LEU B O 1
ATOM 2795 N N . GLN B 1 120 ? -8.188 -20.344 -16.75 1 98.75 120 GLN B N 1
ATOM 2796 C CA . GLN B 1 120 ? -7.633 -21 -15.562 1 98.75 120 GLN B CA 1
ATOM 2797 C C . GLN B 1 120 ? -7.898 -22.5 -15.594 1 98.75 120 GLN B C 1
ATOM 2799 O O . GLN B 1 120 ? -7 -23.297 -15.336 1 98.75 120 GLN B O 1
ATOM 2804 N N . HIS B 1 121 ? -9.109 -22.828 -15.922 1 98.75 121 HIS B N 1
ATOM 2805 C CA . HIS B 1 121 ? -9.484 -24.234 -16.031 1 98.75 121 HIS B CA 1
ATOM 2806 C C . HIS B 1 121 ? -8.609 -24.969 -17.031 1 98.75 121 HIS B C 1
ATOM 2808 O O . HIS B 1 121 ? -8.117 -26.062 -16.75 1 98.75 121 HIS B O 1
ATOM 2814 N N . ILE B 1 122 ? -8.398 -24.375 -18.188 1 98.81 122 ILE B N 1
ATOM 2815 C CA . ILE B 1 122 ? -7.586 -24.969 -19.234 1 98.81 122 ILE B CA 1
ATOM 2816 C C . ILE B 1 122 ? -6.152 -25.141 -18.75 1 98.81 122 ILE B C 1
ATOM 2818 O O . ILE B 1 122 ? -5.539 -26.188 -18.969 1 98.81 122 ILE B O 1
ATOM 2822 N N . ALA B 1 123 ? -5.617 -24.125 -18.094 1 98.5 123 ALA B N 1
ATOM 2823 C CA . ALA B 1 123 ? -4.258 -24.203 -17.562 1 98.5 123 ALA B CA 1
ATOM 2824 C C . ALA B 1 123 ? -4.113 -25.359 -16.578 1 98.5 123 ALA B C 1
ATOM 2826 O O . ALA B 1 123 ? -3.098 -26.062 -16.594 1 98.5 123 ALA B O 1
ATOM 2827 N N . ILE B 1 124 ? -5.129 -25.594 -15.781 1 97.88 124 ILE B N 1
ATOM 2828 C CA . ILE B 1 124 ? -5.117 -26.672 -14.805 1 97.88 124 ILE B CA 1
ATOM 2829 C C . ILE B 1 124 ? -5.141 -28.016 -15.531 1 97.88 124 ILE B C 1
ATOM 2831 O O . ILE B 1 124 ? -4.34 -28.906 -15.227 1 97.88 124 ILE B O 1
ATOM 2835 N N . GLU B 1 125 ? -5.988 -28.141 -16.531 1 98 125 GLU B N 1
ATOM 2836 C CA . GLU B 1 125 ? -6.121 -29.375 -17.297 1 98 125 GLU B CA 1
ATOM 2837 C C . GLU B 1 125 ? -4.812 -29.719 -18 1 98 125 GLU B C 1
ATOM 2839 O O . GLU B 1 125 ? -4.453 -30.891 -18.109 1 98 125 GLU B O 1
ATOM 2844 N N . ARG B 1 126 ? -4.164 -28.703 -18.406 1 98 126 ARG B N 1
ATOM 2845 C CA . ARG B 1 126 ? -2.928 -28.906 -19.156 1 98 126 ARG B CA 1
ATOM 2846 C C . ARG B 1 126 ? -1.723 -28.969 -18.234 1 98 126 ARG B C 1
ATOM 2848 O O . ARG B 1 126 ? -0.578 -28.984 -18.688 1 98 126 ARG B O 1
ATOM 2855 N N . LYS B 1 127 ? -1.952 -28.859 -16.938 1 96.19 127 LYS B N 1
ATOM 2856 C CA . LYS B 1 127 ? -0.927 -28.922 -15.898 1 96.19 127 LYS B CA 1
ATOM 2857 C C . LYS B 1 127 ? 0.1 -27.812 -16.078 1 96.19 127 LYS B C 1
ATOM 2859 O O . LYS B 1 127 ? 1.303 -28.031 -15.93 1 96.19 127 LYS B O 1
ATOM 2864 N N . GLN B 1 128 ? -0.399 -26.719 -16.531 1 96.25 128 GLN B N 1
ATOM 2865 C CA . GLN B 1 128 ? 0.42 -25.516 -16.688 1 96.25 128 GLN B CA 1
ATOM 2866 C C . GLN B 1 128 ? 0.295 -24.609 -15.469 1 96.25 128 GLN B C 1
ATOM 2868 O O . GLN B 1 128 ? -0.422 -23.609 -15.508 1 96.25 128 GLN B O 1
ATOM 2873 N N . ILE B 1 129 ? 1.056 -24.828 -14.5 1 94.38 129 ILE B N 1
ATOM 2874 C CA . ILE B 1 129 ? 0.934 -24.203 -13.195 1 94.38 129 ILE B CA 1
ATOM 2875 C C . ILE B 1 129 ? 1.299 -22.719 -13.305 1 94.38 129 ILE B C 1
ATOM 2877 O O . ILE B 1 129 ? 0.648 -21.859 -12.695 1 94.38 129 ILE B O 1
ATOM 2881 N N . ASP B 1 130 ? 2.312 -22.422 -14.055 1 94.31 130 ASP B N 1
ATOM 2882 C CA . ASP B 1 130 ? 2.73 -21.031 -14.25 1 94.31 130 ASP B CA 1
ATOM 2883 C C . ASP B 1 130 ? 1.615 -20.203 -14.883 1 94.31 130 ASP B C 1
ATOM 2885 O O . ASP B 1 130 ? 1.367 -19.062 -14.477 1 94.31 130 ASP B O 1
ATOM 2889 N N . ASP B 1 131 ? 1.002 -20.797 -15.844 1 96.19 131 ASP B N 1
ATOM 2890 C CA . ASP B 1 131 ? -0.106 -20.094 -16.5 1 96.19 131 ASP B CA 1
ATOM 2891 C C . ASP B 1 131 ? -1.249 -19.844 -15.516 1 96.19 131 ASP B C 1
ATOM 2893 O O . ASP B 1 131 ? -1.821 -18.75 -15.484 1 96.19 131 ASP B O 1
ATOM 2897 N N . PHE B 1 132 ? -1.589 -20.891 -14.742 1 97.69 132 PHE B N 1
ATOM 2898 C CA . PHE B 1 132 ? -2.635 -20.719 -13.742 1 97.69 132 PHE B CA 1
ATOM 2899 C C . PHE B 1 132 ? -2.279 -19.594 -12.773 1 97.69 132 PHE B C 1
ATOM 2901 O O . PHE B 1 132 ? -3.115 -18.734 -12.469 1 97.69 132 PHE B O 1
ATOM 2908 N N . PHE B 1 133 ? -1.034 -19.594 -12.359 1 96.75 133 PHE B N 1
ATOM 2909 C CA . PHE B 1 133 ? -0.54 -18.594 -11.422 1 96.75 133 PHE B CA 1
ATOM 2910 C C . PHE B 1 133 ? -0.738 -17.188 -11.984 1 96.75 133 PHE B C 1
ATOM 2912 O O . PHE B 1 133 ? -1.223 -16.297 -11.281 1 96.75 133 PHE B O 1
ATOM 2919 N N . GLN B 1 134 ? -0.423 -16.969 -13.234 1 95.75 134 GLN B N 1
ATOM 2920 C CA . GLN B 1 134 ? -0.563 -15.672 -13.891 1 95.75 134 GLN B CA 1
ATOM 2921 C C . GLN B 1 134 ? -2.033 -15.312 -14.078 1 95.75 134 GLN B C 1
ATOM 2923 O O . GLN B 1 134 ? -2.424 -14.156 -13.867 1 95.75 134 GLN B O 1
ATOM 2928 N N . LEU B 1 135 ? -2.844 -16.266 -14.438 1 98.19 135 LEU B N 1
ATOM 2929 C CA . LEU B 1 135 ? -4.266 -16.031 -14.664 1 98.19 135 LEU B CA 1
ATOM 2930 C C . LEU B 1 135 ? -4.98 -15.703 -13.352 1 98.19 135 LEU B C 1
ATOM 2932 O O . LEU B 1 135 ? -5.922 -14.906 -13.336 1 98.19 135 LEU B O 1
ATOM 2936 N N . ASP B 1 136 ? -4.543 -16.344 -12.32 1 97.88 136 ASP B N 1
ATOM 2937 C CA . ASP B 1 136 ? -5.035 -16 -10.984 1 97.88 136 ASP B CA 1
ATOM 2938 C C . ASP B 1 136 ? -4.781 -14.531 -10.664 1 97.88 136 ASP B C 1
ATOM 2940 O O . ASP B 1 136 ? -5.691 -13.82 -10.234 1 97.88 136 ASP B O 1
ATOM 2944 N N . ASP B 1 137 ? -3.621 -14.078 -10.898 1 96.81 137 ASP B N 1
ATOM 2945 C CA . ASP B 1 137 ? -3.275 -12.672 -10.695 1 96.81 137 ASP B CA 1
ATOM 2946 C C . ASP B 1 137 ? -4.145 -11.766 -11.562 1 96.81 137 ASP B C 1
ATOM 2948 O O . ASP B 1 137 ? -4.633 -10.734 -11.094 1 96.81 137 ASP B O 1
ATOM 2952 N N . ASP B 1 138 ? -4.27 -12.172 -12.75 1 98.25 138 ASP B N 1
ATOM 2953 C CA . ASP B 1 138 ? -5.07 -11.398 -13.688 1 98.25 138 ASP B CA 1
ATOM 2954 C C . ASP B 1 138 ? -6.512 -11.258 -13.203 1 98.25 138 ASP B C 1
ATOM 2956 O O . ASP B 1 138 ? -7.145 -10.219 -13.406 1 98.25 138 ASP B O 1
ATOM 2960 N N . PHE B 1 139 ? -7.047 -12.328 -12.625 1 98.81 139 PHE B N 1
ATOM 2961 C CA . PHE B 1 139 ? -8.398 -12.312 -12.078 1 98.81 139 PHE B CA 1
ATOM 2962 C C . PHE B 1 139 ? -8.547 -11.219 -11.023 1 98.81 139 PHE B C 1
ATOM 2964 O O . PHE B 1 139 ? -9.469 -10.414 -11.078 1 98.81 139 PHE B O 1
ATOM 2971 N N . HIS B 1 140 ? -7.598 -11.117 -10.148 1 98.56 140 HIS B N 1
ATOM 2972 C CA . HIS B 1 140 ? -7.625 -10.117 -9.086 1 98.56 140 HIS B CA 1
ATOM 2973 C C . HIS B 1 140 ? -7.406 -8.719 -9.641 1 98.56 140 HIS B C 1
ATOM 2975 O O . HIS B 1 140 ? -8.031 -7.758 -9.18 1 98.56 140 HIS B O 1
ATOM 2981 N N . GLN B 1 141 ? -6.508 -8.602 -10.625 1 98.38 141 GLN B N 1
ATOM 2982 C CA . GLN B 1 141 ? -6.285 -7.312 -11.266 1 98.38 141 GLN B CA 1
ATOM 2983 C C . GLN B 1 141 ? -7.559 -6.801 -11.93 1 98.38 141 GLN B C 1
ATOM 2985 O O . GLN B 1 141 ? -7.879 -5.613 -11.836 1 98.38 141 GLN B O 1
ATOM 2990 N N . LYS B 1 142 ? -8.258 -7.66 -12.594 1 98.62 142 LYS B N 1
ATOM 2991 C CA . LYS B 1 142 ? -9.508 -7.281 -13.242 1 98.62 142 LYS B CA 1
ATOM 2992 C C . LYS B 1 142 ? -10.531 -6.785 -12.219 1 98.62 142 LYS B C 1
ATOM 2994 O O . LYS B 1 142 ? -11.281 -5.848 -12.492 1 98.62 142 LYS B O 1
ATOM 2999 N N . LEU B 1 143 ? -10.562 -7.418 -11.078 1 98.75 143 LEU B N 1
ATOM 3000 C CA . LEU B 1 143 ? -11.469 -6.969 -10.023 1 98.75 143 LEU B CA 1
ATOM 3001 C C . LEU B 1 143 ? -11.148 -5.543 -9.602 1 98.75 143 LEU B C 1
ATOM 3003 O O . LEU B 1 143 ? -12.047 -4.73 -9.391 1 98.75 143 LEU B O 1
ATOM 3007 N N . ALA B 1 144 ? -9.891 -5.25 -9.477 1 98.44 144 ALA B N 1
ATOM 3008 C CA . ALA B 1 144 ? -9.469 -3.893 -9.125 1 98.44 144 ALA B CA 1
ATOM 3009 C C . ALA B 1 144 ? -9.875 -2.898 -10.211 1 98.44 144 ALA B C 1
ATOM 3011 O O . ALA B 1 144 ? -10.266 -1.769 -9.914 1 98.44 144 ALA B O 1
ATOM 3012 N N . GLN B 1 145 ? -9.766 -3.32 -11.469 1 98 145 GLN B N 1
ATOM 3013 C CA . GLN B 1 145 ? -10.172 -2.482 -12.586 1 98 145 GLN B CA 1
ATOM 3014 C C . GLN B 1 145 ? -11.68 -2.223 -12.555 1 98 145 GLN B C 1
ATOM 3016 O O . GLN B 1 145 ? -12.125 -1.095 -12.781 1 98 145 GLN B O 1
ATOM 3021 N N . ILE B 1 146 ? -12.445 -3.23 -12.305 1 98.38 146 ILE B N 1
ATOM 3022 C CA . ILE B 1 146 ? -13.891 -3.113 -12.211 1 98.38 146 ILE B CA 1
ATOM 3023 C C . ILE B 1 146 ? -14.258 -2.15 -11.086 1 98.38 146 ILE B C 1
ATOM 3025 O O . ILE B 1 146 ? -15.164 -1.321 -11.234 1 98.38 146 ILE B O 1
ATOM 3029 N N . ALA B 1 147 ? -13.539 -2.24 -9.992 1 98.25 147 ALA B N 1
ATOM 3030 C CA . ALA B 1 147 ? -13.773 -1.369 -8.852 1 98.25 147 ALA B CA 1
ATOM 3031 C C . ALA B 1 147 ? -13.273 0.045 -9.117 1 98.25 147 ALA B C 1
ATOM 3033 O O . ALA B 1 147 ? -13.398 0.929 -8.266 1 98.25 147 ALA B O 1
ATOM 3034 N N . ASP B 1 148 ? -12.602 0.281 -10.242 1 97.56 148 ASP B N 1
ATOM 3035 C CA . ASP B 1 148 ? -12.094 1.578 -10.68 1 97.56 148 ASP B CA 1
ATOM 3036 C C . ASP B 1 148 ? -11.102 2.146 -9.664 1 97.56 148 ASP B C 1
ATOM 3038 O O . ASP B 1 148 ? -11.234 3.297 -9.242 1 97.56 148 ASP B O 1
ATOM 3042 N N . CYS B 1 149 ? -10.203 1.325 -9.297 1 97.62 149 CYS B N 1
ATOM 3043 C CA . CYS B 1 149 ? -9.148 1.764 -8.383 1 97.62 149 CYS B CA 1
ATOM 3044 C C . CYS B 1 149 ? -7.824 1.096 -8.727 1 97.62 149 CYS B C 1
ATOM 3046 O O . CYS B 1 149 ? -7.43 0.126 -8.078 1 97.62 149 CYS B O 1
ATOM 3048 N N . GLN B 1 150 ? -7.129 1.647 -9.578 1 95.5 150 GLN B N 1
ATOM 3049 C CA . GLN B 1 150 ? -5.836 1.124 -10 1 95.5 150 GLN B CA 1
ATOM 3050 C C . GLN B 1 150 ? -4.832 1.138 -8.852 1 95.5 150 GLN B C 1
ATOM 3052 O O . GLN B 1 150 ? -3.984 0.249 -8.75 1 95.5 150 GLN B O 1
ATOM 3057 N N . LEU B 1 151 ? -4.965 2.094 -8.016 1 96.12 151 LEU B N 1
ATOM 3058 C CA . LEU B 1 151 ? -4.07 2.205 -6.871 1 96.12 151 LEU B CA 1
ATOM 3059 C C . LEU B 1 151 ? -4.152 0.959 -5.996 1 96.12 151 LEU B C 1
ATOM 3061 O O . LEU B 1 151 ? -3.141 0.515 -5.445 1 96.12 151 LEU B O 1
ATOM 3065 N N . ALA B 1 152 ? -5.34 0.417 -5.859 1 98.19 152 ALA B N 1
ATOM 3066 C CA . ALA B 1 152 ? -5.508 -0.801 -5.074 1 98.19 152 ALA B CA 1
ATOM 3067 C C . ALA B 1 152 ? -4.629 -1.927 -5.613 1 98.19 152 ALA B C 1
ATOM 3069 O O . ALA B 1 152 ? -3.902 -2.574 -4.852 1 98.19 152 ALA B O 1
ATOM 3070 N N . TRP B 1 153 ? -4.637 -2.074 -6.875 1 97.38 153 TRP B N 1
ATOM 3071 C CA . TRP B 1 153 ? -3.848 -3.146 -7.473 1 97.38 153 TRP B CA 1
ATOM 3072 C C . TRP B 1 153 ? -2.355 -2.854 -7.352 1 97.38 153 TRP B C 1
ATOM 3074 O O . TRP B 1 153 ? -1.563 -3.748 -7.043 1 97.38 153 TRP B O 1
ATOM 3084 N N . ASP B 1 154 ? -2.012 -1.649 -7.594 1 94.19 154 ASP B N 1
ATOM 3085 C CA . ASP B 1 154 ? -0.609 -1.27 -7.461 1 94.19 154 ASP B CA 1
ATOM 3086 C C . ASP B 1 154 ? -0.093 -1.557 -6.055 1 94.19 154 ASP B C 1
ATOM 3088 O O . ASP B 1 154 ? 1.037 -2.02 -5.883 1 94.19 154 ASP B O 1
ATOM 3092 N N . THR B 1 155 ? -0.907 -1.231 -5.094 1 95.81 155 THR B N 1
ATOM 3093 C CA . THR B 1 155 ? -0.553 -1.479 -3.699 1 95.81 155 THR B CA 1
ATOM 3094 C C . THR B 1 155 ? -0.39 -2.975 -3.441 1 95.81 155 THR B C 1
ATOM 3096 O O . THR B 1 155 ? 0.598 -3.402 -2.84 1 95.81 155 THR B O 1
ATOM 3099 N N . ILE B 1 156 ? -1.3 -3.777 -3.938 1 97 156 ILE B N 1
ATOM 3100 C CA . ILE B 1 156 ? -1.242 -5.227 -3.771 1 97 156 ILE B CA 1
ATOM 3101 C C . ILE B 1 156 ? 0.018 -5.773 -4.438 1 97 156 ILE B C 1
ATOM 3103 O O . ILE B 1 156 ? 0.729 -6.594 -3.857 1 97 156 ILE B O 1
ATOM 3107 N N . GLU B 1 157 ? 0.272 -5.289 -5.613 1 92.69 157 GLU B N 1
ATOM 3108 C CA . GLU B 1 157 ? 1.438 -5.742 -6.363 1 92.69 157 GLU B CA 1
ATOM 3109 C C . GLU B 1 157 ? 2.729 -5.488 -5.594 1 92.69 157 GLU B C 1
ATOM 3111 O O . GLU B 1 157 ? 3.664 -6.289 -5.656 1 92.69 157 GLU B O 1
ATOM 3116 N N . ASN B 1 158 ? 2.719 -4.473 -4.891 1 89.62 158 ASN B N 1
ATOM 3117 C CA . ASN B 1 158 ? 3.918 -4.086 -4.152 1 89.62 158 ASN B CA 1
ATOM 3118 C C . ASN B 1 158 ? 4.105 -4.945 -2.904 1 89.62 158 ASN B C 1
ATOM 3120 O O . ASN B 1 158 ? 5.223 -5.082 -2.4 1 89.62 158 ASN B O 1
ATOM 3124 N N . ILE B 1 159 ? 3.047 -5.551 -2.439 1 93.25 159 ILE B N 1
ATOM 3125 C CA . ILE B 1 159 ? 3.197 -6.238 -1.161 1 93.25 159 ILE B CA 1
ATOM 3126 C C . ILE B 1 159 ? 3.145 -7.746 -1.378 1 93.25 159 ILE B C 1
ATOM 3128 O O . ILE B 1 159 ? 3.494 -8.523 -0.483 1 93.25 159 ILE B O 1
ATOM 3132 N N . LYS B 1 160 ? 2.803 -8.172 -2.566 1 94.25 160 LYS B N 1
ATOM 3133 C CA . LYS B 1 160 ? 2.451 -9.586 -2.711 1 94.25 160 LYS B CA 1
ATOM 3134 C C . LYS B 1 160 ? 3.674 -10.422 -3.064 1 94.25 160 LYS B C 1
ATOM 3136 O O . LYS B 1 160 ? 3.602 -11.656 -3.094 1 94.25 160 LYS B O 1
ATOM 3141 N N . ALA B 1 161 ? 4.816 -9.859 -3.281 1 91.75 161 ALA B N 1
ATOM 3142 C CA . ALA B 1 161 ? 5.973 -10.609 -3.764 1 91.75 161 ALA B CA 1
ATOM 3143 C C . ALA B 1 161 ? 6.359 -11.711 -2.781 1 91.75 161 ALA B C 1
ATOM 3145 O O . ALA B 1 161 ? 6.594 -12.852 -3.184 1 91.75 161 ALA B O 1
ATOM 3146 N N . THR B 1 162 ? 6.406 -11.383 -1.532 1 91.31 162 THR B N 1
ATOM 3147 C CA . THR B 1 162 ? 6.762 -12.375 -0.522 1 91.31 162 THR B CA 1
ATOM 3148 C C . THR B 1 162 ? 5.652 -13.414 -0.369 1 91.31 162 THR B C 1
ATOM 3150 O O . THR B 1 162 ? 5.93 -14.609 -0.215 1 91.31 162 THR B O 1
ATOM 3153 N N . ILE B 1 163 ? 4.438 -13.008 -0.453 1 95.81 163 ILE B N 1
ATOM 3154 C CA . ILE B 1 163 ? 3.283 -13.898 -0.385 1 95.81 163 ILE B CA 1
ATOM 3155 C C . ILE B 1 163 ? 3.32 -14.883 -1.554 1 95.81 163 ILE B C 1
ATOM 3157 O O . ILE B 1 163 ? 3.035 -16.078 -1.384 1 95.81 163 ILE B O 1
ATOM 3161 N N . ASP B 1 164 ? 3.738 -14.383 -2.688 1 96.19 164 ASP B N 1
ATOM 3162 C CA . ASP B 1 164 ? 3.711 -15.156 -3.924 1 96.19 164 ASP B CA 1
ATOM 3163 C C . ASP B 1 164 ? 4.684 -16.328 -3.855 1 96.19 164 ASP B C 1
ATOM 3165 O O . ASP B 1 164 ? 4.441 -17.375 -4.461 1 96.19 164 ASP B O 1
ATOM 3169 N N . ARG B 1 165 ? 5.734 -16.203 -3.145 1 95.06 165 ARG B N 1
ATOM 3170 C CA . ARG B 1 165 ? 6.664 -17.312 -2.979 1 95.06 165 ARG B CA 1
ATOM 3171 C C . ARG B 1 165 ? 6.012 -18.469 -2.232 1 95.06 165 ARG B C 1
ATOM 3173 O O . ARG B 1 165 ? 6.113 -19.625 -2.652 1 95.06 165 ARG B O 1
ATOM 3180 N N . VAL B 1 166 ? 5.312 -18.141 -1.188 1 95 166 VAL B N 1
ATOM 3181 C CA . VAL B 1 166 ? 4.598 -19.141 -0.409 1 95 166 VAL B CA 1
ATOM 3182 C C . VAL B 1 166 ? 3.453 -19.719 -1.235 1 95 166 VAL B C 1
ATOM 3184 O O . VAL B 1 166 ? 3.248 -20.938 -1.261 1 95 166 VAL B O 1
ATOM 3187 N N . ARG B 1 167 ? 2.744 -18.844 -1.871 1 95.06 167 ARG B N 1
ATOM 3188 C CA . ARG B 1 167 ? 1.645 -19.25 -2.734 1 95.06 167 ARG B CA 1
ATOM 3189 C C . ARG B 1 167 ? 2.119 -20.266 -3.773 1 95.06 167 ARG B C 1
ATOM 3191 O O . ARG B 1 167 ? 1.497 -21.312 -3.955 1 95.06 167 ARG B O 1
ATOM 3198 N N . TYR B 1 168 ? 3.209 -20 -4.414 1 94.75 168 TYR B N 1
ATOM 3199 C CA . TYR B 1 168 ? 3.711 -20.891 -5.457 1 94.75 168 TYR B CA 1
ATOM 3200 C C . TYR B 1 168 ? 4.098 -22.25 -4.875 1 94.75 168 TYR B C 1
ATOM 3202 O O . TYR B 1 168 ? 3.785 -23.281 -5.457 1 94.75 168 TYR B O 1
ATOM 3210 N N . MET B 1 169 ? 4.723 -22.219 -3.748 1 92.94 169 MET B N 1
ATOM 3211 C CA . MET B 1 169 ? 5.152 -23.453 -3.102 1 92.94 169 MET B CA 1
ATOM 3212 C C . MET B 1 169 ? 3.951 -24.297 -2.689 1 92.94 169 MET B C 1
ATOM 3214 O O . MET B 1 169 ? 4.051 -25.531 -2.594 1 92.94 169 MET B O 1
ATOM 3218 N N . SER B 1 170 ? 2.902 -23.625 -2.439 1 93.5 170 SER B N 1
ATOM 3219 C CA . SER B 1 170 ? 1.736 -24.312 -1.905 1 93.5 170 SER B CA 1
ATOM 3220 C C . SER B 1 170 ? 0.924 -24.969 -3.02 1 93.5 170 SER B C 1
ATOM 3222 O O . SER B 1 170 ? 0.077 -25.828 -2.756 1 93.5 170 SER B O 1
ATOM 3224 N N . LEU B 1 171 ? 1.148 -24.656 -4.258 1 90.94 171 LEU B N 1
ATOM 3225 C CA . LEU B 1 171 ? 0.274 -25.016 -5.363 1 90.94 171 LEU B CA 1
ATOM 3226 C C . LEU B 1 171 ? 0.327 -26.531 -5.617 1 90.94 171 LEU B C 1
ATOM 3228 O O . LEU B 1 171 ? -0.623 -27.094 -6.152 1 90.94 171 LEU B O 1
ATOM 3232 N N . ASP B 1 172 ? 1.316 -27.109 -5.148 1 85.62 172 ASP B N 1
ATOM 3233 C CA . ASP B 1 172 ? 1.49 -28.531 -5.441 1 85.62 172 ASP B CA 1
ATOM 3234 C C . ASP B 1 172 ? 0.526 -29.391 -4.617 1 85.62 172 ASP B C 1
ATOM 3236 O O . ASP B 1 172 ? -0.089 -30.312 -5.141 1 85.62 172 ASP B O 1
ATOM 3240 N N . HIS B 1 173 ? 0.337 -29.078 -3.334 1 84.56 173 HIS B N 1
ATOM 3241 C CA . HIS B 1 173 ? -0.476 -30.016 -2.574 1 84.56 173 HIS B CA 1
ATOM 3242 C C . HIS B 1 173 ? -1.229 -29.312 -1.45 1 84.56 173 HIS B C 1
ATOM 3244 O O . HIS B 1 173 ? -2.303 -29.766 -1.041 1 84.56 173 HIS B O 1
ATOM 3250 N N . VAL B 1 174 ? -0.82 -28.25 -1.061 1 88.31 174 VAL B N 1
ATOM 3251 C CA . VAL B 1 174 ? -1.45 -27.594 0.083 1 88.31 174 VAL B CA 1
ATOM 3252 C C . VAL B 1 174 ? -2.639 -26.766 -0.387 1 88.31 174 VAL B C 1
ATOM 3254 O O . VAL B 1 174 ? -3.713 -26.812 0.217 1 88.31 174 VAL B O 1
ATOM 3257 N N . SER B 1 175 ? -2.467 -26.016 -1.446 1 92.62 175 SER B N 1
ATOM 3258 C CA . SER B 1 175 ? -3.504 -25.234 -2.102 1 92.62 175 SER B CA 1
ATOM 3259 C C . SER B 1 175 ? -3.592 -25.562 -3.588 1 92.62 175 SER B C 1
ATOM 3261 O O . SER B 1 175 ? -3.238 -24.734 -4.434 1 92.62 175 SER B O 1
ATOM 3263 N N . PRO B 1 176 ? -4.203 -26.734 -3.865 1 94.5 176 PRO B N 1
ATOM 3264 C CA . PRO B 1 176 ? -4.223 -27.156 -5.27 1 94.5 176 PRO B CA 1
ATOM 3265 C C . PRO B 1 176 ? -5.02 -26.203 -6.16 1 94.5 176 PRO B C 1
ATOM 3267 O O . PRO B 1 176 ? -6.043 -25.672 -5.73 1 94.5 176 PRO B O 1
ATOM 3270 N N . PRO B 1 177 ? -4.605 -26.031 -7.395 1 96.94 177 PRO B N 1
ATOM 3271 C CA . PRO B 1 177 ? -5.242 -25.078 -8.32 1 96.94 177 PRO B CA 1
ATOM 3272 C C . PRO B 1 177 ? -6.738 -25.344 -8.484 1 96.94 177 PRO B C 1
ATOM 3274 O O . PRO B 1 177 ? -7.516 -24.406 -8.641 1 96.94 177 PRO B O 1
ATOM 3277 N N . GLU B 1 178 ? -7.156 -26.594 -8.367 1 97.25 178 GLU B N 1
ATOM 3278 C CA . GLU B 1 178 ? -8.57 -26.922 -8.508 1 97.25 178 GLU B CA 1
ATOM 3279 C C . GLU B 1 178 ? -9.406 -26.281 -7.398 1 97.25 178 GLU B C 1
ATOM 3281 O O . GLU B 1 178 ? -10.508 -25.797 -7.648 1 97.25 178 GLU B O 1
ATOM 3286 N N . MET B 1 179 ? -8.852 -26.359 -6.246 1 96.94 179 MET B N 1
ATOM 3287 C CA . MET B 1 179 ? -9.531 -25.75 -5.113 1 96.94 179 MET B CA 1
ATOM 3288 C C . MET B 1 179 ? -9.602 -24.234 -5.277 1 96.94 179 MET B C 1
ATOM 3290 O O . MET B 1 179 ? -10.648 -23.625 -5.051 1 96.94 179 MET B O 1
ATOM 3294 N N . LEU B 1 180 ? -8.523 -23.641 -5.668 1 97.81 180 LEU B N 1
ATOM 3295 C CA . LEU B 1 180 ? -8.469 -22.203 -5.859 1 97.81 180 LEU B CA 1
ATOM 3296 C C . LEU B 1 180 ? -9.43 -21.766 -6.965 1 97.81 180 LEU B C 1
ATOM 3298 O O . LEU B 1 180 ? -10.094 -20.734 -6.844 1 97.81 180 LEU B O 1
ATOM 3302 N N . LEU B 1 181 ? -9.5 -22.547 -8.016 1 98.5 181 LEU B N 1
ATOM 3303 C CA . LEU B 1 181 ? -10.422 -22.234 -9.102 1 98.5 181 LEU B CA 1
ATOM 3304 C C . LEU B 1 181 ? -11.867 -22.281 -8.617 1 98.5 181 LEU B C 1
ATOM 3306 O O . LEU B 1 181 ? -12.68 -21.422 -8.977 1 98.5 181 LEU B O 1
ATOM 3310 N N . ARG B 1 182 ? -12.172 -23.25 -7.816 1 98.5 182 ARG B N 1
ATOM 3311 C CA . ARG B 1 182 ? -13.516 -23.328 -7.246 1 98.5 182 ARG B CA 1
ATOM 3312 C C . ARG B 1 182 ? -13.828 -22.078 -6.422 1 98.5 182 ARG B C 1
ATOM 3314 O O . ARG B 1 182 ? -14.93 -21.547 -6.5 1 98.5 182 ARG B O 1
ATOM 3321 N N . GLN B 1 183 ? -12.898 -21.672 -5.695 1 98.38 183 GLN B N 1
ATOM 3322 C CA . GLN B 1 183 ? -13.07 -20.484 -4.879 1 98.38 183 GLN B CA 1
ATOM 3323 C C . GLN B 1 183 ? -13.227 -19.234 -5.75 1 98.38 183 GLN B C 1
ATOM 3325 O O . GLN B 1 183 ? -14.008 -18.344 -5.426 1 98.38 183 GLN B O 1
ATOM 3330 N N . HIS B 1 184 ? -12.484 -19.156 -6.867 1 98.81 184 HIS B N 1
ATOM 3331 C CA . HIS B 1 184 ? -12.68 -18.062 -7.809 1 98.81 184 HIS B CA 1
ATOM 3332 C C . HIS B 1 184 ? -14.086 -18.078 -8.398 1 98.81 184 HIS B C 1
ATOM 3334 O O . HIS B 1 184 ? -14.695 -17.031 -8.594 1 98.81 184 HIS B O 1
ATOM 3340 N N . HIS B 1 185 ? -14.578 -19.266 -8.641 1 98.75 185 HIS B N 1
ATOM 3341 C CA . HIS B 1 185 ? -15.938 -19.391 -9.141 1 98.75 185 HIS B CA 1
ATOM 3342 C C . HIS B 1 185 ? -16.953 -18.906 -8.102 1 98.75 185 HIS B C 1
ATOM 3344 O O . HIS B 1 185 ? -17.969 -18.297 -8.453 1 98.75 185 HIS B O 1
ATOM 3350 N N . ASP B 1 186 ? -16.703 -19.188 -6.859 1 98.69 186 ASP B N 1
ATOM 3351 C CA . ASP B 1 186 ? -17.578 -18.703 -5.797 1 98.69 186 ASP B CA 1
ATOM 3352 C C . ASP B 1 186 ? -17.594 -17.172 -5.777 1 98.69 186 ASP B C 1
ATOM 3354 O O . ASP B 1 186 ? -18.672 -16.562 -5.633 1 98.69 186 ASP B O 1
ATOM 3358 N N . ILE B 1 187 ? -16.453 -16.562 -5.906 1 98.75 187 ILE B N 1
ATOM 3359 C CA . ILE B 1 187 ? -16.344 -15.102 -5.953 1 98.75 187 ILE B CA 1
ATOM 3360 C C . ILE B 1 187 ? -17.125 -14.57 -7.156 1 98.75 187 ILE B C 1
ATOM 3362 O O . ILE B 1 187 ? -17.922 -13.641 -7.031 1 98.75 187 ILE B O 1
ATOM 3366 N N . PHE B 1 188 ? -16.938 -15.219 -8.281 1 98.75 188 PHE B N 1
ATOM 3367 C CA . PHE B 1 188 ? -17.578 -14.805 -9.523 1 98.75 188 PHE B CA 1
ATOM 3368 C C . PHE B 1 188 ? -19.094 -14.914 -9.406 1 98.75 188 PHE B C 1
ATOM 3370 O O . PHE B 1 188 ? -19.812 -14 -9.812 1 98.75 188 PHE B O 1
ATOM 3377 N N . SER B 1 189 ? -19.547 -16 -8.844 1 98.31 189 SER B N 1
ATOM 3378 C CA . SER B 1 189 ? -20.984 -16.219 -8.672 1 98.31 189 SER B CA 1
ATOM 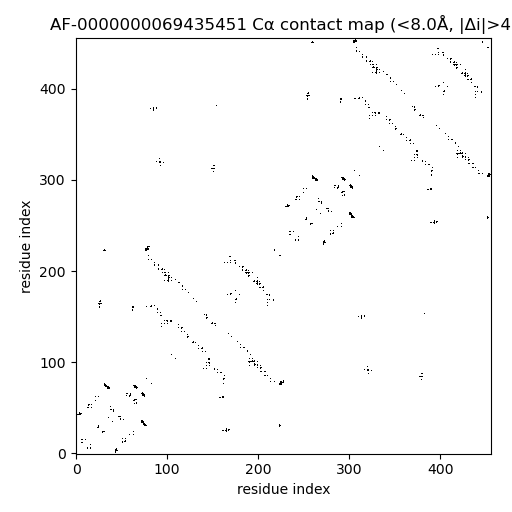3379 C C . SER B 1 189 ? -21.594 -15.125 -7.793 1 98.31 189 SER B C 1
ATOM 3381 O O . SER B 1 189 ? -22.672 -14.602 -8.102 1 98.31 189 SER B O 1
ATOM 3383 N N . ALA B 1 190 ? -20.922 -14.805 -6.785 1 98.19 190 ALA B N 1
ATOM 3384 C CA . ALA B 1 190 ? -21.391 -13.742 -5.898 1 98.19 190 ALA B CA 1
ATOM 3385 C C . ALA B 1 190 ? -21.391 -12.391 -6.613 1 98.19 190 ALA B C 1
ATOM 3387 O O . ALA B 1 190 ? -22.266 -11.555 -6.387 1 98.19 190 ALA B O 1
ATOM 3388 N N . LEU B 1 191 ? -20.406 -12.141 -7.461 1 97.94 191 LEU B N 1
ATOM 3389 C CA . LEU B 1 191 ? -20.328 -10.914 -8.25 1 97.94 191 LEU B CA 1
ATOM 3390 C C . LEU B 1 191 ? -21.484 -10.812 -9.227 1 97.94 191 LEU B C 1
ATOM 3392 O O . LEU B 1 191 ? -22.078 -9.742 -9.375 1 97.94 191 LEU B O 1
ATOM 3396 N N . GLU B 1 192 ? -21.781 -11.898 -9.859 1 96.44 192 GLU B N 1
ATOM 3397 C CA . GLU B 1 192 ? -22.891 -11.938 -10.812 1 96.44 192 GLU B CA 1
ATOM 3398 C C . GLU B 1 192 ? -24.203 -11.57 -10.148 1 96.44 192 GLU B C 1
ATOM 3400 O O . GLU B 1 192 ? -25.062 -10.938 -10.766 1 96.44 192 GLU B O 1
ATOM 3405 N N . ASN B 1 193 ? -24.297 -11.93 -8.938 1 96.44 193 ASN B N 1
ATOM 3406 C CA . ASN B 1 193 ? -25.516 -11.656 -8.18 1 96.44 193 ASN B CA 1
ATOM 3407 C C . ASN B 1 193 ? -25.469 -10.281 -7.516 1 96.44 193 ASN B C 1
ATOM 3409 O O . ASN B 1 193 ? -26.391 -9.906 -6.789 1 96.44 193 ASN B O 1
ATOM 3413 N N . ARG B 1 194 ? -24.359 -9.648 -7.648 1 96.5 194 ARG B N 1
ATOM 3414 C CA . ARG B 1 194 ? -24.125 -8.32 -7.102 1 96.5 194 ARG B CA 1
ATOM 3415 C C . ARG B 1 194 ? -24.375 -8.289 -5.598 1 96.5 194 ARG B C 1
ATOM 3417 O O . ARG B 1 194 ? -24.984 -7.352 -5.082 1 96.5 194 ARG B O 1
ATOM 3424 N N . ASP B 1 195 ? -24.047 -9.328 -5 1 96.31 195 ASP B N 1
ATOM 3425 C CA . ASP B 1 195 ? -24.188 -9.477 -3.557 1 96.31 195 ASP B CA 1
ATOM 3426 C C . ASP B 1 195 ? -22.891 -9.102 -2.836 1 96.31 195 ASP B C 1
ATOM 3428 O O . ASP B 1 195 ? -21.984 -9.922 -2.711 1 96.31 195 ASP B O 1
ATOM 3432 N N . GLY B 1 196 ? -22.859 -7.918 -2.314 1 96.44 196 GLY B N 1
ATOM 3433 C CA . GLY B 1 196 ? -21.656 -7.383 -1.695 1 96.44 196 GLY B CA 1
ATOM 3434 C C . GLY B 1 196 ? -21.188 -8.211 -0.517 1 96.44 196 GLY B C 1
ATOM 3435 O O . GLY B 1 196 ? -19.984 -8.438 -0.363 1 96.44 196 GLY B O 1
ATOM 3436 N N . ASN B 1 197 ? -22.062 -8.656 0.283 1 96.75 197 ASN B N 1
ATOM 3437 C CA . ASN B 1 197 ? -21.688 -9.445 1.45 1 96.75 197 ASN B CA 1
ATOM 3438 C C . ASN B 1 197 ? -21.156 -10.82 1.049 1 96.75 197 ASN B C 1
ATOM 3440 O O . ASN B 1 197 ? -20.156 -11.289 1.592 1 96.75 197 ASN B O 1
ATOM 3444 N N . ALA B 1 198 ? -21.828 -11.43 0.11 1 98 198 ALA B N 1
ATOM 3445 C CA . ALA B 1 198 ? -21.406 -12.758 -0.335 1 98 198 ALA B CA 1
ATOM 3446 C C . ALA B 1 198 ? -20.047 -12.711 -1.011 1 98 198 ALA B C 1
ATOM 3448 O O . ALA B 1 198 ? -19.219 -13.609 -0.826 1 98 198 ALA B O 1
ATOM 3449 N N . VAL B 1 199 ? -19.812 -11.688 -1.802 1 98.38 199 VAL B N 1
ATOM 3450 C CA . VAL B 1 199 ? -18.562 -11.617 -2.527 1 98.38 199 VAL B CA 1
ATOM 3451 C C . VAL B 1 199 ? -17.406 -11.383 -1.548 1 98.38 199 VAL B C 1
ATOM 3453 O O . VAL B 1 199 ? -16.328 -11.961 -1.699 1 98.38 199 VAL B O 1
ATOM 3456 N N . GLU B 1 200 ? -17.641 -10.57 -0.562 1 97.94 200 GLU B N 1
ATOM 3457 C CA . GLU B 1 200 ? -16.625 -10.336 0.459 1 97.94 200 GLU B CA 1
ATOM 3458 C C . GLU B 1 200 ? -16.297 -11.617 1.221 1 97.94 200 GLU B C 1
ATOM 3460 O O . GLU B 1 200 ? -15.141 -11.914 1.488 1 97.94 200 GLU B O 1
ATOM 3465 N N . SER B 1 201 ? -17.312 -12.352 1.576 1 98.19 201 SER B N 1
ATOM 3466 C CA . SER B 1 201 ? -17.125 -13.617 2.283 1 98.19 201 SER B CA 1
ATOM 3467 C C . SER B 1 201 ? -16.328 -14.609 1.435 1 98.19 201 SER B C 1
ATOM 3469 O O . SER B 1 201 ? -15.414 -15.266 1.931 1 98.19 201 SER B O 1
ATOM 3471 N N . ALA B 1 202 ? -16.688 -14.719 0.173 1 98.56 202 ALA B N 1
ATOM 3472 C CA . ALA B 1 202 ? -15.984 -15.617 -0.737 1 98.56 202 ALA B CA 1
ATOM 3473 C C . ALA B 1 202 ? -14.523 -15.211 -0.896 1 98.56 202 ALA B C 1
ATOM 3475 O O . ALA B 1 202 ? -13.633 -16.062 -0.892 1 98.56 202 ALA B O 1
ATOM 3476 N N . MET B 1 203 ? -14.273 -13.938 -0.997 1 98.62 203 MET B N 1
ATOM 3477 C CA . MET B 1 203 ? -12.906 -13.43 -1.139 1 98.62 203 MET B CA 1
ATOM 3478 C C . MET B 1 203 ? -12.102 -13.68 0.129 1 98.62 203 MET B C 1
ATOM 3480 O O . MET B 1 203 ? -10.93 -14.062 0.06 1 98.62 203 MET B O 1
ATOM 3484 N N . THR B 1 204 ? -12.734 -13.469 1.248 1 98.06 204 THR B N 1
ATOM 3485 C CA . THR B 1 204 ? -12.078 -13.727 2.523 1 98.06 204 THR B CA 1
ATOM 3486 C C . THR B 1 204 ? -11.625 -15.18 2.613 1 98.06 204 THR B C 1
ATOM 3488 O O . THR B 1 204 ? -10.477 -15.461 2.963 1 98.06 204 THR B O 1
ATOM 3491 N N . GLN B 1 205 ? -12.484 -16.094 2.248 1 97.25 205 GLN B N 1
ATOM 3492 C CA . GLN B 1 205 ? -12.156 -17.516 2.268 1 97.25 205 GLN B CA 1
ATOM 3493 C C . GLN B 1 205 ? -10.992 -17.828 1.327 1 97.25 205 GLN B C 1
ATOM 3495 O O . GLN B 1 205 ? -10.07 -18.562 1.692 1 97.25 205 GLN B O 1
ATOM 3500 N N . HIS B 1 206 ? -11.039 -17.266 0.158 1 98 206 HIS B N 1
ATOM 3501 C CA . HIS B 1 206 ? -10.008 -17.484 -0.847 1 98 206 HIS B CA 1
ATOM 3502 C C . HIS B 1 206 ? -8.648 -17 -0.354 1 98 206 HIS B C 1
ATOM 3504 O O . HIS B 1 206 ? -7.652 -17.719 -0.445 1 98 206 HIS B O 1
ATOM 3510 N N . LEU B 1 207 ? -8.617 -15.789 0.249 1 97.25 207 LEU B N 1
ATOM 3511 C CA . LEU B 1 207 ? -7.359 -15.141 0.622 1 97.25 207 LEU B CA 1
ATOM 3512 C C . LEU B 1 207 ? -6.809 -15.734 1.915 1 97.25 207 LEU B C 1
ATOM 3514 O O . LEU B 1 207 ? -5.621 -15.586 2.213 1 97.25 207 LEU B O 1
ATOM 3518 N N . GLN B 1 208 ? -7.605 -16.422 2.654 1 95.25 208 GLN B N 1
ATOM 3519 C CA . GLN B 1 208 ? -7.152 -17 3.914 1 95.25 208 GLN B CA 1
ATOM 3520 C C . GLN B 1 208 ? -6.332 -18.266 3.672 1 95.25 208 GLN B C 1
ATOM 3522 O O . GLN B 1 208 ? -5.656 -18.75 4.578 1 95.25 208 GLN B O 1
ATOM 3527 N N . GLU B 1 209 ? -6.422 -18.828 2.469 1 91.62 209 GLU B N 1
ATOM 3528 C CA . GLU B 1 209 ? -5.715 -20.062 2.141 1 91.62 209 GLU B CA 1
ATOM 3529 C C . GLU B 1 209 ? -4.223 -19.938 2.438 1 91.62 209 GLU B C 1
ATOM 3531 O O . GLU B 1 209 ? -3.625 -20.828 3.029 1 91.62 209 GLU B O 1
ATOM 3536 N N . ILE B 1 210 ? -3.621 -18.828 2.006 1 89.56 210 ILE B N 1
ATOM 3537 C CA . ILE B 1 210 ? -2.18 -18.672 2.168 1 89.56 210 ILE B CA 1
ATOM 3538 C C . ILE B 1 210 ? -1.845 -18.484 3.646 1 89.56 210 ILE B C 1
ATOM 3540 O O . ILE B 1 210 ? -0.883 -19.078 4.152 1 89.56 210 ILE B O 1
ATOM 3544 N N . SER B 1 211 ? -2.635 -17.672 4.316 1 89.94 211 SER B N 1
ATOM 3545 C CA . SER B 1 211 ? -2.408 -17.453 5.742 1 89.94 211 SER B CA 1
ATOM 3546 C C . SER B 1 211 ? -2.514 -18.75 6.523 1 89.94 211 SER B C 1
ATOM 3548 O O . SER B 1 211 ? -1.773 -18.969 7.484 1 89.94 211 SER B O 1
ATOM 3550 N N . GLU B 1 212 ? -3.316 -19.656 6.082 1 88.62 212 GLU B N 1
ATOM 3551 C CA . GLU B 1 212 ? -3.551 -20.922 6.77 1 88.62 212 GLU B CA 1
ATOM 3552 C C . GLU B 1 212 ? -2.484 -21.953 6.402 1 88.62 212 GLU B C 1
ATOM 3554 O O . GLU B 1 212 ? -2.191 -22.859 7.191 1 88.62 212 GLU B O 1
ATOM 3559 N N . SER B 1 213 ? -1.877 -21.781 5.27 1 90.81 213 SER B N 1
ATOM 3560 C CA . SER B 1 213 ? -0.972 -22.812 4.758 1 90.81 213 SER B CA 1
ATOM 3561 C C . SER B 1 213 ? 0.483 -22.453 5.039 1 90.81 213 SER B C 1
ATOM 3563 O O . SER B 1 213 ? 1.371 -23.297 4.914 1 90.81 213 SER B O 1
ATOM 3565 N N . VAL B 1 214 ? 0.717 -21.25 5.422 1 93.62 214 VAL B N 1
ATOM 3566 C CA . VAL B 1 214 ? 2.082 -20.734 5.449 1 93.62 214 VAL B CA 1
ATOM 3567 C C . VAL B 1 214 ? 2.902 -21.5 6.484 1 93.62 214 VAL B C 1
ATOM 3569 O O . VAL B 1 214 ? 4.09 -21.766 6.273 1 93.62 214 VAL B O 1
ATOM 3572 N N . GLN B 1 215 ? 2.322 -21.922 7.551 1 91.81 215 GLN B N 1
ATOM 3573 C CA . GLN B 1 215 ? 3.07 -22.641 8.57 1 91.81 215 GLN B CA 1
ATOM 3574 C C . GLN B 1 215 ? 3.516 -24.016 8.055 1 91.81 215 GLN B C 1
ATOM 3576 O O . GLN B 1 215 ? 4.637 -24.453 8.312 1 91.81 215 GLN B O 1
ATOM 3581 N N . LEU B 1 216 ? 2.629 -24.703 7.418 1 94 216 LEU B N 1
ATOM 3582 C CA . LEU B 1 216 ? 2.969 -25.984 6.836 1 94 216 LEU B CA 1
ATOM 3583 C C . LEU B 1 216 ? 4.066 -25.844 5.789 1 94 216 LEU B C 1
ATOM 3585 O O . LEU B 1 216 ? 5 -26.656 5.746 1 94 216 LEU B O 1
ATOM 3589 N N . ILE B 1 217 ? 3.955 -24.859 4.98 1 94.75 217 ILE B N 1
ATOM 3590 C CA . ILE B 1 217 ? 4.949 -24.625 3.943 1 94.75 217 ILE B CA 1
ATOM 3591 C C . ILE B 1 217 ? 6.305 -24.328 4.586 1 94.75 217 ILE B C 1
ATOM 3593 O O . ILE B 1 217 ? 7.34 -24.797 4.109 1 94.75 217 ILE B O 1
ATOM 3597 N N . ARG B 1 218 ? 6.297 -23.531 5.652 1 94.62 218 ARG B N 1
ATOM 3598 C CA . ARG B 1 218 ? 7.52 -23.234 6.387 1 94.62 218 ARG B CA 1
ATOM 3599 C C . ARG B 1 218 ? 8.164 -24.5 6.926 1 94.62 218 ARG B C 1
ATOM 3601 O O . ARG B 1 218 ? 9.383 -24.672 6.836 1 94.62 218 ARG B O 1
ATOM 3608 N N . GLN B 1 219 ? 7.371 -25.344 7.445 1 94.06 219 GLN B N 1
ATOM 3609 C CA . GLN B 1 219 ? 7.883 -26.594 7.992 1 94.06 219 GLN B CA 1
ATOM 3610 C C . GLN B 1 219 ? 8.516 -27.453 6.902 1 94.06 219 GLN B C 1
ATOM 3612 O O . GLN B 1 219 ? 9.555 -28.094 7.125 1 94.06 219 GLN B O 1
ATOM 3617 N N . GLU B 1 220 ? 7.938 -27.453 5.766 1 94.12 220 GLU B N 1
ATOM 3618 C CA . GLU B 1 220 ? 8.406 -28.281 4.656 1 94.12 220 GLU B CA 1
ATOM 3619 C C . GLU B 1 220 ? 9.641 -27.672 3.99 1 94.12 220 GLU B C 1
ATOM 3621 O O . GLU B 1 220 ? 10.352 -28.344 3.254 1 94.12 220 GLU B O 1
ATOM 3626 N N . ASN B 1 221 ? 9.781 -26.391 4.145 1 93.69 221 ASN B N 1
ATOM 3627 C CA . ASN B 1 221 ? 10.875 -25.656 3.52 1 93.69 221 ASN B CA 1
ATOM 3628 C C . ASN B 1 221 ? 11.648 -24.812 4.543 1 93.69 221 ASN B C 1
ATOM 3630 O O . ASN B 1 221 ? 11.922 -23.641 4.305 1 93.69 221 ASN B O 1
ATOM 3634 N N . SER B 1 222 ? 11.938 -25.344 5.691 1 92.06 222 SER B N 1
ATOM 3635 C CA . SER B 1 222 ? 12.453 -24.609 6.844 1 92.06 222 SER B CA 1
ATOM 3636 C C . SER B 1 222 ? 13.727 -23.844 6.492 1 92.06 222 SER B C 1
ATOM 3638 O O . SER B 1 222 ? 13.922 -22.719 6.949 1 92.06 222 SER B O 1
ATOM 3640 N N . GLY B 1 223 ? 14.516 -24.344 5.629 1 94.75 223 GLY B N 1
ATOM 3641 C CA . GLY B 1 223 ? 15.766 -23.703 5.258 1 94.75 223 GLY B CA 1
ATOM 3642 C C . GLY B 1 223 ? 15.562 -22.438 4.457 1 94.75 223 GLY B C 1
ATOM 3643 O O . GLY B 1 223 ? 16.484 -21.625 4.328 1 94.75 223 GLY B O 1
ATOM 3644 N N . TRP B 1 224 ? 14.375 -22.234 3.963 1 95.62 224 TRP B N 1
ATOM 3645 C CA . TRP B 1 224 ? 14.094 -21.094 3.086 1 95.62 224 TRP B CA 1
ATOM 3646 C C . TRP B 1 224 ? 13.445 -19.953 3.861 1 95.62 224 TRP B C 1
ATOM 3648 O O . TRP B 1 224 ? 13.266 -18.859 3.328 1 95.62 224 TRP B O 1
ATOM 3658 N N . PHE B 1 225 ? 13.109 -20.172 5.121 1 96.56 225 PHE B N 1
ATOM 3659 C CA . PHE B 1 225 ? 12.445 -19.172 5.938 1 96.56 225 PHE B CA 1
ATOM 3660 C C . PHE B 1 225 ? 13.406 -18.562 6.957 1 96.56 225 PHE B C 1
ATOM 3662 O O . PHE B 1 225 ? 14.312 -19.25 7.438 1 96.56 225 PHE B O 1
ATOM 3669 N N . SER B 1 226 ? 13.242 -17.328 7.223 1 94.62 226 SER B N 1
ATOM 3670 C CA . SER B 1 226 ? 14.039 -16.672 8.258 1 94.62 226 SER B CA 1
ATOM 3671 C C . SER B 1 226 ? 13.648 -17.156 9.648 1 94.62 226 SER B C 1
ATOM 3673 O O . SER B 1 226 ? 12.531 -17.641 9.844 1 94.62 226 SER B O 1
ATOM 3675 N N . GLU B 1 227 ? 14.688 -17.016 10.602 1 83.5 227 GLU B N 1
ATOM 3676 C CA . GLU B 1 227 ? 14.438 -17.406 11.984 1 83.5 227 GLU B CA 1
ATOM 3677 C C . GLU B 1 227 ? 13.742 -16.281 12.758 1 83.5 227 GLU B C 1
ATOM 3679 O O . GLU B 1 227 ? 14.219 -15.148 12.789 1 83.5 227 GLU B O 1
ATOM 3684 N N . GLU B 1 228 ? 12.469 -16.172 12.664 1 76.25 228 GLU B N 1
ATOM 3685 C CA . GLU B 1 228 ? 11.805 -15.109 13.414 1 76.25 228 GLU B CA 1
ATOM 3686 C C . GLU B 1 228 ? 11.32 -15.617 14.773 1 76.25 228 GLU B C 1
ATOM 3688 O O . GLU B 1 228 ? 11.07 -16.812 14.945 1 76.25 228 GLU B O 1
#